Protein AF-A0A951MNW6-F1 (afdb_monomer)

pLDDT: mean 78.2, std 17.96, range [35.59, 98.12]

Structure (mmCIF, N/CA/C/O backbone):
data_AF-A0A951MNW6-F1
#
_entry.id   AF-A0A951MNW6-F1
#
loop_
_atom_site.group_PDB
_atom_site.id
_atom_site.type_symbol
_atom_site.label_atom_id
_atom_site.label_alt_id
_atom_site.label_comp_id
_atom_site.label_asym_id
_atom_site.label_entity_id
_atom_site.label_seq_id
_atom_site.pdbx_PDB_ins_code
_atom_site.Cartn_x
_atom_site.Cartn_y
_atom_site.Cartn_z
_atom_site.occupancy
_atom_site.B_iso_or_equiv
_atom_site.auth_seq_id
_atom_site.auth_comp_id
_atom_site.auth_asym_id
_atom_site.auth_atom_id
_atom_site.pdbx_PDB_model_num
ATOM 1 N N . MET A 1 1 ? 1.569 31.051 -11.879 1.00 44.16 1 MET A N 1
ATOM 2 C CA . MET A 1 1 ? 1.316 29.614 -11.607 1.00 44.16 1 MET A CA 1
ATOM 3 C C . MET A 1 1 ? 1.350 29.298 -10.109 1.00 44.16 1 MET A C 1
ATOM 5 O O . MET A 1 1 ? 0.467 28.600 -9.639 1.00 44.16 1 MET A O 1
ATOM 9 N N . THR A 1 2 ? 2.283 29.870 -9.338 1.00 42.38 2 THR A N 1
ATOM 10 C CA . THR A 1 2 ? 2.335 29.774 -7.862 1.00 42.38 2 THR A CA 1
ATOM 11 C C . THR A 1 2 ? 1.165 30.467 -7.147 1.00 42.38 2 THR A C 1
ATOM 13 O O . THR A 1 2 ? 0.664 29.942 -6.161 1.00 42.38 2 THR A O 1
ATOM 16 N N . THR A 1 3 ? 0.670 31.587 -7.684 1.00 42.00 3 THR A N 1
ATOM 17 C CA . THR A 1 3 ? -0.449 32.373 -7.128 1.00 42.00 3 THR A CA 1
ATOM 18 C C . THR A 1 3 ? -1.809 31.671 -7.213 1.00 42.00 3 THR A C 1
ATOM 20 O O . THR A 1 3 ? -2.512 31.591 -6.211 1.00 42.00 3 THR A O 1
ATOM 23 N N . MET A 1 4 ? -2.154 31.062 -8.356 1.00 38.78 4 MET A N 1
ATOM 24 C CA . MET A 1 4 ? -3.401 30.284 -8.482 1.00 38.78 4 MET A CA 1
ATOM 25 C C . MET A 1 4 ? -3.412 29.039 -7.585 1.00 38.78 4 MET A C 1
ATOM 27 O O . MET A 1 4 ? -4.433 28.720 -6.985 1.00 38.78 4 MET A O 1
ATOM 31 N N . LEU A 1 5 ? -2.272 28.350 -7.448 1.00 42.69 5 LEU A N 1
ATOM 32 C CA . LEU A 1 5 ? -2.152 27.198 -6.550 1.00 42.69 5 LEU A CA 1
ATOM 33 C C . LEU A 1 5 ? -2.276 27.613 -5.079 1.00 42.69 5 LEU A C 1
ATOM 35 O O . LEU A 1 5 ? -2.925 26.904 -4.316 1.00 42.69 5 LEU A O 1
ATOM 39 N N . SER A 1 6 ? -1.731 28.771 -4.684 1.00 53.41 6 SER A N 1
ATOM 40 C CA . SER A 1 6 ? -1.911 29.295 -3.326 1.00 53.41 6 SER A CA 1
ATOM 41 C C . SER A 1 6 ? -3.340 29.761 -3.048 1.00 53.41 6 SER A C 1
ATOM 43 O O . SER A 1 6 ? -3.833 29.537 -1.949 1.00 53.41 6 SER A O 1
ATOM 45 N N . GLU A 1 7 ? -4.036 30.352 -4.021 1.00 42.38 7 GLU A N 1
ATOM 46 C CA . GLU A 1 7 ? -5.430 30.781 -3.848 1.00 42.38 7 GLU A CA 1
ATOM 47 C C . GLU A 1 7 ? -6.382 29.589 -3.744 1.00 42.38 7 GLU A C 1
ATOM 49 O O . GLU A 1 7 ? -7.183 29.525 -2.814 1.00 42.38 7 GLU A O 1
ATOM 54 N N . ILE A 1 8 ? -6.235 28.590 -4.617 1.00 45.97 8 ILE A N 1
ATOM 55 C CA . ILE A 1 8 ? -7.022 27.353 -4.550 1.00 45.97 8 ILE A CA 1
ATOM 56 C C . ILE A 1 8 ? -6.706 26.596 -3.255 1.00 45.97 8 ILE A C 1
ATOM 58 O O . ILE A 1 8 ? -7.624 26.139 -2.576 1.00 45.97 8 ILE A O 1
ATOM 62 N N . TRP A 1 9 ? -5.433 26.514 -2.855 1.00 49.19 9 TRP A N 1
ATOM 63 C CA . TRP A 1 9 ? -5.033 25.902 -1.587 1.00 49.19 9 TRP A CA 1
ATOM 64 C C . TRP A 1 9 ? -5.616 26.636 -0.381 1.00 49.19 9 TRP A C 1
ATOM 66 O O . TRP A 1 9 ? -6.095 25.988 0.543 1.00 49.19 9 TRP A O 1
ATOM 76 N N . ASN A 1 10 ? -5.643 27.969 -0.394 1.00 51.34 10 ASN A N 1
ATOM 77 C CA . ASN A 1 10 ? -6.221 28.766 0.683 1.00 51.34 10 ASN A CA 1
ATOM 78 C C . ASN A 1 10 ? -7.746 28.637 0.734 1.00 51.34 10 ASN A C 1
ATOM 80 O O . ASN A 1 10 ? -8.286 28.485 1.823 1.00 51.34 10 ASN A O 1
ATOM 84 N N . VAL A 1 11 ? -8.441 28.604 -0.407 1.00 46.03 11 VAL A N 1
ATOM 85 C CA . VAL A 1 11 ? -9.898 28.397 -0.470 1.00 46.03 11 VAL A CA 1
ATOM 86 C C . VAL A 1 11 ? -10.275 26.986 -0.018 1.00 46.03 11 VAL A C 1
ATOM 88 O O . VAL A 1 11 ? -11.198 26.824 0.780 1.00 46.03 11 VAL A O 1
ATOM 91 N N . VAL A 1 12 ? -9.543 25.961 -0.465 1.00 48.56 12 VAL A N 1
ATOM 92 C CA . VAL A 1 12 ? -9.747 24.568 -0.039 1.00 48.56 12 VAL A CA 1
ATOM 93 C C . VAL A 1 12 ? -9.407 24.409 1.440 1.00 48.56 12 VAL A C 1
ATOM 95 O O . VAL A 1 12 ? -10.201 23.840 2.177 1.00 48.56 12 VAL A O 1
ATOM 98 N N . ARG A 1 13 ? -8.290 24.964 1.921 1.00 54.38 13 ARG A N 1
ATOM 99 C CA . ARG A 1 13 ? -7.899 24.933 3.338 1.00 54.38 13 ARG A CA 1
ATOM 100 C C . ARG A 1 13 ? -8.885 25.694 4.221 1.00 54.38 13 ARG A C 1
ATOM 102 O O . ARG A 1 13 ? -9.180 25.215 5.307 1.00 54.38 13 ARG A O 1
ATOM 109 N N . TYR A 1 14 ? -9.396 26.839 3.775 1.00 44.66 14 TYR A N 1
ATOM 110 C CA . TYR A 1 14 ? -10.383 27.635 4.504 1.00 44.66 14 TYR A CA 1
ATOM 111 C C . TYR A 1 14 ? -11.727 26.906 4.584 1.00 44.66 14 TYR A C 1
ATOM 113 O O . TYR A 1 14 ? -12.258 26.740 5.676 1.00 44.66 14 TYR A O 1
ATOM 121 N N . ARG A 1 15 ? -12.227 26.359 3.467 1.00 46.44 15 ARG A N 1
ATOM 122 C CA . ARG A 1 15 ? -13.477 25.579 3.442 1.00 46.44 15 ARG A CA 1
ATOM 123 C C . ARG A 1 15 ? -13.357 24.247 4.183 1.00 46.44 15 ARG A C 1
ATOM 125 O O . ARG A 1 15 ? -14.286 23.858 4.874 1.00 46.44 15 ARG A O 1
ATOM 132 N N . MET A 1 16 ? -12.205 23.581 4.108 1.00 46.19 16 MET A N 1
ATOM 133 C CA . MET A 1 16 ? -11.920 22.380 4.898 1.00 46.19 16 MET A CA 1
ATOM 134 C C . MET A 1 16 ? -11.805 22.716 6.385 1.00 46.19 16 MET A C 1
ATOM 136 O O . MET A 1 16 ? -12.369 22.013 7.208 1.00 46.19 16 MET A O 1
ATOM 140 N N . ARG A 1 17 ? -11.137 23.812 6.762 1.00 47.81 17 ARG A N 1
ATOM 141 C CA . ARG A 1 17 ? -11.034 24.227 8.167 1.00 47.81 17 ARG A CA 1
ATOM 142 C C . ARG A 1 17 ? -12.382 24.665 8.739 1.00 47.81 17 ARG A C 1
ATOM 144 O O . ARG A 1 17 ? -12.679 24.292 9.864 1.00 47.81 17 ARG A O 1
ATOM 151 N N . ALA A 1 18 ? -13.222 25.339 7.958 1.00 42.16 18 ALA A N 1
ATOM 152 C CA . ALA A 1 18 ? -14.599 25.661 8.335 1.00 42.16 18 ALA A CA 1
ATOM 153 C C . ALA A 1 18 ? -15.469 24.408 8.566 1.00 42.16 18 ALA A C 1
ATOM 155 O O . ALA A 1 18 ? -16.412 24.450 9.348 1.00 42.16 18 ALA A O 1
ATOM 156 N N . LEU A 1 19 ? -15.127 23.275 7.938 1.00 45.16 19 LEU A N 1
ATOM 157 C CA . LEU A 1 19 ? -15.771 21.981 8.187 1.00 45.16 19 LEU A CA 1
ATOM 158 C C . LEU A 1 19 ? -15.243 21.257 9.444 1.00 45.16 19 LEU A C 1
ATOM 160 O O . LEU A 1 19 ? -15.888 20.313 9.890 1.00 45.16 19 LEU A O 1
ATOM 164 N N . PHE A 1 20 ? -14.106 21.671 10.025 1.00 49.94 20 PHE A N 1
ATOM 165 C CA . PHE A 1 20 ? -13.449 20.970 11.144 1.00 49.94 20 PHE A CA 1
ATOM 166 C C . PHE A 1 20 ? -13.204 21.821 12.407 1.00 49.94 20 PHE A C 1
ATOM 168 O O . PHE A 1 20 ? -12.899 21.254 13.454 1.00 49.94 20 PHE A O 1
ATOM 175 N N . ASP A 1 21 ? -13.334 23.149 12.352 1.00 54.12 21 ASP A N 1
ATOM 176 C CA . ASP A 1 21 ? -13.089 24.061 13.481 1.00 54.12 21 ASP A CA 1
ATOM 177 C C . ASP A 1 21 ? -14.418 24.486 14.132 1.00 54.12 21 ASP A C 1
ATOM 179 O O . ASP A 1 21 ? -14.908 25.606 13.979 1.00 54.12 21 ASP A O 1
ATOM 183 N N . ARG A 1 22 ? -15.031 23.517 14.822 1.00 54.47 22 ARG A N 1
ATOM 184 C CA . ARG A 1 22 ? -16.324 23.634 15.517 1.00 54.47 22 ARG A CA 1
ATOM 185 C C . ARG A 1 22 ? -16.365 24.811 16.497 1.00 54.47 22 ARG A C 1
ATOM 187 O O . ARG A 1 22 ? -17.371 25.511 16.565 1.00 54.47 22 ARG A O 1
ATOM 194 N N . ASP A 1 23 ? -15.264 25.042 17.208 1.00 54.69 23 ASP A N 1
ATOM 195 C CA . ASP A 1 23 ? -15.185 26.044 18.273 1.00 54.69 23 ASP A CA 1
ATOM 196 C C . ASP A 1 23 ? -15.038 27.471 17.724 1.00 54.6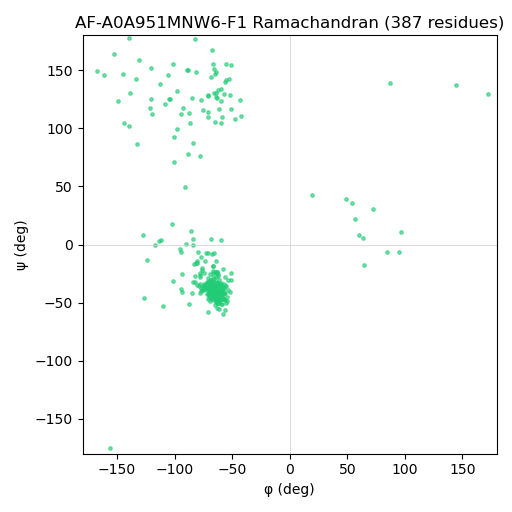9 23 ASP A C 1
ATOM 198 O O . ASP A 1 23 ? -15.461 28.430 18.366 1.00 54.69 23 ASP A O 1
ATOM 202 N N . ALA A 1 24 ? -14.445 27.645 16.538 1.00 60.56 24 ALA A N 1
ATOM 203 C CA . ALA A 1 24 ? -14.343 28.957 15.902 1.00 60.56 24 ALA A CA 1
ATOM 204 C C . ALA A 1 24 ? -15.703 29.459 15.398 1.00 60.56 24 ALA A C 1
ATOM 206 O O . ALA A 1 24 ? -16.047 30.614 15.632 1.00 60.56 24 ALA A O 1
ATOM 207 N N . LEU A 1 25 ? -16.488 28.576 14.781 1.00 50.56 25 LEU A N 1
ATOM 208 C CA . LEU A 1 25 ? -17.795 28.914 14.221 1.00 50.56 25 LEU A CA 1
ATOM 209 C C . LEU A 1 25 ? -18.873 29.099 15.301 1.00 50.56 25 LEU A C 1
ATOM 211 O O . LEU A 1 25 ? -19.752 29.944 15.154 1.00 50.56 25 LEU A O 1
ATOM 215 N N . ASP A 1 26 ? -18.806 28.333 16.397 1.00 55.81 26 ASP A N 1
ATOM 216 C CA . ASP A 1 26 ? -19.710 28.523 17.539 1.00 55.81 26 ASP A CA 1
ATOM 217 C C . ASP A 1 26 ? -19.482 29.892 18.207 1.00 55.81 26 ASP A C 1
ATOM 219 O O . ASP A 1 26 ? -20.449 30.548 18.588 1.00 55.81 26 ASP A O 1
ATOM 223 N N . ARG A 1 27 ? -18.228 30.371 18.269 1.00 67.81 27 ARG A N 1
ATOM 224 C CA . ARG A 1 27 ? -17.916 31.724 18.760 1.00 67.81 27 ARG A CA 1
ATOM 225 C C . ARG A 1 27 ? -18.448 32.822 17.844 1.00 67.81 27 ARG A C 1
ATOM 227 O O . ARG A 1 27 ? -19.056 33.760 18.341 1.00 67.81 27 ARG A O 1
ATOM 234 N N . GLU A 1 28 ? -18.264 32.685 16.533 1.00 62.44 28 GLU A N 1
ATOM 235 C CA . GLU A 1 28 ? -18.746 33.665 15.547 1.00 62.44 28 GLU A CA 1
ATOM 236 C C . GLU A 1 28 ? -20.282 33.775 15.570 1.00 62.44 28 GLU A C 1
ATOM 238 O O . GLU A 1 28 ? -20.838 34.871 15.581 1.00 62.44 28 GLU A O 1
ATOM 243 N N . LEU A 1 29 ? -20.978 32.642 15.710 1.00 56.53 29 LEU A N 1
ATOM 244 C CA . LEU A 1 29 ? -22.433 32.613 15.851 1.00 56.53 29 LEU A CA 1
ATOM 245 C C . LEU A 1 29 ? -22.915 33.223 17.179 1.00 56.53 29 LEU A C 1
ATOM 247 O O . LEU A 1 29 ? -23.948 33.892 17.213 1.00 56.53 29 LEU A O 1
ATOM 251 N N . ASP A 1 30 ? -22.192 32.990 18.278 1.00 64.88 30 ASP A N 1
ATOM 252 C CA . ASP A 1 30 ? -22.492 33.590 19.584 1.00 64.88 30 ASP A CA 1
ATOM 253 C C . ASP A 1 30 ? -22.244 35.106 19.608 1.00 64.88 30 ASP A C 1
ATOM 255 O O . ASP A 1 30 ? -22.926 35.827 20.342 1.00 64.88 30 ASP A O 1
ATOM 259 N N . GLU A 1 31 ? -21.286 35.597 18.822 1.00 73.62 31 GLU A N 1
ATOM 260 C CA . GLU A 1 31 ? -21.034 37.026 18.627 1.00 73.62 31 GLU A CA 1
ATOM 261 C C . GLU A 1 31 ? -22.146 37.678 17.799 1.00 73.62 31 GLU A C 1
ATOM 263 O O . GLU A 1 31 ? -22.706 38.693 18.218 1.00 73.62 31 GLU A O 1
ATOM 268 N N . GLU A 1 32 ? -22.543 37.064 16.683 1.00 67.25 32 GLU A N 1
ATOM 269 C CA . GLU A 1 32 ? -23.598 37.592 15.811 1.00 67.25 32 GLU A CA 1
ATOM 270 C C . GLU A 1 32 ? -24.965 37.635 16.517 1.00 67.25 32 GLU A C 1
ATOM 272 O O . GLU A 1 32 ? -25.695 38.624 16.433 1.00 67.25 32 GLU A O 1
ATOM 277 N N . LEU A 1 33 ? -25.297 36.610 17.307 1.00 64.19 33 LEU A N 1
ATOM 278 C CA . LEU A 1 33 ? -26.535 36.585 18.095 1.00 64.19 33 LEU A CA 1
ATOM 279 C C . LEU A 1 33 ? -26.584 37.662 19.176 1.00 64.19 33 LEU A C 1
ATOM 281 O O . LEU A 1 33 ? -27.640 38.250 19.412 1.00 64.19 33 LEU A O 1
ATOM 285 N N . ARG A 1 34 ? -25.448 37.928 19.824 1.00 74.44 34 ARG A N 1
ATOM 286 C CA . ARG A 1 34 ? -25.338 38.967 20.851 1.00 74.44 34 ARG A CA 1
ATOM 287 C C . ARG A 1 34 ? -25.499 40.353 20.248 1.00 74.44 34 ARG A C 1
ATOM 289 O O . ARG A 1 34 ? -26.255 41.155 20.782 1.00 74.44 34 ARG A O 1
ATOM 296 N N . PHE A 1 35 ? -24.877 40.581 19.094 1.00 73.38 35 PHE A N 1
ATOM 297 C CA . PHE A 1 35 ? -25.024 41.818 18.336 1.00 73.38 35 PHE A CA 1
ATOM 298 C C . PHE A 1 35 ? -26.489 42.104 17.968 1.00 73.38 35 PHE A C 1
ATOM 300 O O . PHE A 1 35 ? -26.960 43.234 18.089 1.00 73.38 35 PHE A O 1
ATOM 307 N N . HIS A 1 36 ? -27.244 41.084 17.554 1.00 68.44 36 HIS A N 1
ATOM 308 C CA . HIS A 1 36 ? -28.660 41.254 17.227 1.00 68.44 36 HIS A CA 1
ATOM 309 C C . HIS A 1 36 ? -29.542 41.533 18.450 1.00 68.44 36 HIS A C 1
ATOM 311 O O . HIS A 1 36 ? -30.426 42.387 18.365 1.00 68.44 36 HIS A O 1
ATOM 317 N N . LEU A 1 37 ? -29.280 40.866 19.576 1.00 75.12 37 LEU A N 1
ATOM 318 C CA . LEU A 1 37 ? -30.018 41.071 20.823 1.00 75.12 37 LEU A CA 1
ATOM 319 C C . LEU A 1 37 ? -29.778 42.472 21.406 1.00 75.12 37 LEU A C 1
ATOM 321 O O . LEU A 1 37 ? -30.721 43.141 21.824 1.00 75.12 37 LEU A O 1
ATOM 325 N N . GLU A 1 38 ? -28.533 42.950 21.366 1.00 78.81 38 GLU A N 1
ATOM 326 C CA . GLU A 1 38 ? -28.179 44.314 21.777 1.00 78.81 38 GLU A CA 1
ATOM 327 C C . GLU A 1 38 ? -28.875 45.360 20.898 1.00 78.81 38 GLU A C 1
ATOM 329 O O . GLU A 1 38 ? -29.467 46.310 21.409 1.00 78.81 38 GLU A O 1
ATOM 334 N N . ARG A 1 39 ? -28.904 45.147 19.579 1.00 75.31 39 ARG A N 1
ATOM 335 C CA . ARG A 1 39 ? -29.559 46.062 18.637 1.00 75.31 39 ARG A CA 1
ATOM 336 C C . ARG A 1 39 ? -31.081 46.126 18.808 1.00 75.31 39 ARG A C 1
ATOM 338 O O . ARG A 1 39 ? -31.680 47.183 18.601 1.00 75.31 39 ARG A O 1
ATOM 345 N N . GLU A 1 40 ? -31.734 45.015 19.144 1.00 69.94 40 GLU A N 1
ATOM 346 C CA . GLU A 1 40 ? -33.167 45.024 19.463 1.00 69.94 40 GLU A CA 1
ATOM 347 C C . GLU A 1 40 ? -33.456 45.693 20.806 1.00 69.94 40 GLU A C 1
ATOM 349 O O . GLU A 1 40 ? -34.402 46.479 20.897 1.00 69.94 40 GLU A O 1
ATOM 354 N N . ALA A 1 41 ? -32.612 45.468 21.815 1.00 79.69 41 ALA A N 1
ATOM 355 C CA . ALA A 1 41 ? -32.716 46.167 23.089 1.00 79.69 41 ALA A CA 1
ATOM 356 C C . ALA A 1 41 ? -32.588 47.690 22.902 1.00 79.69 41 ALA A C 1
ATOM 358 O O . ALA A 1 41 ? -33.460 48.429 23.355 1.00 79.69 41 ALA A O 1
ATOM 359 N N . GLU A 1 42 ? -31.608 48.170 22.130 1.00 80.06 42 GLU A N 1
ATOM 360 C CA . GLU A 1 42 ? -31.465 49.599 21.795 1.00 80.06 42 GLU A CA 1
ATOM 361 C C . GLU A 1 42 ? -32.719 50.176 21.120 1.00 80.06 42 GLU A C 1
ATOM 363 O O . GLU A 1 42 ? -33.137 51.305 21.387 1.00 80.06 42 GLU A O 1
ATOM 368 N N . ARG A 1 43 ? -33.378 49.394 20.259 1.00 76.25 43 ARG A N 1
ATOM 369 C CA . ARG A 1 43 ? -34.616 49.815 19.591 1.00 76.25 43 ARG A CA 1
ATOM 370 C C . ARG A 1 43 ? -35.774 49.984 20.576 1.00 76.25 43 ARG A C 1
ATOM 372 O O . ARG A 1 43 ? -36.587 50.895 20.413 1.00 76.25 43 ARG A O 1
ATOM 379 N N . HIS A 1 44 ? -35.846 49.127 21.589 1.00 75.75 44 HIS A N 1
ATOM 380 C CA . HIS A 1 44 ? -36.829 49.224 22.665 1.00 75.75 44 HIS A CA 1
ATOM 381 C C . HIS A 1 44 ? -36.510 50.352 23.651 1.00 75.75 44 HIS A C 1
ATOM 383 O O . HIS A 1 44 ? -37.433 51.037 24.096 1.00 75.75 44 HIS A O 1
ATOM 389 N N . GLU A 1 45 ? -35.232 50.616 23.922 1.00 83.38 45 GLU A N 1
ATOM 390 C CA . GLU A 1 45 ? -34.796 51.794 24.681 1.00 83.38 45 GLU A CA 1
ATOM 391 C C . GLU A 1 45 ? -35.222 53.090 23.979 1.00 83.38 45 GLU A C 1
ATOM 393 O O . GLU A 1 45 ? -35.827 53.968 24.594 1.00 83.38 45 GLU A O 1
ATOM 398 N N . HIS A 1 46 ? -35.029 53.177 22.657 1.00 80.88 46 HIS A N 1
ATOM 399 C CA . HIS A 1 46 ? -35.511 54.302 21.849 1.00 80.88 46 HIS A CA 1
ATOM 400 C C . HIS A 1 46 ? -37.041 54.446 21.833 1.00 80.88 46 HIS A C 1
ATOM 402 O O . HIS A 1 46 ? -37.549 55.545 21.609 1.00 80.88 46 HIS A O 1
ATOM 408 N N . ALA A 1 47 ? -37.780 53.367 22.097 1.00 76.31 47 ALA A N 1
ATOM 409 C CA . ALA A 1 47 ? -39.233 53.381 22.263 1.00 76.31 47 ALA A CA 1
ATOM 410 C C . ALA A 1 47 ? -39.683 53.754 23.694 1.00 76.31 47 ALA A C 1
ATOM 412 O O . ALA A 1 47 ? -40.881 53.735 23.980 1.00 76.31 47 ALA A O 1
ATOM 413 N N . GLY A 1 48 ? -38.745 54.113 24.581 1.00 78.94 48 GLY A N 1
ATOM 414 C CA . GLY A 1 48 ? -39.010 54.629 25.926 1.00 78.94 48 GLY A CA 1
ATOM 415 C C . GLY A 1 48 ? -38.948 53.593 27.051 1.00 78.94 48 GLY A C 1
ATOM 416 O O . GLY A 1 48 ? -39.369 53.898 28.166 1.00 78.94 48 GLY A O 1
ATOM 417 N N . LEU A 1 49 ? -38.455 52.377 26.787 1.00 84.50 49 LEU A N 1
ATOM 418 C CA . LEU A 1 49 ? -38.224 51.369 27.827 1.00 84.50 49 LEU A CA 1
ATOM 419 C C . LEU A 1 49 ? -36.894 51.621 28.548 1.00 84.50 49 LEU A C 1
ATOM 421 O O . LEU A 1 49 ? -35.930 52.103 27.957 1.00 84.50 49 LEU A O 1
ATOM 425 N N . SER A 1 50 ? -36.827 51.266 29.834 1.00 84.94 50 SER A N 1
ATOM 426 C CA . SER A 1 50 ? -35.546 51.210 30.542 1.00 84.94 50 SER A CA 1
ATOM 427 C C . SER A 1 50 ? -34.675 50.101 29.939 1.00 84.94 50 SER A C 1
ATOM 429 O O . SER A 1 50 ? -35.205 49.102 29.456 1.00 84.94 50 SER A O 1
ATOM 431 N N . ARG A 1 51 ? -33.345 50.235 29.993 1.00 80.50 51 ARG A N 1
ATOM 432 C CA . ARG A 1 51 ? -32.403 49.230 29.462 1.00 80.50 51 ARG A CA 1
ATOM 433 C C . ARG A 1 51 ? -32.662 47.817 29.983 1.00 80.50 51 ARG A C 1
ATOM 435 O O . ARG A 1 51 ? -32.622 46.851 29.227 1.00 80.50 51 ARG A O 1
ATOM 442 N N . GLU A 1 52 ? -32.975 47.689 31.270 1.00 79.31 52 GLU A N 1
ATOM 443 C CA . GLU A 1 52 ? -33.285 46.394 31.880 1.00 79.31 52 GLU A CA 1
ATOM 444 C C . GLU A 1 52 ? -34.614 45.807 31.388 1.00 79.31 52 GLU A C 1
ATOM 446 O O . GLU A 1 52 ? -34.741 44.589 31.274 1.00 79.31 52 GLU A O 1
ATOM 451 N N . ASP A 1 53 ? -35.613 46.644 31.099 1.00 81.12 53 ASP A N 1
ATOM 452 C CA . ASP A 1 53 ? -36.887 46.191 30.532 1.00 81.12 53 ASP A CA 1
ATOM 453 C C . ASP A 1 53 ? -36.767 45.902 29.030 1.00 81.12 53 ASP A C 1
ATOM 455 O O . ASP A 1 53 ? -37.395 44.971 28.533 1.00 81.12 53 ASP A O 1
ATOM 459 N N . ALA A 1 54 ? -35.943 46.666 28.313 1.00 81.75 54 ALA A N 1
ATOM 460 C CA . ALA A 1 54 ? -35.651 46.494 26.896 1.00 81.75 54 ALA A CA 1
ATOM 461 C C . ALA A 1 54 ? -34.895 45.188 26.627 1.00 81.75 54 ALA A C 1
ATOM 463 O O . ALA A 1 54 ? -35.293 44.438 25.740 1.00 81.75 54 ALA A O 1
ATOM 464 N N . LEU A 1 55 ? -33.879 44.871 27.441 1.00 74.94 55 LEU A N 1
ATOM 465 C CA . LEU A 1 55 ? -33.159 43.596 27.377 1.00 74.94 55 LEU A CA 1
ATOM 466 C C . LEU A 1 55 ? -34.070 42.416 27.711 1.00 74.94 55 LEU A C 1
ATOM 468 O O . LEU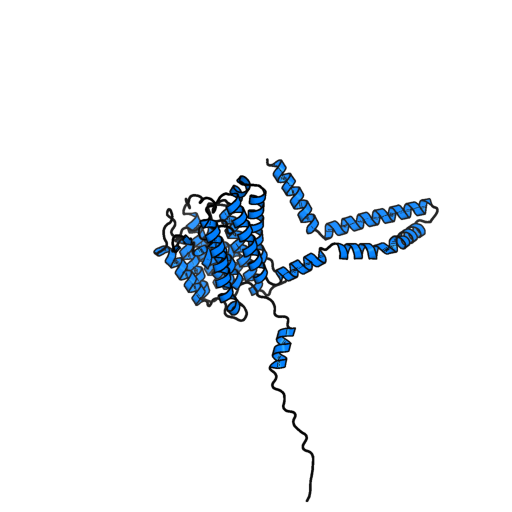 A 1 55 ? -34.127 41.465 26.942 1.00 74.94 55 LEU A O 1
ATOM 472 N N . ARG A 1 56 ? -34.856 42.495 28.795 1.00 77.06 56 ARG A N 1
ATOM 473 C CA . ARG A 1 56 ? -35.802 41.423 29.158 1.00 77.06 56 ARG A CA 1
ATOM 474 C C . ARG A 1 56 ? -36.856 41.179 28.080 1.00 77.06 56 ARG A C 1
ATOM 476 O O . ARG A 1 56 ? -37.296 40.048 27.886 1.00 77.06 56 ARG A O 1
ATOM 483 N N . ARG A 1 57 ? -37.281 42.234 27.384 1.00 76.69 57 ARG A N 1
ATOM 484 C CA . ARG A 1 57 ? -38.269 42.147 26.306 1.00 76.69 57 ARG A CA 1
ATOM 485 C C . ARG A 1 57 ? -37.656 41.619 25.012 1.00 76.69 57 ARG A C 1
ATOM 487 O O . ARG A 1 57 ? -38.261 40.736 24.412 1.00 76.69 57 ARG A O 1
ATOM 494 N N . ALA A 1 58 ? -36.449 42.067 24.664 1.00 73.81 58 ALA A N 1
ATOM 495 C CA . ALA A 1 58 ? -35.662 41.516 23.566 1.00 73.81 58 ALA A CA 1
ATOM 496 C C . ALA A 1 58 ? -35.376 40.024 23.797 1.00 73.81 58 ALA A C 1
ATOM 498 O O . ALA A 1 58 ? -35.629 39.228 22.908 1.00 73.81 58 ALA A O 1
ATOM 499 N N . GLU A 1 59 ? -34.973 39.612 25.005 1.00 72.12 59 GLU A N 1
ATOM 500 C CA . GLU A 1 59 ? -34.768 38.205 25.390 1.00 72.12 59 GLU A CA 1
ATOM 501 C C . GLU A 1 59 ? -36.052 37.365 25.307 1.00 72.12 59 GLU A C 1
ATOM 503 O O . GLU A 1 59 ? -36.018 36.231 24.829 1.00 72.12 59 GLU A O 1
ATOM 508 N N . ALA A 1 60 ? -37.197 37.905 25.741 1.00 72.81 60 ALA A N 1
ATOM 509 C CA . ALA A 1 60 ? -38.484 37.210 25.672 1.00 72.81 60 ALA A CA 1
ATOM 510 C C . ALA A 1 60 ? -38.993 37.048 24.227 1.00 72.81 60 ALA A C 1
ATOM 512 O O . ALA A 1 60 ? -39.546 36.002 23.883 1.00 72.81 60 ALA A O 1
ATOM 513 N N . GLU A 1 61 ? -38.780 38.050 23.370 1.00 66.00 61 GLU A N 1
ATOM 514 C CA . GLU A 1 61 ? -39.105 38.006 21.938 1.00 66.00 61 GLU A CA 1
ATOM 515 C C . GLU A 1 61 ? -38.116 37.101 21.172 1.00 66.00 61 GLU A C 1
ATOM 517 O O . GLU A 1 61 ? -38.518 36.302 20.319 1.00 66.00 61 GLU A O 1
ATOM 522 N N . PHE A 1 62 ? -36.847 37.098 21.600 1.00 61.72 62 PHE A N 1
ATOM 523 C CA . PHE A 1 62 ? -35.800 36.153 21.207 1.00 61.72 62 PHE A CA 1
ATOM 524 C C . PHE A 1 62 ? -36.000 34.740 21.787 1.00 61.72 62 PHE A C 1
ATOM 526 O O . PHE A 1 62 ? -35.304 33.827 21.352 1.00 61.72 62 PHE A O 1
ATOM 533 N N . GLY A 1 63 ? -36.968 34.484 22.681 1.00 55.75 63 GLY A N 1
ATOM 534 C CA . GLY A 1 63 ? -37.223 33.202 23.376 1.00 55.75 63 GLY A CA 1
ATOM 535 C C . GLY A 1 63 ? -37.539 31.979 22.490 1.00 55.75 63 GLY A C 1
ATOM 536 O O . GLY A 1 63 ? -37.796 30.883 22.984 1.00 55.75 63 GLY A O 1
ATOM 537 N N . ARG A 1 64 ? -37.479 32.127 21.163 1.00 55.44 64 ARG A N 1
ATOM 538 C CA . ARG A 1 64 ? -37.436 31.038 20.171 1.00 55.44 64 ARG A CA 1
ATOM 539 C C . ARG A 1 64 ? -36.011 30.669 19.735 1.00 55.44 64 ARG A C 1
ATOM 541 O O . ARG A 1 64 ? -35.855 29.715 18.975 1.00 55.44 64 ARG A O 1
ATOM 548 N N . LEU A 1 65 ? -34.965 31.357 20.183 1.00 52.47 65 LEU A N 1
ATOM 549 C CA . LEU A 1 65 ? -33.604 31.190 19.670 1.00 52.47 65 LEU A CA 1
ATOM 550 C C . LEU A 1 65 ? -32.822 30.035 20.251 1.00 52.47 65 LEU A C 1
ATOM 552 O O . LEU A 1 65 ? -32.030 29.479 19.506 1.00 52.47 65 LEU A O 1
ATOM 556 N N . ASP A 1 66 ? -33.088 29.585 21.474 1.00 54.09 66 ASP A N 1
ATOM 557 C CA . ASP A 1 66 ? -32.558 28.289 21.910 1.00 54.09 66 ASP A CA 1
ATOM 558 C C . ASP A 1 66 ? -33.127 27.171 21.032 1.00 54.09 66 ASP A C 1
ATOM 560 O O . ASP A 1 66 ? -32.390 26.299 20.582 1.00 54.09 66 ASP A O 1
ATOM 564 N N . SER A 1 67 ? -34.403 27.270 20.639 1.00 54.00 67 SER A N 1
ATOM 565 C CA . SER A 1 67 ? -35.017 26.324 19.702 1.00 54.00 67 SER A CA 1
ATOM 566 C C . SER A 1 67 ? -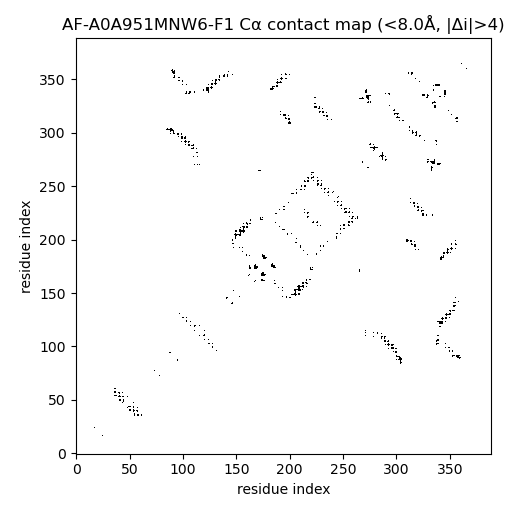34.487 26.458 18.265 1.00 54.00 67 SER A C 1
ATOM 568 O O . SER A 1 67 ? -34.358 25.449 17.579 1.00 54.00 67 SER A O 1
ATOM 570 N N . ILE A 1 68 ? -34.103 27.662 17.812 1.00 52.53 68 ILE A N 1
ATOM 571 C CA . ILE A 1 68 ? -33.487 27.900 16.490 1.00 52.53 68 ILE A CA 1
ATOM 572 C C . ILE A 1 68 ? -31.996 27.524 16.491 1.00 52.53 68 ILE A C 1
ATOM 574 O O . ILE A 1 68 ? -31.524 26.957 15.510 1.00 52.53 68 ILE A O 1
ATOM 578 N N . LYS A 1 69 ? -31.255 27.744 17.585 1.00 53.81 69 LYS A N 1
ATOM 579 C CA . LYS A 1 69 ? -29.896 27.226 17.817 1.00 53.81 69 LYS A CA 1
ATOM 580 C C . LYS A 1 69 ? -29.909 25.710 17.855 1.00 53.81 69 LYS A C 1
ATOM 582 O O . LYS A 1 69 ? -29.070 25.084 17.215 1.00 53.81 69 LYS A O 1
ATOM 587 N N . GLU A 1 70 ? -30.860 25.109 18.564 1.00 55.44 70 GLU A N 1
ATOM 588 C CA . GLU A 1 70 ? -31.037 23.662 18.606 1.00 55.44 70 GLU A CA 1
ATOM 589 C C . GLU A 1 70 ? -31.470 23.099 17.252 1.00 55.44 70 GLU A C 1
ATOM 591 O O . GLU A 1 70 ? -30.933 22.081 16.820 1.00 55.44 70 GLU A O 1
ATOM 596 N N . ALA A 1 71 ? -32.392 23.757 16.547 1.00 55.81 71 ALA A N 1
ATOM 597 C CA . ALA A 1 71 ? -32.799 23.372 15.201 1.00 55.81 71 ALA A CA 1
ATOM 598 C C . ALA A 1 71 ? -31.653 23.551 14.199 1.00 55.81 71 ALA A C 1
ATOM 600 O O . ALA A 1 71 ? -31.471 22.693 13.352 1.00 55.81 71 ALA A O 1
ATOM 601 N N . SER A 1 72 ? -30.821 24.585 14.337 1.00 48.47 72 SER A N 1
ATOM 602 C CA . SER A 1 72 ? -29.609 24.810 13.538 1.00 48.47 72 SER A CA 1
ATOM 603 C C . SER A 1 72 ? -28.492 23.819 13.893 1.00 48.47 72 SER A C 1
ATOM 605 O O . SER A 1 72 ? -27.767 23.382 13.004 1.00 48.47 72 SER A O 1
ATOM 607 N N . ARG A 1 73 ? -28.377 23.384 15.159 1.00 53.62 73 ARG A N 1
ATOM 608 C CA . ARG A 1 73 ? -27.500 22.276 15.590 1.00 53.62 73 ARG A CA 1
ATOM 609 C C . ARG A 1 73 ? -27.965 20.931 15.034 1.00 53.62 73 ARG A C 1
ATOM 611 O O . ARG A 1 73 ? -27.129 20.145 14.602 1.00 53.62 73 ARG A O 1
ATOM 618 N N . ARG A 1 74 ? -29.277 20.666 15.025 1.00 49.97 74 ARG A N 1
ATOM 619 C CA . ARG A 1 74 ? -29.880 19.435 14.481 1.00 49.97 74 ARG A CA 1
ATOM 620 C C . ARG A 1 74 ? -29.898 19.421 12.944 1.00 49.97 74 ARG A C 1
ATOM 622 O O . ARG A 1 74 ? -29.652 18.378 12.352 1.00 49.97 74 ARG A O 1
ATOM 629 N N . ALA A 1 75 ? -30.126 20.565 12.299 1.00 45.19 75 ALA A N 1
ATOM 630 C CA . ALA A 1 75 ? -30.168 20.720 10.842 1.00 45.19 75 ALA A CA 1
ATOM 631 C C . ALA A 1 75 ? -28.777 20.819 10.196 1.00 45.19 75 ALA A C 1
ATOM 633 O O . ALA A 1 75 ? -28.659 20.609 8.992 1.00 45.19 75 ALA A O 1
ATOM 634 N N . ARG A 1 76 ? -27.711 21.085 10.970 1.00 51.69 76 ARG A N 1
ATOM 635 C CA . ARG A 1 76 ? -26.343 21.214 10.440 1.00 51.69 76 ARG A CA 1
ATOM 636 C C . ARG A 1 76 ? -25.754 19.933 9.851 1.00 51.69 76 ARG A C 1
ATOM 638 O O . ARG A 1 76 ? -24.677 20.011 9.276 1.00 51.69 76 ARG A O 1
ATOM 645 N N . GLY A 1 77 ? -26.406 18.771 9.964 1.00 46.97 77 GLY A N 1
ATOM 646 C CA . GLY A 1 77 ? -25.993 17.520 9.306 1.00 46.97 77 GLY A CA 1
ATOM 647 C C . GLY A 1 77 ? -24.647 16.945 9.770 1.00 46.97 77 GLY A C 1
ATOM 648 O O . GLY A 1 77 ? -24.412 15.758 9.601 1.00 46.97 77 GLY A O 1
ATOM 649 N N . THR A 1 78 ? -23.790 17.730 10.423 1.00 48.12 78 THR A N 1
ATOM 650 C CA . THR A 1 78 ? -22.449 17.352 10.869 1.00 48.12 78 THR A CA 1
ATOM 651 C C . THR A 1 78 ? -22.468 16.374 12.027 1.00 48.12 78 THR A C 1
ATOM 653 O O . THR A 1 78 ? -21.579 15.552 12.081 1.00 48.12 78 THR A O 1
ATOM 656 N N . VAL A 1 79 ? -23.483 16.369 12.900 1.00 52.78 79 VAL A N 1
ATOM 657 C CA . VAL A 1 79 ? -23.599 15.351 13.968 1.00 52.78 79 VAL A CA 1
ATOM 658 C C . VAL A 1 79 ? -23.995 13.987 13.398 1.00 52.78 79 VAL A C 1
ATOM 660 O O . VAL A 1 79 ? -23.470 12.971 13.838 1.00 52.78 79 VAL A O 1
ATOM 663 N N . ALA A 1 80 ? -24.881 13.963 12.398 1.00 52.34 80 ALA A N 1
ATOM 664 C CA . ALA A 1 80 ? -25.253 12.739 11.690 1.00 52.34 80 ALA A CA 1
ATOM 665 C C . ALA A 1 80 ? -24.121 12.258 10.767 1.00 52.34 80 ALA A C 1
ATOM 667 O O . ALA A 1 80 ? -23.860 11.064 10.676 1.00 52.34 80 ALA A O 1
ATOM 668 N N . LEU A 1 81 ? -23.407 13.181 10.117 1.00 50.34 81 LEU A N 1
ATOM 669 C CA . LEU A 1 81 ? -22.212 12.860 9.343 1.00 50.34 81 LEU A CA 1
ATOM 670 C C . LEU A 1 81 ? -21.069 12.411 10.255 1.00 50.34 81 LEU A C 1
ATOM 672 O O . LEU A 1 81 ? -20.420 11.433 9.923 1.00 50.34 81 LEU A O 1
ATOM 676 N N . ASP A 1 82 ? -20.843 13.042 11.407 1.00 57.66 82 ASP A N 1
ATOM 677 C CA . ASP A 1 82 ? -19.820 12.642 12.380 1.00 57.66 82 ASP A CA 1
ATOM 678 C C . ASP A 1 82 ? -20.137 11.278 12.979 1.00 57.66 82 ASP A C 1
ATOM 680 O O . ASP A 1 82 ? -19.228 10.461 13.101 1.00 57.66 82 ASP A O 1
ATOM 684 N N . SER A 1 83 ? -21.400 10.994 13.316 1.00 58.41 83 SER A N 1
ATOM 685 C CA . SER A 1 83 ? -21.791 9.663 13.780 1.00 58.41 83 SER A CA 1
ATOM 686 C C . SER A 1 83 ? -21.638 8.627 12.668 1.00 58.41 83 SER A C 1
ATOM 688 O O . SER A 1 83 ? -21.022 7.594 12.903 1.00 58.41 83 SER A O 1
ATOM 690 N N . MET A 1 84 ? -22.049 8.928 11.430 1.00 58.03 84 MET A N 1
ATOM 691 C CA . MET A 1 84 ? -21.797 8.064 10.269 1.00 58.03 84 MET A CA 1
ATOM 692 C C . MET A 1 84 ? -20.297 7.857 10.022 1.00 58.03 84 MET A C 1
ATOM 694 O O . MET A 1 84 ? -19.870 6.739 9.755 1.00 58.03 84 MET A O 1
ATOM 698 N N . PHE A 1 85 ? -19.470 8.897 10.135 1.00 64.81 85 PHE A N 1
ATOM 699 C CA . PHE A 1 85 ? -18.018 8.809 9.979 1.00 64.81 85 PHE A CA 1
ATOM 700 C C . PHE A 1 85 ? -17.370 8.026 11.124 1.00 64.81 85 PHE A C 1
ATOM 702 O O . PHE A 1 85 ? -16.434 7.264 10.875 1.00 64.81 85 PHE A O 1
ATOM 709 N N . GLN A 1 86 ? -17.845 8.176 12.360 1.00 67.12 86 GLN A N 1
ATOM 710 C CA . GLN A 1 86 ? -17.384 7.392 13.507 1.00 67.12 86 GLN A CA 1
ATOM 711 C C . GLN A 1 86 ? -17.790 5.923 13.384 1.00 67.12 86 GLN A C 1
ATOM 713 O O . GLN A 1 86 ? -16.947 5.055 13.614 1.00 67.12 86 GLN A O 1
ATOM 718 N N . ASP A 1 87 ? -19.018 5.644 12.949 1.00 66.44 87 ASP A N 1
ATOM 719 C CA . ASP A 1 87 ? -19.529 4.293 12.715 1.00 66.44 87 ASP A CA 1
ATOM 720 C C . ASP A 1 87 ? -18.785 3.613 11.564 1.00 66.44 87 ASP A C 1
ATOM 722 O O . ASP A 1 87 ? -18.328 2.475 11.709 1.00 66.44 87 ASP A O 1
ATOM 726 N N . LEU A 1 88 ? -18.553 4.337 10.460 1.00 65.62 88 LEU A N 1
ATOM 727 C CA . LEU A 1 88 ? -17.700 3.888 9.360 1.00 65.62 88 LEU A CA 1
ATOM 728 C C . LEU A 1 88 ? -16.302 3.548 9.894 1.00 65.62 88 LEU A C 1
ATOM 730 O O . LEU A 1 88 ? -15.854 2.407 9.784 1.00 65.62 88 LEU A O 1
ATOM 734 N N . ARG A 1 89 ? -15.626 4.486 10.570 1.00 69.94 89 ARG A N 1
ATOM 735 C CA . ARG A 1 89 ? -14.282 4.264 11.141 1.00 69.94 89 ARG A CA 1
ATOM 736 C C . ARG A 1 89 ? -14.260 3.261 12.308 1.00 69.94 89 ARG A C 1
ATOM 738 O O . ARG A 1 89 ? -13.180 2.879 12.768 1.00 69.94 89 ARG A O 1
ATOM 745 N N . GLY A 1 90 ? -15.416 2.816 12.796 1.00 71.50 90 GLY A N 1
ATOM 746 C CA . GLY A 1 90 ? -15.555 1.793 13.831 1.00 71.50 90 GLY A CA 1
ATOM 747 C C . GLY A 1 90 ? -15.094 0.403 13.380 1.00 71.50 90 GLY A C 1
ATOM 748 O O . GLY A 1 90 ? -14.783 -0.440 14.234 1.00 71.50 90 GLY A O 1
ATOM 749 N N . ASN A 1 91 ? -15.002 0.186 12.060 1.00 84.81 91 ASN A N 1
ATOM 750 C CA . ASN A 1 91 ? -14.515 -1.040 11.433 1.00 84.81 91 ASN A CA 1
ATOM 751 C C . ASN A 1 91 ? -13.491 -0.737 10.315 1.00 84.81 91 ASN A C 1
ATOM 753 O O . ASN A 1 91 ? -13.851 -0.661 9.134 1.00 84.81 91 ASN A O 1
ATOM 757 N N . PRO A 1 92 ? -12.196 -0.605 10.660 1.00 88.31 92 PRO A N 1
ATOM 758 C CA . PRO A 1 92 ? -11.162 -0.221 9.702 1.00 88.31 92 PRO A CA 1
ATOM 759 C C . PRO A 1 92 ? -10.972 -1.248 8.575 1.00 88.31 92 PRO A C 1
ATOM 761 O O . PRO A 1 92 ? -10.558 -0.870 7.483 1.00 88.31 92 PRO A O 1
ATOM 764 N N . ARG A 1 93 ? -11.332 -2.527 8.775 1.00 89.19 93 ARG A N 1
ATOM 765 C CA . ARG A 1 93 ? -11.305 -3.537 7.700 1.00 89.19 93 ARG A CA 1
ATOM 766 C C . ARG A 1 93 ? -12.299 -3.215 6.590 1.00 89.19 93 ARG A C 1
ATOM 768 O O . ARG A 1 93 ? -11.923 -3.193 5.423 1.00 89.19 93 ARG A O 1
ATOM 775 N N . THR A 1 94 ? -13.561 -2.981 6.953 1.00 88.88 94 THR A N 1
ATOM 776 C CA . THR A 1 94 ? -14.623 -2.697 5.977 1.00 88.88 94 THR A CA 1
ATOM 777 C C . THR A 1 94 ? -14.361 -1.380 5.260 1.00 88.88 94 THR A C 1
ATOM 779 O O . THR A 1 94 ? -14.462 -1.321 4.036 1.00 88.88 94 THR A O 1
ATOM 782 N N . VAL A 1 95 ? -13.950 -0.352 6.008 1.00 90.38 95 VAL A N 1
ATOM 783 C CA . VAL A 1 95 ? -13.539 0.933 5.428 1.00 90.38 95 VAL A CA 1
ATOM 784 C C . VAL A 1 95 ? -12.377 0.743 4.470 1.00 90.38 95 VAL A C 1
ATOM 786 O O . VAL A 1 95 ? -12.434 1.242 3.356 1.00 90.38 95 VAL A O 1
ATOM 789 N N . GLY A 1 96 ? -11.361 -0.030 4.853 1.00 93.38 96 GLY A N 1
ATOM 790 C CA . GLY A 1 96 ? -10.232 -0.319 3.981 1.00 93.38 96 GLY A CA 1
ATOM 791 C C . GLY A 1 96 ? -10.624 -1.017 2.690 1.00 93.38 96 GLY A C 1
ATOM 792 O O . GLY A 1 96 ? -10.117 -0.649 1.639 1.00 93.38 96 GLY A O 1
ATOM 793 N N . VAL A 1 97 ? -11.562 -1.966 2.721 1.00 94.38 97 VAL A N 1
ATOM 794 C CA . VAL A 1 97 ? -12.051 -2.612 1.493 1.00 94.38 97 VAL A CA 1
ATOM 795 C C . VAL A 1 97 ? -12.740 -1.592 0.583 1.00 94.38 97 VAL A C 1
ATOM 797 O O . VAL A 1 97 ? -12.459 -1.557 -0.614 1.00 94.38 97 VAL A O 1
ATOM 800 N N . ALA A 1 98 ? -13.583 -0.718 1.140 1.00 93.88 98 ALA A N 1
ATOM 801 C CA . ALA A 1 98 ? -14.217 0.354 0.375 1.00 93.88 98 ALA A CA 1
ATOM 802 C C . ALA A 1 98 ? -13.183 1.341 -0.197 1.00 93.88 98 ALA A C 1
ATOM 804 O O . ALA A 1 98 ? -13.253 1.691 -1.374 1.00 93.88 98 ALA A O 1
ATOM 805 N N . CYS A 1 99 ? -12.185 1.730 0.603 1.00 94.94 99 CYS A N 1
ATOM 806 C CA . CYS A 1 99 ? -11.064 2.560 0.171 1.00 94.94 99 CYS A CA 1
ATOM 807 C C . CYS A 1 99 ? -10.270 1.888 -0.951 1.00 94.94 99 CYS A C 1
ATOM 809 O O . CYS A 1 99 ? -9.961 2.561 -1.922 1.00 94.94 99 CYS A O 1
ATOM 811 N N . ALA A 1 100 ? -9.997 0.581 -0.878 1.00 95.62 100 ALA A N 1
ATOM 812 C CA . ALA A 1 100 ? -9.288 -0.156 -1.924 1.00 95.62 100 ALA A CA 1
ATOM 813 C C . ALA A 1 100 ? -10.045 -0.126 -3.258 1.00 95.62 100 ALA A C 1
ATOM 815 O O . ALA A 1 100 ? -9.453 0.159 -4.299 1.00 95.62 100 ALA A O 1
ATOM 816 N N . ILE A 1 101 ? -11.359 -0.379 -3.222 1.00 96.25 101 ILE A N 1
ATOM 817 C CA . ILE A 1 101 ? -12.224 -0.353 -4.408 1.00 96.25 101 ILE A CA 1
ATOM 818 C C . ILE A 1 101 ? -12.262 1.059 -5.002 1.00 96.25 101 ILE A C 1
ATOM 820 O O . ILE A 1 101 ? -12.014 1.227 -6.194 1.00 96.25 101 ILE A O 1
ATOM 824 N N . ALA A 1 102 ? -12.518 2.078 -4.176 1.00 95.19 102 ALA A N 1
ATOM 825 C CA . ALA A 1 102 ? -12.598 3.465 -4.624 1.00 95.19 102 ALA A CA 1
ATOM 826 C C . ALA A 1 102 ? -11.256 3.976 -5.170 1.00 95.19 102 ALA A C 1
ATOM 828 O O . ALA A 1 102 ? -11.205 4.553 -6.252 1.00 95.19 102 ALA A O 1
ATOM 829 N N . ALA A 1 103 ? -10.160 3.718 -4.458 1.00 95.38 103 ALA A N 1
ATOM 830 C CA . ALA A 1 103 ? -8.812 4.122 -4.836 1.00 95.38 103 ALA A CA 1
ATOM 831 C C . ALA A 1 103 ? -8.365 3.462 -6.151 1.00 95.38 103 ALA A C 1
ATOM 833 O O . ALA A 1 103 ? -7.855 4.147 -7.037 1.00 95.38 103 ALA A O 1
ATOM 834 N N . THR A 1 104 ? -8.633 2.161 -6.316 1.00 96.00 104 THR A N 1
ATOM 835 C CA . THR A 1 104 ? -8.365 1.448 -7.576 1.00 96.00 104 THR A CA 1
ATOM 836 C C . THR A 1 104 ? -9.244 1.993 -8.703 1.00 96.00 104 THR A C 1
ATOM 838 O O . THR A 1 104 ? -8.749 2.234 -9.797 1.00 96.00 104 THR A O 1
ATOM 841 N N . GLY A 1 105 ? -10.530 2.258 -8.446 1.00 95.31 105 GLY A N 1
ATOM 842 C CA . GLY A 1 105 ? -11.444 2.855 -9.425 1.00 95.31 105 GLY A CA 1
ATOM 843 C C . GLY A 1 105 ? -10.989 4.234 -9.914 1.00 95.31 105 GLY A C 1
ATOM 844 O O . GLY A 1 105 ? -10.989 4.488 -11.117 1.00 95.31 105 GLY A O 1
ATOM 845 N N . LEU A 1 106 ? -10.527 5.099 -9.007 1.00 93.62 106 LEU A N 1
ATOM 846 C CA . LEU A 1 106 ? -9.940 6.400 -9.353 1.00 93.62 106 LEU A CA 1
ATOM 847 C C . LEU A 1 106 ? -8.641 6.241 -10.157 1.00 93.62 106 LEU A C 1
ATOM 849 O O . LEU A 1 106 ? -8.419 6.970 -11.123 1.00 93.62 106 LEU A O 1
ATOM 853 N N . GLY A 1 107 ? -7.820 5.249 -9.809 1.00 92.94 107 GLY A N 1
ATOM 854 C CA . GLY A 1 107 ? -6.642 4.863 -10.581 1.00 92.94 107 GLY A CA 1
ATOM 855 C C . GLY A 1 107 ? -6.971 4.422 -12.012 1.00 92.94 107 GLY A C 1
ATOM 856 O O . GLY A 1 107 ? -6.351 4.890 -12.966 1.00 92.94 107 GLY A O 1
ATOM 857 N N . LEU A 1 108 ? -7.990 3.576 -12.179 1.00 94.25 108 LEU A N 1
ATOM 858 C CA . LEU A 1 108 ? -8.482 3.121 -13.484 1.00 94.25 108 LEU A CA 1
ATOM 859 C C . LEU A 1 108 ? -9.070 4.271 -14.314 1.00 94.25 108 LEU A C 1
ATOM 861 O O . LEU A 1 108 ? -8.850 4.327 -15.525 1.00 94.25 108 LEU A O 1
ATOM 865 N N . ALA A 1 109 ? -9.777 5.206 -13.675 1.00 90.44 109 ALA A N 1
ATOM 866 C CA . ALA A 1 109 ? -10.287 6.406 -14.334 1.00 90.44 109 ALA A CA 1
ATOM 867 C C . ALA A 1 109 ? -9.140 7.271 -14.878 1.00 90.44 109 ALA A C 1
ATOM 869 O O . ALA A 1 109 ? -9.184 7.684 -16.037 1.00 90.44 109 ALA A O 1
ATOM 870 N N . TYR A 1 110 ? -8.080 7.471 -14.085 1.00 90.12 110 TYR A N 1
ATOM 871 C CA . TYR A 1 110 ? -6.855 8.117 -14.558 1.00 90.12 110 TYR A CA 1
ATOM 872 C C . TYR A 1 110 ? -6.226 7.353 -15.733 1.00 90.12 110 TYR A C 1
ATOM 874 O O . TYR A 1 110 ? -5.967 7.961 -16.767 1.00 90.12 110 TYR A O 1
ATOM 882 N N . MET A 1 111 ? -6.019 6.034 -15.611 1.00 91.69 111 MET A N 1
ATOM 883 C CA . MET A 1 111 ? -5.416 5.218 -16.676 1.00 91.69 111 MET A CA 1
ATOM 884 C C . MET A 1 111 ? -6.191 5.343 -17.990 1.00 91.69 111 MET A C 1
ATOM 886 O O . MET A 1 111 ? -5.593 5.482 -19.053 1.00 91.69 111 MET A O 1
ATOM 890 N N . THR A 1 112 ? -7.521 5.342 -17.908 1.00 92.25 112 THR A N 1
ATOM 891 C CA . THR A 1 112 ? -8.402 5.513 -19.068 1.00 92.25 112 THR A CA 1
ATOM 892 C C . THR A 1 112 ? -8.235 6.901 -19.684 1.00 92.25 112 THR A C 1
ATOM 894 O O . THR A 1 112 ? -8.027 7.013 -20.889 1.00 92.25 112 THR A O 1
ATOM 897 N N . ALA A 1 113 ? -8.263 7.957 -18.864 1.00 86.19 113 ALA A N 1
ATOM 898 C CA . ALA A 1 113 ? -8.092 9.336 -19.323 1.00 86.19 113 ALA A CA 1
ATOM 899 C C . ALA A 1 113 ? -6.705 9.590 -19.941 1.00 86.19 113 ALA A C 1
ATOM 901 O O . ALA A 1 113 ? -6.579 10.369 -20.879 1.00 86.19 113 ALA A O 1
ATOM 902 N N . ALA A 1 114 ? -5.674 8.912 -19.435 1.00 87.62 114 ALA A N 1
ATOM 903 C CA . ALA A 1 114 ? -4.305 9.001 -19.930 1.00 87.62 114 ALA A CA 1
ATOM 904 C C . ALA A 1 114 ? -4.054 8.168 -21.205 1.00 87.62 114 ALA A C 1
ATOM 906 O O . ALA A 1 114 ? -2.963 8.238 -21.769 1.00 87.62 114 ALA A O 1
ATOM 907 N N . GLY A 1 115 ? -5.023 7.358 -21.651 1.00 88.12 115 GLY A N 1
ATOM 908 C CA . GLY A 1 115 ? -4.858 6.465 -22.803 1.00 88.12 115 GLY A CA 1
ATOM 909 C C . GLY A 1 115 ? -3.959 5.256 -22.525 1.00 88.12 115 GLY A C 1
ATOM 910 O O . GLY A 1 115 ? -3.271 4.779 -23.426 1.00 88.12 115 GLY A O 1
ATOM 911 N N . ALA A 1 116 ? -3.929 4.765 -21.282 1.00 90.50 116 ALA A N 1
ATOM 912 C CA . ALA A 1 116 ? -3.130 3.601 -20.915 1.00 90.50 116 ALA A CA 1
ATOM 913 C C . ALA A 1 116 ? -3.614 2.327 -21.644 1.00 90.50 116 ALA A C 1
ATOM 915 O O . ALA A 1 116 ? -4.817 2.162 -21.875 1.00 90.50 116 ALA A O 1
ATOM 916 N N . PRO A 1 117 ? -2.713 1.377 -21.962 1.00 92.00 117 PRO A N 1
ATOM 917 C CA . PRO A 1 117 ? -3.093 0.115 -22.591 1.00 92.00 117 PRO A CA 1
ATOM 918 C C . PRO A 1 117 ? -4.137 -0.661 -21.776 1.00 92.00 117 PRO A C 1
ATOM 920 O O . PRO A 1 117 ? -4.006 -0.792 -20.558 1.00 92.00 117 PRO A O 1
ATOM 923 N N . ALA A 1 118 ? -5.118 -1.273 -22.451 1.00 92.56 118 ALA A N 1
ATOM 924 C CA . ALA A 1 118 ? -6.193 -2.050 -21.814 1.00 92.56 118 ALA A CA 1
ATOM 925 C C . ALA A 1 118 ? -5.679 -3.156 -20.872 1.00 92.56 118 ALA A C 1
ATOM 927 O O . ALA A 1 118 ? -6.310 -3.467 -19.862 1.00 92.56 118 ALA A O 1
ATOM 928 N N . LEU A 1 119 ? -4.499 -3.713 -21.168 1.00 90.81 119 LEU A N 1
ATOM 929 C CA . LEU A 1 119 ? -3.831 -4.693 -20.316 1.00 90.81 119 LEU A CA 1
ATOM 930 C C . LEU A 1 119 ? -3.550 -4.147 -18.904 1.00 90.81 119 LEU A C 1
ATOM 932 O O . LEU A 1 119 ? -3.738 -4.872 -17.932 1.00 90.81 119 LEU A O 1
ATOM 936 N N . TYR A 1 120 ? -3.148 -2.881 -18.761 1.00 91.12 120 TYR A N 1
ATOM 937 C CA . TYR A 1 120 ? -2.866 -2.290 -17.447 1.00 91.12 120 TYR A CA 1
ATOM 938 C C . TYR A 1 120 ? -4.136 -2.143 -16.614 1.00 91.12 120 TYR A C 1
ATOM 940 O O . TYR A 1 120 ? -4.127 -2.433 -15.416 1.00 91.12 120 TYR A O 1
ATOM 948 N N . LEU A 1 121 ? -5.249 -1.773 -17.251 1.00 93.25 121 LEU A N 1
ATOM 949 C CA . LEU A 1 121 ? -6.549 -1.721 -16.591 1.00 93.25 121 LEU A CA 1
ATOM 950 C C . LEU A 1 121 ? -6.955 -3.123 -16.113 1.00 93.25 121 LEU A C 1
ATOM 952 O O . LEU A 1 121 ? -7.299 -3.301 -14.944 1.00 93.25 121 LEU A O 1
ATOM 956 N N . ALA A 1 122 ? -6.836 -4.129 -16.986 1.00 94.25 122 ALA A N 1
ATOM 957 C CA . ALA A 1 122 ? -7.154 -5.518 -16.661 1.00 94.25 122 ALA A CA 1
ATOM 958 C C . ALA A 1 122 ? -6.307 -6.057 -15.496 1.00 94.25 122 ALA A C 1
ATOM 960 O O . ALA A 1 122 ? -6.849 -6.696 -14.595 1.00 94.25 122 ALA A O 1
ATOM 961 N N . ILE A 1 123 ? -5.003 -5.755 -15.467 1.00 93.19 123 ILE A N 1
ATOM 962 C CA . ILE A 1 123 ? -4.105 -6.162 -14.377 1.00 93.19 123 ILE A CA 1
ATOM 963 C C . ILE A 1 123 ? -4.557 -5.571 -13.039 1.00 93.19 123 ILE A C 1
ATOM 965 O O . ILE A 1 123 ? -4.604 -6.295 -12.048 1.00 93.19 123 ILE A O 1
ATOM 969 N N . ASN A 1 124 ? -4.919 -4.287 -12.986 1.00 94.50 124 ASN A N 1
ATOM 970 C CA . ASN A 1 124 ? -5.332 -3.648 -11.731 1.00 94.50 124 ASN A CA 1
ATOM 971 C C . ASN A 1 124 ? -6.707 -4.145 -11.255 1.00 94.50 124 ASN A C 1
ATOM 973 O O . ASN A 1 124 ? -6.889 -4.383 -10.060 1.00 94.50 124 ASN A O 1
ATOM 977 N N . VAL A 1 125 ? -7.646 -4.396 -12.176 1.00 96.06 125 VAL A N 1
ATOM 978 C CA . VAL A 1 125 ? -8.929 -5.046 -11.851 1.00 96.06 125 VAL A CA 1
ATOM 979 C C . VAL A 1 125 ? -8.696 -6.453 -11.300 1.00 96.06 125 VAL A C 1
ATOM 981 O O . VAL A 1 125 ? -9.214 -6.791 -10.237 1.00 96.06 125 VAL A O 1
ATOM 984 N N . LEU A 1 126 ? -7.883 -7.268 -11.977 1.00 95.19 126 LEU A N 1
ATOM 985 C CA . LEU A 1 126 ? -7.586 -8.630 -11.535 1.00 95.19 126 LEU A CA 1
ATOM 986 C C . LEU A 1 126 ? -6.844 -8.643 -10.196 1.00 95.19 126 LEU A C 1
ATOM 988 O O . LEU A 1 126 ? -7.140 -9.474 -9.343 1.00 95.19 126 LEU A O 1
ATOM 992 N N . ALA A 1 127 ? -5.925 -7.704 -9.980 1.00 95.50 127 ALA A N 1
ATOM 993 C CA . ALA A 1 127 ? -5.224 -7.535 -8.715 1.00 95.50 127 ALA A CA 1
ATOM 994 C C . ALA A 1 127 ? -6.182 -7.204 -7.565 1.00 95.50 127 ALA A C 1
ATOM 996 O O . ALA A 1 127 ? -6.059 -7.787 -6.488 1.00 95.50 127 ALA A O 1
ATOM 997 N N . LEU A 1 128 ? -7.170 -6.332 -7.794 1.00 96.62 128 LEU A N 1
ATOM 998 C CA . LEU A 1 128 ? -8.212 -6.044 -6.810 1.00 96.62 128 LEU A CA 1
ATOM 999 C C . LEU A 1 128 ? -9.058 -7.287 -6.517 1.00 96.62 128 LEU A C 1
ATOM 1001 O O . LEU A 1 128 ? -9.243 -7.634 -5.353 1.00 96.62 128 LEU A O 1
ATOM 1005 N N . LEU A 1 129 ? -9.527 -7.992 -7.551 1.00 96.94 129 LEU A N 1
ATOM 1006 C CA . LEU A 1 129 ? -10.325 -9.212 -7.391 1.00 96.94 129 LEU A CA 1
ATOM 1007 C C . LEU A 1 129 ? -9.551 -10.308 -6.649 1.00 96.94 129 LEU A C 1
ATOM 1009 O O . LEU A 1 129 ? -10.075 -10.906 -5.711 1.00 96.94 129 LEU A O 1
ATOM 1013 N N . MET A 1 130 ? -8.290 -10.530 -7.020 1.00 94.75 130 MET A N 1
ATOM 1014 C CA . MET A 1 130 ? -7.401 -11.485 -6.362 1.00 94.75 130 MET A CA 1
ATOM 1015 C C . MET A 1 130 ? -7.137 -11.083 -4.909 1.00 94.75 130 MET A C 1
ATOM 1017 O O . MET A 1 130 ? -7.252 -11.919 -4.015 1.00 94.75 130 MET A O 1
ATOM 1021 N N . GLY A 1 131 ? -6.840 -9.807 -4.652 1.00 94.75 131 GLY A N 1
ATOM 1022 C CA . GLY A 1 131 ? -6.660 -9.280 -3.302 1.00 94.75 131 GLY A CA 1
ATOM 1023 C C . GLY A 1 131 ? -7.899 -9.501 -2.436 1.00 94.75 131 GLY A C 1
ATOM 1024 O O . GLY A 1 131 ? -7.780 -10.005 -1.321 1.00 94.75 131 GLY A O 1
ATOM 1025 N N . LEU A 1 132 ? -9.094 -9.198 -2.956 1.00 95.94 132 LEU A N 1
ATOM 1026 C CA . LEU A 1 132 ? -10.367 -9.388 -2.252 1.00 95.94 132 LEU A CA 1
ATOM 1027 C C . LEU A 1 132 ? -10.683 -10.868 -2.007 1.00 95.94 132 LEU A C 1
ATOM 1029 O O . LEU A 1 132 ? -11.151 -11.213 -0.920 1.00 95.94 132 LEU A O 1
ATOM 1033 N N . ALA A 1 133 ? -10.397 -11.743 -2.973 1.00 95.44 133 ALA A N 1
ATOM 1034 C CA . ALA A 1 133 ? -10.560 -13.185 -2.822 1.00 95.44 133 ALA A CA 1
ATOM 1035 C C . ALA A 1 133 ? -9.644 -13.734 -1.717 1.00 95.44 133 ALA A C 1
ATOM 1037 O O . ALA A 1 133 ? -10.119 -14.385 -0.786 1.00 95.44 133 ALA A O 1
ATOM 1038 N N . LEU A 1 134 ? -8.350 -13.400 -1.759 1.00 92.06 134 LEU A N 1
ATOM 1039 C CA . LEU A 1 134 ? -7.385 -13.802 -0.732 1.00 92.06 134 LEU A CA 1
ATOM 1040 C C . LEU A 1 134 ? -7.736 -13.212 0.642 1.00 92.06 134 LEU A C 1
ATOM 1042 O O . LEU A 1 134 ? -7.681 -13.913 1.651 1.00 92.06 134 LEU A O 1
ATOM 1046 N N . TYR A 1 135 ? -8.171 -11.953 0.696 1.00 91.19 135 TYR A N 1
ATOM 1047 C CA . TYR A 1 135 ? -8.694 -11.342 1.918 1.00 91.19 135 TYR A CA 1
ATOM 1048 C C . TYR A 1 135 ? -9.905 -12.107 2.465 1.00 91.19 135 TYR A C 1
ATOM 1050 O O . TYR A 1 135 ? -9.985 -12.348 3.669 1.00 91.19 135 TYR A O 1
ATOM 1058 N N . GLY A 1 136 ? -10.828 -12.541 1.602 1.00 89.88 136 GLY A N 1
ATOM 1059 C CA . GLY A 1 136 ? -11.978 -13.365 1.975 1.00 89.88 136 GLY A CA 1
ATOM 1060 C C . GLY A 1 136 ? -11.589 -14.704 2.610 1.00 89.88 136 GLY A C 1
ATOM 1061 O O . GLY A 1 136 ? -12.256 -15.138 3.549 1.00 89.88 136 GLY A O 1
ATOM 1062 N N . LEU A 1 137 ? -10.487 -15.309 2.154 1.00 87.25 137 LEU A N 1
ATOM 1063 C CA . LEU A 1 137 ? -9.928 -16.548 2.709 1.00 87.25 137 LEU A CA 1
ATOM 1064 C C . LEU A 1 137 ? -9.212 -16.323 4.053 1.00 87.25 137 LEU A C 1
ATOM 1066 O O . LEU A 1 137 ? -9.308 -17.147 4.963 1.00 87.25 137 LEU A O 1
ATOM 1070 N N . LEU A 1 138 ? -8.517 -15.192 4.206 1.00 80.94 138 LEU A N 1
ATOM 1071 C CA . LEU A 1 138 ? -7.731 -14.879 5.406 1.00 80.94 138 LEU A CA 1
ATOM 1072 C C . LEU A 1 138 ? -8.565 -14.262 6.540 1.00 80.94 138 LEU A C 1
ATOM 1074 O O . LEU A 1 138 ? -8.285 -14.505 7.715 1.00 80.94 138 LEU A O 1
ATOM 1078 N N . ARG A 1 139 ? -9.610 -13.481 6.224 1.00 78.50 139 ARG A N 1
ATOM 1079 C CA . ARG A 1 139 ? -10.404 -12.735 7.221 1.00 78.50 139 ARG A CA 1
ATOM 1080 C C . ARG A 1 139 ? -11.027 -13.580 8.347 1.00 78.50 139 ARG A C 1
ATOM 1082 O O . ARG A 1 139 ? -11.077 -13.041 9.456 1.00 78.50 139 ARG A O 1
ATOM 1089 N N . PRO A 1 140 ? -11.503 -14.834 8.143 1.00 70.25 140 PRO A N 1
ATOM 1090 C CA . PRO A 1 140 ? -12.144 -15.606 9.212 1.00 70.25 140 PRO A CA 1
ATOM 1091 C C . PRO A 1 140 ? -11.153 -15.957 10.327 1.00 70.25 140 PRO A C 1
ATOM 1093 O O . PRO A 1 140 ? -11.487 -15.881 11.504 1.00 70.25 140 PRO A O 1
ATOM 1096 N N . HIS A 1 141 ? -9.904 -16.231 9.954 1.00 62.97 141 HIS A N 1
ATOM 1097 C CA . HIS A 1 141 ? -8.825 -16.610 10.865 1.00 62.97 141 HIS A CA 1
ATOM 1098 C C . HIS A 1 141 ? -8.265 -15.410 11.649 1.00 62.97 141 HIS A C 1
ATOM 1100 O O . HIS A 1 141 ? -7.730 -15.555 12.742 1.00 62.97 141 HIS A O 1
ATOM 1106 N N . ALA A 1 142 ? -8.450 -14.191 11.138 1.00 59.50 142 ALA A N 1
ATOM 1107 C CA . ALA A 1 142 ? -7.900 -12.981 11.742 1.00 59.50 142 ALA A CA 1
ATOM 1108 C C . ALA A 1 142 ? -8.761 -12.373 12.876 1.00 59.50 142 ALA A C 1
ATOM 1110 O O . ALA A 1 142 ? -8.429 -11.295 13.382 1.00 59.50 142 ALA A O 1
ATOM 1111 N N . GLY A 1 143 ? -9.911 -12.972 13.217 1.00 50.53 143 GLY A N 1
ATOM 1112 C CA . GLY A 1 143 ? -10.904 -12.419 14.155 1.00 50.53 143 GLY A CA 1
ATOM 1113 C C . GLY A 1 143 ? -10.891 -13.004 15.572 1.00 50.53 143 GLY A C 1
ATOM 1114 O O . GLY A 1 143 ? -11.178 -12.268 16.511 1.00 50.53 143 GLY A O 1
ATOM 1115 N N . GLU A 1 144 ? -10.527 -14.278 15.735 1.00 51.50 144 GLU A N 1
ATOM 1116 C CA . GLU A 1 144 ? -10.629 -15.003 17.021 1.00 51.50 144 GLU A CA 1
ATOM 1117 C C . GLU A 1 144 ? -9.294 -15.670 17.447 1.00 51.50 144 GLU A C 1
ATOM 1119 O O . GLU A 1 144 ? -9.239 -16.307 18.491 1.00 51.50 144 GLU A O 1
ATOM 1124 N N . ALA A 1 145 ? -8.202 -15.380 16.710 1.00 49.06 145 ALA A N 1
ATOM 1125 C CA . ALA A 1 145 ? -6.896 -16.070 16.616 1.00 49.06 145 ALA A CA 1
ATOM 1126 C C . ALA A 1 145 ? -6.905 -17.210 15.566 1.00 49.06 145 ALA A C 1
ATOM 1128 O O . ALA A 1 145 ? -7.897 -17.927 15.471 1.00 49.06 145 ALA A O 1
ATOM 1129 N N . PRO A 1 146 ? -5.839 -17.382 14.753 1.00 49.31 146 PRO A N 1
ATOM 1130 C CA . PRO A 1 146 ? -4.477 -16.923 14.975 1.00 49.31 146 PRO A CA 1
ATOM 1131 C C . PRO A 1 146 ? -4.088 -15.719 14.106 1.00 49.31 146 PRO A C 1
ATOM 1133 O O . PRO A 1 146 ? -4.466 -15.567 12.944 1.00 49.31 146 PRO A O 1
ATOM 1136 N N . LEU A 1 147 ? -3.255 -14.864 14.693 1.00 60.34 147 LEU A N 1
ATOM 1137 C CA . LEU A 1 147 ? -2.360 -13.985 13.949 1.00 60.34 147 LEU A CA 1
ATOM 1138 C C . LEU A 1 147 ? -1.573 -14.830 12.947 1.00 60.34 147 LEU A C 1
ATOM 1140 O O . LEU A 1 147 ? -1.418 -16.023 13.195 1.00 60.34 147 LEU A O 1
ATOM 1144 N N . LEU A 1 148 ? -1.101 -14.255 11.833 1.00 64.19 148 LEU A N 1
A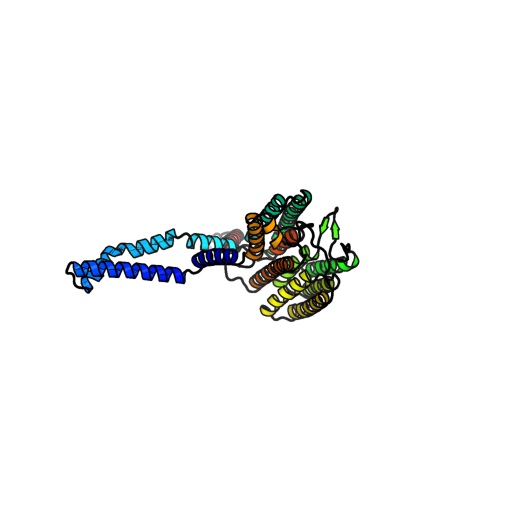TOM 1145 C CA . LEU A 1 148 ? -0.177 -14.966 10.937 1.00 64.19 148 LEU A CA 1
ATOM 1146 C C . LEU A 1 148 ? 0.851 -15.686 11.817 1.00 64.19 148 LEU A C 1
ATOM 1148 O O . LEU A 1 148 ? 1.606 -14.982 12.497 1.00 64.19 148 LEU A O 1
ATOM 1152 N N . PRO A 1 149 ? 0.831 -17.036 11.891 1.00 72.75 149 PRO A N 1
ATOM 1153 C CA . PRO A 1 149 ? 1.716 -17.746 12.796 1.00 72.75 149 PRO A CA 1
ATOM 1154 C C . PRO A 1 149 ? 3.131 -17.261 12.528 1.00 72.75 149 PRO A C 1
ATOM 1156 O O . PRO A 1 149 ? 3.461 -17.005 11.367 1.00 72.75 149 PRO A O 1
ATOM 1159 N N . GLY A 1 150 ? 3.972 -17.114 13.552 1.00 82.62 150 GLY A N 1
ATOM 1160 C CA . GLY A 1 150 ? 5.319 -16.590 13.338 1.00 82.62 150 GLY A CA 1
ATOM 1161 C C . GLY A 1 150 ? 6.073 -17.332 12.225 1.00 82.62 150 GLY A C 1
ATOM 1162 O O . GLY A 1 150 ? 6.806 -16.710 11.461 1.00 82.62 150 GLY A O 1
ATOM 1163 N N . GLY A 1 151 ? 5.786 -18.628 12.035 1.00 85.44 151 GLY A N 1
ATOM 1164 C CA . GLY A 1 151 ? 6.264 -19.428 10.905 1.00 85.44 151 GLY A CA 1
ATOM 1165 C C . GLY A 1 151 ? 5.824 -18.944 9.512 1.00 85.44 151 GLY A C 1
ATOM 1166 O O . GLY A 1 151 ? 6.612 -19.027 8.579 1.00 85.44 151 GLY A O 1
ATOM 1167 N N . VAL A 1 152 ? 4.621 -18.388 9.342 1.00 87.06 152 VAL A N 1
ATOM 1168 C CA . VAL A 1 152 ? 4.183 -17.805 8.059 1.00 87.06 152 VAL A CA 1
ATOM 1169 C C . VAL A 1 152 ? 4.864 -16.463 7.802 1.00 87.06 152 VAL A C 1
ATOM 1171 O O . VAL A 1 152 ? 5.300 -16.207 6.684 1.00 87.06 152 VAL A O 1
ATOM 1174 N N . THR A 1 153 ? 5.037 -15.626 8.829 1.00 91.81 153 THR A N 1
ATOM 1175 C CA . THR A 1 153 ? 5.837 -14.395 8.700 1.00 91.81 153 THR A CA 1
ATOM 1176 C C . THR A 1 153 ? 7.295 -14.727 8.361 1.00 91.81 153 THR A C 1
ATOM 1178 O O . THR A 1 153 ? 7.889 -14.083 7.497 1.00 91.81 153 THR A O 1
ATOM 1181 N N . LEU A 1 154 ? 7.855 -15.780 8.967 1.00 94.50 154 LEU A N 1
ATOM 1182 C CA . LEU A 1 154 ? 9.165 -16.320 8.606 1.00 94.50 154 LEU A CA 1
ATOM 1183 C C . LEU A 1 154 ? 9.204 -16.798 7.151 1.00 94.50 154 LEU A C 1
ATOM 1185 O O . LEU A 1 154 ? 10.127 -16.439 6.424 1.00 94.50 154 LEU A O 1
ATOM 1189 N N . ALA A 1 155 ? 8.190 -17.546 6.708 1.00 93.75 155 ALA A N 1
ATOM 1190 C CA . ALA A 1 155 ? 8.078 -18.009 5.329 1.00 93.75 155 ALA A CA 1
ATOM 1191 C C . ALA A 1 155 ? 8.000 -16.839 4.337 1.00 93.75 155 ALA A C 1
ATOM 1193 O O . ALA A 1 155 ? 8.679 -16.869 3.316 1.00 93.75 155 ALA A O 1
ATOM 1194 N N . PHE A 1 156 ? 7.249 -15.776 4.640 1.00 94.62 156 PHE A N 1
ATOM 1195 C CA . PHE A 1 156 ? 7.228 -14.567 3.812 1.00 94.62 156 PHE A CA 1
ATOM 1196 C C . PHE A 1 156 ? 8.601 -13.886 3.753 1.00 94.62 156 PHE A C 1
ATOM 1198 O O . PHE A 1 156 ? 9.045 -13.523 2.665 1.00 94.62 156 PHE A O 1
ATOM 1205 N N . GLY A 1 157 ? 9.313 -13.784 4.879 1.00 95.25 157 GLY A N 1
ATOM 1206 C CA . GLY A 1 157 ? 10.699 -13.304 4.904 1.00 95.25 157 GLY A CA 1
ATOM 1207 C C . GLY A 1 157 ? 11.640 -14.165 4.054 1.00 95.25 157 GLY A C 1
ATOM 1208 O O . GLY A 1 157 ? 12.444 -13.635 3.291 1.00 95.25 157 GLY A O 1
ATOM 1209 N N . ALA A 1 158 ? 11.497 -15.491 4.117 1.00 95.19 158 ALA A N 1
ATOM 1210 C CA . ALA A 1 158 ? 12.261 -16.427 3.297 1.00 95.19 158 ALA A CA 1
ATOM 1211 C C . ALA A 1 158 ? 11.927 -16.301 1.802 1.00 95.19 158 ALA A C 1
ATOM 1213 O O . ALA A 1 158 ? 12.835 -16.353 0.978 1.00 95.19 158 ALA A O 1
ATOM 1214 N N . VAL A 1 159 ? 10.660 -16.075 1.439 1.00 94.19 159 VAL A N 1
ATOM 1215 C CA . VAL A 1 159 ? 10.249 -15.803 0.052 1.00 94.19 159 VAL A CA 1
ATOM 1216 C C . VAL A 1 159 ? 10.871 -14.500 -0.451 1.00 94.19 159 VAL A C 1
ATOM 1218 O O . VAL A 1 159 ? 11.412 -14.484 -1.552 1.00 94.19 159 VAL A O 1
ATOM 1221 N N . LEU A 1 160 ? 10.865 -13.430 0.353 1.00 93.75 160 LEU A N 1
ATOM 1222 C CA . LEU A 1 160 ? 11.545 -12.176 0.002 1.00 93.75 160 LEU A CA 1
ATOM 1223 C C . LEU A 1 160 ? 13.054 -12.378 -0.174 1.00 93.75 160 LEU A C 1
ATOM 1225 O O . LEU A 1 160 ? 13.653 -11.827 -1.094 1.00 93.75 160 LEU A O 1
ATOM 1229 N N . LEU A 1 161 ? 13.683 -13.191 0.674 1.00 93.06 161 LEU A N 1
ATOM 1230 C CA . LEU A 1 161 ? 15.090 -13.529 0.494 1.00 93.06 161 LEU A CA 1
ATOM 1231 C C . LEU A 1 161 ? 15.307 -14.373 -0.771 1.00 93.06 161 LEU A C 1
ATOM 1233 O O . LEU A 1 161 ? 16.248 -14.122 -1.518 1.00 93.06 161 LEU A O 1
ATOM 1237 N N . ALA A 1 162 ? 14.419 -15.318 -1.074 1.00 90.88 162 ALA A N 1
ATOM 1238 C CA . ALA A 1 162 ? 14.493 -16.130 -2.284 1.00 90.88 162 ALA A CA 1
ATOM 1239 C C . ALA A 1 162 ? 14.376 -15.277 -3.555 1.00 90.88 162 ALA A C 1
ATOM 1241 O O . ALA A 1 162 ? 15.059 -15.564 -4.537 1.00 90.88 162 ALA A O 1
ATOM 1242 N N . THR A 1 163 ? 13.608 -14.181 -3.544 1.00 88.06 163 THR A N 1
ATOM 1243 C CA . THR A 1 163 ? 13.575 -13.265 -4.695 1.00 88.06 163 THR A CA 1
ATOM 1244 C C . THR A 1 163 ? 14.894 -12.537 -4.929 1.00 88.06 163 THR A C 1
ATOM 1246 O O . THR A 1 163 ? 15.125 -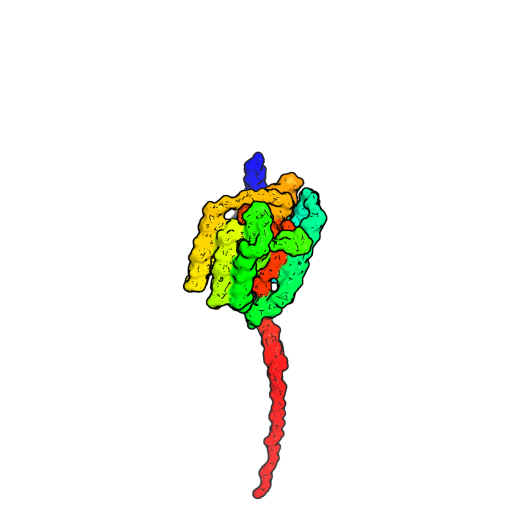12.090 -6.043 1.00 88.06 163 THR A O 1
ATOM 1249 N N . THR A 1 164 ? 15.802 -12.471 -3.949 1.00 84.81 164 THR A N 1
ATOM 1250 C CA . THR A 1 164 ? 17.166 -11.959 -4.193 1.00 84.81 164 THR A CA 1
ATOM 1251 C C . THR A 1 164 ? 17.992 -12.897 -5.073 1.00 84.81 164 THR A C 1
ATOM 1253 O O . THR A 1 164 ? 18.829 -12.431 -5.840 1.00 84.81 164 THR A O 1
ATOM 1256 N N . LEU A 1 165 ? 17.743 -14.208 -4.970 1.00 80.81 165 LEU A N 1
ATOM 1257 C CA . LEU A 1 165 ? 18.510 -15.256 -5.645 1.00 80.81 165 LEU A CA 1
ATOM 1258 C C . LEU A 1 165 ? 17.878 -15.660 -6.980 1.00 80.81 165 LEU A C 1
ATOM 1260 O O . LEU A 1 165 ? 18.582 -15.932 -7.946 1.00 80.81 165 LEU A O 1
ATOM 1264 N N . PHE A 1 166 ? 16.546 -15.702 -7.019 1.00 80.00 166 PHE A N 1
ATOM 1265 C CA . PHE A 1 166 ? 15.762 -16.229 -8.140 1.00 80.00 166 PHE A CA 1
ATOM 1266 C C . PHE A 1 166 ? 14.868 -15.175 -8.804 1.00 80.00 166 PHE A C 1
ATOM 1268 O O . PHE A 1 166 ? 14.124 -15.491 -9.732 1.00 80.00 166 PHE A O 1
ATOM 1275 N N . GLY A 1 167 ? 14.888 -13.933 -8.313 1.00 70.94 167 GLY A N 1
ATOM 1276 C CA . GLY A 1 167 ? 14.132 -12.835 -8.902 1.00 70.94 167 GLY A CA 1
ATOM 1277 C C . GLY A 1 167 ? 14.634 -12.500 -10.301 1.00 70.94 167 GLY A C 1
ATOM 1278 O O . GLY A 1 167 ? 15.822 -12.599 -10.604 1.00 70.94 167 GLY A O 1
ATOM 1279 N N . VAL A 1 168 ? 13.714 -12.073 -11.159 1.00 67.88 168 VAL A N 1
ATOM 1280 C CA . VAL A 1 168 ? 14.065 -11.583 -12.490 1.00 67.88 168 VAL A CA 1
ATOM 1281 C C . VAL A 1 168 ? 14.607 -10.168 -12.328 1.00 67.88 168 VAL A C 1
ATOM 1283 O O . VAL A 1 168 ? 13.925 -9.302 -11.773 1.00 67.88 168 VAL A O 1
ATOM 1286 N N . SER A 1 169 ? 15.819 -9.918 -12.825 1.00 62.97 169 SER A N 1
ATOM 1287 C CA . SER A 1 169 ? 16.324 -8.556 -12.955 1.00 62.97 169 SER A CA 1
ATOM 1288 C C . SER A 1 169 ? 15.560 -7.855 -14.078 1.00 62.97 169 SER A C 1
ATOM 1290 O O . SER A 1 169 ? 15.691 -8.181 -15.257 1.00 62.97 169 SER A O 1
ATOM 1292 N N . VAL A 1 170 ? 14.719 -6.891 -13.713 1.00 59.62 170 VAL A N 1
ATOM 1293 C CA . VAL A 1 170 ? 14.188 -5.922 -14.676 1.00 59.62 170 VAL A CA 1
ATOM 1294 C C . VAL A 1 170 ? 15.113 -4.719 -14.585 1.00 59.62 170 VAL A C 1
ATOM 1296 O O . VAL A 1 170 ? 15.206 -4.100 -13.528 1.00 59.62 170 VAL A O 1
ATOM 1299 N N . GLU A 1 171 ? 15.875 -4.470 -15.652 1.00 56.06 171 GLU A N 1
ATOM 1300 C CA . GLU A 1 171 ? 16.769 -3.304 -15.770 1.00 56.06 171 GLU A CA 1
ATOM 1301 C C . GLU A 1 171 ? 17.770 -3.150 -14.603 1.00 56.06 171 GLU A C 1
ATOM 1303 O O . GLU A 1 171 ? 18.108 -2.050 -14.182 1.00 56.06 171 GLU A O 1
ATOM 1308 N N . GLY A 1 172 ? 18.268 -4.276 -14.078 1.00 53.28 172 GLY A N 1
ATOM 1309 C CA . GLY A 1 172 ? 19.337 -4.305 -13.070 1.00 53.28 172 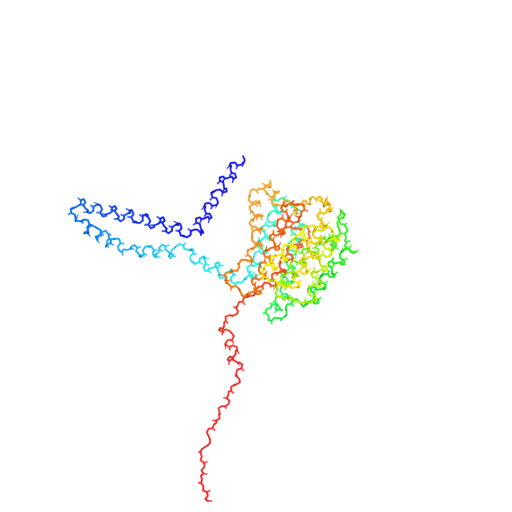GLY A CA 1
ATOM 1310 C C . GLY A 1 172 ? 18.885 -4.385 -11.607 1.00 53.28 172 GLY A C 1
ATOM 1311 O O . GLY A 1 172 ? 19.732 -4.614 -10.747 1.00 53.28 172 GLY A O 1
ATOM 1312 N N . ALA A 1 173 ? 17.583 -4.297 -11.304 1.00 58.34 173 ALA A N 1
ATOM 1313 C CA . ALA A 1 173 ? 17.064 -4.522 -9.949 1.00 58.34 173 ALA A CA 1
ATOM 1314 C C . ALA A 1 173 ? 16.362 -5.892 -9.824 1.00 58.34 173 ALA A C 1
ATOM 1316 O O . ALA A 1 173 ? 15.441 -6.218 -10.572 1.00 58.34 173 ALA A O 1
ATOM 1317 N N . SER A 1 174 ? 16.790 -6.719 -8.866 1.00 63.50 174 SER A N 1
ATOM 1318 C CA . SER A 1 174 ? 16.296 -8.088 -8.626 1.00 63.50 174 SER A CA 1
ATOM 1319 C C . SER A 1 174 ? 15.130 -8.132 -7.626 1.00 63.50 174 SER A C 1
ATOM 1321 O O . SER A 1 174 ? 15.142 -8.891 -6.659 1.00 63.50 174 SER A O 1
ATOM 1323 N N . ARG A 1 175 ? 14.106 -7.293 -7.832 1.00 76.31 175 ARG A N 1
ATOM 1324 C CA . ARG A 1 175 ? 12.960 -7.162 -6.903 1.00 76.31 175 ARG A CA 1
ATOM 1325 C C . ARG A 1 175 ? 11.615 -7.674 -7.441 1.00 76.31 175 ARG A C 1
ATOM 1327 O O . ARG A 1 175 ? 10.600 -7.557 -6.753 1.00 76.31 175 ARG A O 1
ATOM 1334 N N . TRP A 1 176 ? 11.587 -8.267 -8.640 1.00 81.88 176 TRP A N 1
ATOM 1335 C CA . TRP A 1 176 ? 10.358 -8.766 -9.276 1.00 81.88 176 TRP A CA 1
ATOM 1336 C C . TRP A 1 176 ? 10.393 -10.264 -9.575 1.00 81.88 176 TRP A C 1
ATOM 1338 O O . TRP A 1 176 ? 11.436 -10.844 -9.868 1.00 81.88 176 TRP A O 1
ATOM 1348 N N . ILE A 1 177 ? 9.209 -10.875 -9.580 1.00 84.94 177 ILE A N 1
ATOM 1349 C CA . ILE A 1 177 ? 8.960 -12.193 -10.173 1.00 84.94 177 ILE A CA 1
ATOM 1350 C C . ILE A 1 177 ? 8.052 -12.004 -11.388 1.00 84.94 177 ILE A C 1
ATOM 1352 O O . ILE A 1 177 ? 7.083 -11.249 -11.326 1.00 84.94 177 ILE A O 1
ATOM 1356 N N . ARG A 1 178 ? 8.337 -12.704 -12.491 1.00 83.50 178 ARG A N 1
ATOM 1357 C CA . ARG A 1 178 ? 7.465 -12.716 -13.671 1.00 83.50 178 ARG A CA 1
ATOM 1358 C C . ARG A 1 178 ? 6.488 -13.889 -13.592 1.00 83.50 178 ARG A C 1
ATOM 1360 O O . ARG A 1 178 ? 6.912 -15.039 -13.612 1.00 83.50 178 ARG A O 1
ATOM 1367 N N . ILE A 1 179 ? 5.191 -13.597 -13.541 1.00 82.31 179 ILE A N 1
ATOM 1368 C CA . ILE A 1 179 ? 4.110 -14.591 -13.520 1.00 82.31 179 ILE A CA 1
ATOM 1369 C C . ILE A 1 179 ? 3.219 -14.330 -14.732 1.00 82.31 179 ILE A C 1
ATOM 1371 O O . ILE A 1 179 ? 2.653 -13.248 -14.853 1.00 82.31 179 ILE A O 1
ATOM 1375 N N . ALA A 1 180 ? 3.127 -15.297 -15.652 1.00 80.56 180 ALA A N 1
ATOM 1376 C CA . ALA A 1 180 ? 2.316 -15.190 -16.874 1.00 80.56 180 ALA A CA 1
ATOM 1377 C C . ALA A 1 180 ? 2.538 -13.878 -17.669 1.00 80.56 180 ALA A C 1
ATOM 1379 O O . ALA A 1 180 ? 1.600 -13.271 -18.174 1.00 80.56 180 ALA A O 1
ATOM 1380 N N . GLY A 1 181 ? 3.791 -13.412 -17.753 1.00 79.19 181 GLY A N 1
ATOM 1381 C CA . GLY A 1 181 ? 4.156 -12.174 -18.458 1.00 79.19 181 GLY A CA 1
ATOM 1382 C C . GLY A 1 181 ? 4.002 -10.880 -17.647 1.00 79.19 181 GLY A C 1
ATOM 1383 O O . GLY A 1 181 ? 4.469 -9.836 -18.096 1.00 79.19 181 GLY A O 1
ATOM 1384 N N . VAL A 1 182 ? 3.440 -10.939 -16.437 1.00 82.62 182 VAL A N 1
ATOM 1385 C CA . VAL A 1 182 ? 3.274 -9.791 -15.536 1.00 82.62 182 VAL A CA 1
ATOM 1386 C C . VAL A 1 182 ? 4.393 -9.770 -14.495 1.00 82.62 182 VAL A C 1
ATOM 1388 O O . VAL A 1 182 ? 4.693 -10.790 -13.873 1.00 82.62 182 VAL A O 1
ATOM 1391 N N . SER A 1 183 ? 5.020 -8.610 -14.291 1.00 84.69 183 SER A N 1
ATOM 1392 C CA . SER A 1 183 ? 6.062 -8.428 -13.271 1.00 84.69 183 SER A CA 1
ATOM 1393 C C . SER A 1 183 ? 5.431 -8.050 -11.934 1.00 84.69 183 SER A C 1
ATOM 1395 O O . SER A 1 183 ? 4.883 -6.960 -11.796 1.00 84.69 183 SER A O 1
ATOM 1397 N N . VAL A 1 184 ? 5.532 -8.928 -10.938 1.00 88.56 184 VAL A N 1
ATOM 1398 C CA . VAL A 1 184 ? 4.989 -8.729 -9.589 1.00 88.56 184 VAL A CA 1
ATOM 1399 C C . VAL A 1 184 ? 6.125 -8.392 -8.628 1.00 88.56 184 VAL A C 1
ATOM 1401 O O . VAL A 1 184 ? 7.092 -9.146 -8.511 1.00 88.56 184 VAL A O 1
ATOM 1404 N N . GLN A 1 185 ? 6.006 -7.270 -7.919 1.00 91.19 185 GLN A N 1
ATOM 1405 C CA . GLN A 1 185 ? 6.940 -6.888 -6.861 1.00 91.19 185 GLN A CA 1
ATOM 1406 C C . GLN A 1 185 ? 6.501 -7.523 -5.542 1.00 91.19 185 GLN A C 1
ATOM 1408 O O . GLN A 1 185 ? 5.531 -7.098 -4.914 1.00 91.19 185 GLN A O 1
ATOM 1413 N N . ILE A 1 186 ? 7.215 -8.566 -5.123 1.00 92.31 186 ILE A N 1
ATOM 1414 C CA . ILE A 1 186 ? 6.813 -9.405 -3.987 1.00 92.31 186 ILE A CA 1
ATOM 1415 C C . ILE A 1 186 ? 6.885 -8.644 -2.658 1.00 92.31 186 ILE A C 1
ATOM 1417 O O . ILE A 1 186 ? 6.031 -8.847 -1.793 1.00 92.31 186 ILE A O 1
ATOM 1421 N N . SER A 1 187 ? 7.827 -7.705 -2.515 1.00 93.75 187 SER A N 1
ATOM 1422 C CA . SER A 1 187 ? 7.924 -6.835 -1.337 1.00 93.75 187 SER A CA 1
ATOM 1423 C C . SER A 1 187 ? 6.660 -5.996 -1.126 1.00 93.75 187 SER A C 1
ATOM 1425 O O . SER A 1 187 ? 6.176 -5.927 0.001 1.00 93.75 187 SER A O 1
ATOM 1427 N N . LEU A 1 188 ? 6.058 -5.443 -2.186 1.00 93.44 188 LEU A N 1
ATOM 1428 C CA . LEU A 1 188 ? 4.807 -4.671 -2.101 1.00 93.44 188 LEU A CA 1
ATOM 1429 C C . LEU A 1 188 ? 3.589 -5.510 -1.703 1.00 93.44 188 LEU A C 1
ATOM 1431 O O . LEU A 1 188 ? 2.629 -4.959 -1.171 1.00 93.44 188 LEU A O 1
ATOM 1435 N N . VAL A 1 189 ? 3.626 -6.825 -1.927 1.00 94.19 189 VAL A N 1
ATOM 1436 C CA . VAL A 1 189 ? 2.540 -7.738 -1.544 1.00 94.19 189 VAL A CA 1
ATOM 1437 C C . VAL A 1 189 ? 2.717 -8.230 -0.105 1.00 94.19 189 VAL A C 1
ATOM 1439 O O . VAL A 1 189 ? 1.791 -8.160 0.708 1.00 94.19 189 VAL A O 1
ATOM 1442 N N . LEU A 1 190 ? 3.906 -8.744 0.221 1.00 94.88 190 LEU A N 1
ATOM 1443 C CA . LEU A 1 190 ? 4.142 -9.455 1.477 1.00 94.88 190 LEU A CA 1
ATOM 1444 C C . LEU A 1 190 ? 4.471 -8.515 2.637 1.00 94.88 190 LEU A C 1
ATOM 1446 O O . LEU A 1 190 ? 3.946 -8.707 3.733 1.00 94.88 190 LEU A O 1
ATOM 1450 N N . LEU A 1 191 ? 5.293 -7.485 2.413 1.00 95.69 191 LEU A N 1
ATOM 1451 C CA . LEU A 1 191 ? 5.820 -6.650 3.495 1.00 95.69 191 LEU A CA 1
ATOM 1452 C C . LEU A 1 191 ? 4.721 -5.918 4.288 1.00 95.69 191 LEU A C 1
ATOM 1454 O O . LEU A 1 191 ? 4.768 -5.980 5.521 1.00 95.69 191 LEU A O 1
ATOM 1458 N N . PRO A 1 192 ? 3.704 -5.287 3.655 1.00 95.75 192 PRO A N 1
ATOM 1459 C CA . PRO A 1 192 ? 2.641 -4.637 4.418 1.00 95.75 192 PRO A CA 1
ATOM 1460 C C . PRO A 1 192 ? 1.875 -5.632 5.296 1.00 95.75 192 PRO A C 1
ATOM 1462 O O . PRO A 1 192 ? 1.591 -5.365 6.462 1.00 95.75 192 PRO A O 1
ATOM 1465 N N . THR A 1 193 ? 1.604 -6.818 4.753 1.00 92.56 193 THR A N 1
ATOM 1466 C CA . THR A 1 193 ? 0.902 -7.901 5.448 1.00 92.56 193 THR A CA 1
ATOM 1467 C C . THR A 1 193 ? 1.702 -8.410 6.651 1.00 92.56 193 THR A C 1
ATOM 1469 O O . THR A 1 193 ? 1.161 -8.510 7.753 1.00 92.56 193 THR A O 1
ATOM 1472 N N . MET A 1 194 ? 3.004 -8.662 6.466 1.00 93.88 194 MET A N 1
ATOM 1473 C CA . MET A 1 194 ? 3.922 -9.095 7.527 1.00 93.88 194 MET A CA 1
ATOM 1474 C C . MET A 1 194 ? 3.959 -8.104 8.690 1.00 93.88 194 MET A C 1
ATOM 1476 O O . MET A 1 194 ? 3.874 -8.504 9.848 1.00 93.88 194 MET A O 1
ATOM 1480 N N . LEU A 1 195 ? 4.078 -6.808 8.396 1.00 95.56 195 LEU A N 1
ATOM 1481 C CA . LEU A 1 195 ? 4.299 -5.790 9.421 1.00 95.56 195 LEU A CA 1
ATOM 1482 C C . LEU A 1 195 ? 3.034 -5.446 10.205 1.00 95.56 195 LEU A C 1
ATOM 1484 O O . LEU A 1 195 ? 3.106 -5.274 11.422 1.00 95.56 195 LEU A O 1
ATOM 1488 N N . VAL A 1 196 ? 1.866 -5.411 9.555 1.00 93.81 196 VAL A N 1
ATOM 1489 C CA . VAL A 1 196 ? 0.593 -5.227 10.274 1.00 93.81 196 VAL A CA 1
ATOM 1490 C C . VAL A 1 196 ? 0.302 -6.437 11.170 1.00 93.81 196 VAL A C 1
ATOM 1492 O O . VAL A 1 196 ? -0.193 -6.267 12.286 1.00 93.81 196 VAL A O 1
ATOM 1495 N N . ALA A 1 197 ? 0.663 -7.651 10.742 1.00 90.06 197 ALA A N 1
ATOM 1496 C CA . ALA A 1 197 ? 0.570 -8.837 11.589 1.00 90.06 197 ALA A CA 1
ATOM 1497 C C . ALA A 1 197 ? 1.556 -8.798 12.771 1.00 90.06 197 ALA A C 1
ATOM 1499 O O . ALA A 1 197 ? 1.143 -8.999 13.916 1.00 90.06 197 ALA A O 1
ATOM 1500 N N . PHE A 1 198 ? 2.822 -8.449 12.518 1.00 92.38 198 PHE A N 1
ATOM 1501 C CA . PHE A 1 198 ? 3.861 -8.287 13.542 1.00 92.38 198 PHE A CA 1
ATOM 1502 C C . PHE A 1 198 ? 3.505 -7.210 14.582 1.00 92.38 198 PHE A C 1
ATOM 1504 O O . PHE A 1 198 ? 3.802 -7.339 15.768 1.00 92.38 198 PHE A O 1
ATOM 1511 N N . ALA A 1 199 ? 2.796 -6.150 14.184 1.00 91.88 199 ALA A N 1
ATOM 1512 C CA . ALA A 1 199 ? 2.313 -5.131 15.116 1.00 91.88 199 ALA A CA 1
ATOM 1513 C C . ALA A 1 199 ? 1.331 -5.690 16.165 1.00 91.88 199 ALA A C 1
ATOM 1515 O O . ALA A 1 199 ? 1.245 -5.156 17.275 1.00 91.88 199 ALA A O 1
ATOM 1516 N N . ARG A 1 200 ? 0.616 -6.776 15.842 1.00 85.88 200 ARG A N 1
ATOM 1517 C CA . ARG A 1 200 ? -0.388 -7.387 16.722 1.00 85.88 200 ARG A CA 1
ATOM 1518 C C . ARG A 1 200 ? 0.153 -8.519 17.582 1.00 85.88 200 ARG A C 1
ATOM 1520 O O . ARG A 1 200 ? -0.216 -8.593 18.750 1.00 85.88 200 ARG A O 1
ATOM 1527 N N . GLN A 1 201 ? 1.001 -9.381 17.026 1.00 81.50 201 GLN A N 1
ATOM 1528 C CA . GLN A 1 201 ? 1.677 -10.443 17.770 1.00 81.50 201 GLN A CA 1
ATOM 1529 C C . GLN A 1 201 ? 3.114 -10.556 17.310 1.00 81.50 201 GLN A C 1
ATOM 1531 O O . GLN A 1 201 ? 3.405 -10.621 16.119 1.00 81.50 201 GLN A O 1
ATOM 1536 N N . ARG A 1 202 ? 3.991 -10.575 18.307 1.00 85.75 202 ARG A N 1
ATOM 1537 C CA . ARG A 1 202 ? 5.433 -10.647 18.156 1.00 85.75 202 ARG A CA 1
ATOM 1538 C C . ARG A 1 202 ? 5.891 -11.903 18.866 1.00 85.75 202 ARG A C 1
ATOM 1540 O O . ARG A 1 202 ? 5.583 -12.106 20.038 1.00 85.75 202 ARG A O 1
ATOM 1547 N N . ASP A 1 203 ? 6.598 -12.733 18.132 1.00 88.62 203 ASP A N 1
ATOM 1548 C CA . ASP A 1 203 ? 7.292 -13.911 18.621 1.00 88.62 203 ASP A CA 1
ATOM 1549 C C . ASP A 1 203 ? 8.651 -13.998 17.915 1.00 88.62 203 ASP A C 1
ATOM 1551 O O . ASP A 1 203 ? 8.994 -13.173 17.058 1.00 88.62 203 ASP A O 1
ATOM 1555 N N . ILE A 1 204 ? 9.449 -14.996 18.278 1.00 92.12 204 ILE A N 1
ATOM 1556 C CA . ILE A 1 204 ? 10.783 -15.158 17.705 1.00 92.12 204 ILE A CA 1
ATOM 1557 C C . ILE A 1 204 ? 10.739 -15.402 16.190 1.00 92.12 204 ILE A C 1
ATOM 1559 O O . ILE A 1 204 ? 11.538 -14.827 15.457 1.00 92.12 204 ILE A O 1
ATOM 1563 N N . LEU A 1 205 ? 9.783 -16.195 15.697 1.00 93.69 205 LEU A N 1
ATOM 1564 C CA . LEU A 1 205 ? 9.714 -16.581 14.285 1.00 93.69 205 LEU A CA 1
ATOM 1565 C C . LEU A 1 205 ? 9.283 -15.404 13.401 1.00 93.69 205 LEU A C 1
ATOM 1567 O O . LEU A 1 205 ? 9.876 -15.162 12.354 1.00 93.69 205 LEU A O 1
ATOM 1571 N N . SER A 1 206 ? 8.294 -14.631 13.844 1.00 92.81 206 SER A N 1
ATOM 1572 C CA . SER A 1 206 ? 7.846 -13.406 13.180 1.00 92.81 206 SER A CA 1
ATOM 1573 C C . SER A 1 206 ? 8.928 -12.329 13.181 1.00 92.81 206 SER A C 1
ATOM 1575 O O . SER A 1 206 ? 9.140 -11.696 12.148 1.00 92.81 206 SER A O 1
ATOM 1577 N N . THR A 1 207 ? 9.675 -12.182 14.280 1.00 94.88 207 THR A N 1
ATOM 1578 C CA . THR A 1 207 ? 10.841 -11.285 14.336 1.00 94.88 207 THR A CA 1
ATOM 1579 C C . THR A 1 207 ? 11.908 -11.711 13.329 1.00 94.88 207 THR A C 1
ATOM 1581 O O . THR A 1 207 ? 12.365 -10.886 12.539 1.00 94.88 207 THR A O 1
ATOM 1584 N N . LEU A 1 208 ? 12.259 -13.002 13.291 1.00 95.94 208 LEU A N 1
ATOM 1585 C CA . LEU A 1 208 ? 13.197 -13.541 12.303 1.00 95.94 208 LEU A CA 1
ATOM 1586 C C . LEU A 1 208 ? 12.697 -13.318 10.870 1.00 95.94 208 LEU A C 1
ATOM 1588 O O . LEU A 1 208 ? 13.477 -12.918 10.014 1.00 95.94 208 LEU A O 1
ATOM 1592 N N . GLY A 1 209 ? 11.400 -13.492 10.608 1.00 96.38 209 GLY A N 1
ATOM 1593 C CA . GLY A 1 209 ? 10.797 -13.206 9.306 1.00 96.38 209 GLY A CA 1
ATOM 1594 C C . GLY A 1 209 ? 10.930 -11.748 8.874 1.00 96.38 209 GLY A C 1
ATOM 1595 O O . GLY A 1 209 ? 11.308 -11.475 7.735 1.00 96.38 209 GLY A O 1
ATOM 1596 N N . VAL A 1 210 ? 10.682 -10.801 9.782 1.00 97.00 210 VAL A N 1
ATOM 1597 C CA . VAL A 1 210 ? 10.880 -9.364 9.524 1.00 97.00 210 VAL A CA 1
ATOM 1598 C C . VAL A 1 210 ? 12.358 -9.046 9.279 1.00 97.00 210 VAL A C 1
ATOM 1600 O O . VAL A 1 210 ? 12.673 -8.301 8.352 1.00 97.00 210 VAL A O 1
ATOM 1603 N N . ILE A 1 211 ? 13.269 -9.647 10.050 1.00 97.25 211 ILE A N 1
ATOM 1604 C CA . ILE A 1 211 ? 14.721 -9.509 9.867 1.00 97.25 211 ILE A CA 1
ATOM 1605 C C . ILE A 1 211 ? 15.158 -10.045 8.498 1.00 97.25 211 ILE A C 1
ATOM 1607 O O . ILE A 1 211 ? 15.893 -9.363 7.786 1.00 97.25 211 ILE A O 1
ATOM 1611 N N . LEU A 1 212 ? 14.678 -11.222 8.087 1.00 96.81 212 LEU A N 1
ATOM 1612 C CA . LEU A 1 212 ? 14.946 -11.761 6.750 1.00 96.81 212 LEU A CA 1
ATOM 1613 C C . LEU A 1 212 ? 14.418 -10.829 5.657 1.00 96.81 212 LEU A C 1
ATOM 1615 O O . LEU A 1 212 ? 15.115 -10.600 4.672 1.00 96.81 212 LEU A O 1
ATOM 1619 N N . GLY A 1 213 ? 13.237 -10.238 5.853 1.00 96.31 213 GLY A N 1
ATOM 1620 C CA . GLY A 1 213 ? 12.706 -9.201 4.969 1.00 96.31 213 GLY A CA 1
ATOM 1621 C C . GLY A 1 213 ? 13.628 -7.980 4.868 1.00 96.31 213 GLY A C 1
ATOM 1622 O O . GLY A 1 213 ? 13.911 -7.523 3.764 1.00 96.31 213 GLY A O 1
ATOM 1623 N N . ALA A 1 214 ? 14.159 -7.484 5.990 1.00 96.94 214 ALA A N 1
ATOM 1624 C CA . ALA A 1 214 ? 15.118 -6.375 6.008 1.00 96.94 214 ALA A CA 1
ATOM 1625 C C . ALA A 1 214 ? 16.402 -6.697 5.229 1.00 96.94 214 ALA A C 1
ATOM 1627 O O . ALA A 1 214 ? 16.849 -5.895 4.407 1.00 96.94 214 ALA A O 1
ATOM 1628 N N . VAL A 1 215 ? 16.971 -7.885 5.460 1.00 95.69 215 VAL A N 1
ATOM 1629 C CA . VAL A 1 215 ? 18.166 -8.363 4.751 1.00 95.69 215 VAL A CA 1
ATOM 1630 C C . VAL A 1 215 ? 17.880 -8.502 3.257 1.00 95.69 215 VAL A C 1
ATOM 1632 O O . VAL A 1 215 ? 18.663 -8.026 2.438 1.00 95.69 215 VAL A O 1
ATOM 1635 N N . ALA A 1 216 ? 16.736 -9.082 2.890 1.00 94.31 216 ALA A N 1
ATOM 1636 C CA . ALA A 1 216 ? 16.322 -9.217 1.502 1.00 94.31 216 ALA A CA 1
ATOM 1637 C C . ALA A 1 216 ? 16.238 -7.858 0.793 1.00 94.31 216 ALA A C 1
ATOM 1639 O O . ALA A 1 216 ? 16.799 -7.702 -0.287 1.00 94.31 216 ALA A O 1
ATOM 1640 N N . LEU A 1 217 ? 15.609 -6.850 1.406 1.00 93.56 217 LEU A N 1
ATOM 1641 C CA . LEU A 1 217 ? 15.485 -5.512 0.815 1.00 93.56 217 LEU A CA 1
ATOM 1642 C C . LEU A 1 217 ? 16.840 -4.806 0.648 1.00 93.56 217 LEU A C 1
ATOM 1644 O O . LEU A 1 217 ? 17.049 -4.123 -0.356 1.00 93.56 217 LEU A O 1
ATOM 1648 N N . ALA A 1 218 ? 17.773 -5.013 1.583 1.00 92.94 218 ALA A N 1
ATOM 1649 C CA . ALA A 1 218 ? 19.144 -4.511 1.470 1.00 92.94 218 ALA A CA 1
ATOM 1650 C C . ALA A 1 218 ? 19.914 -5.164 0.307 1.00 92.94 218 ALA A C 1
ATOM 1652 O O . ALA A 1 218 ? 20.726 -4.511 -0.354 1.00 92.94 218 ALA A O 1
ATOM 1653 N N . LEU A 1 219 ? 19.645 -6.447 0.042 1.00 91.00 219 LEU A N 1
ATOM 1654 C CA . LEU A 1 219 ? 20.220 -7.193 -1.077 1.00 91.00 219 LEU A CA 1
ATOM 1655 C C . LEU A 1 219 ? 19.550 -6.879 -2.429 1.00 91.00 219 LEU A C 1
ATOM 1657 O O . LEU A 1 219 ? 20.226 -7.017 -3.445 1.00 91.00 219 LEU A O 1
ATOM 1661 N N . GLN A 1 220 ? 18.280 -6.443 -2.451 1.00 88.25 220 GLN A N 1
ATOM 1662 C CA . GLN A 1 220 ? 17.490 -6.064 -3.650 1.00 88.25 220 GLN A CA 1
ATOM 1663 C C . GLN A 1 220 ? 17.669 -4.609 -4.122 1.00 88.25 220 GLN A C 1
ATOM 1665 O O . GLN A 1 220 ? 16.976 -4.166 -5.037 1.00 88.25 220 GLN A O 1
ATOM 1670 N N . PRO A 1 221 ? 18.666 -3.893 -3.596 1.00 84.75 221 PRO A N 1
ATOM 1671 C CA . PRO A 1 221 ? 18.673 -2.426 -3.430 1.00 84.75 221 PRO A CA 1
ATOM 1672 C C . PRO A 1 221 ? 17.317 -1.677 -3.456 1.00 84.75 221 PRO A C 1
ATOM 1674 O O . PRO A 1 221 ? 17.216 -0.603 -4.043 1.00 84.75 221 PRO A O 1
ATOM 1677 N N . ASP A 1 222 ? 16.263 -2.179 -2.800 1.00 88.50 222 ASP A N 1
ATOM 1678 C CA . ASP A 1 222 ? 14.938 -1.532 -2.840 1.00 88.50 222 ASP A CA 1
ATOM 1679 C C . ASP A 1 222 ? 14.794 -0.471 -1.734 1.00 88.50 222 ASP A C 1
ATOM 1681 O O . ASP A 1 222 ? 14.175 -0.704 -0.691 1.00 88.50 222 ASP A O 1
ATOM 1685 N N . ARG A 1 223 ? 15.386 0.711 -1.956 1.00 91.44 223 ARG A N 1
ATOM 1686 C CA . ARG A 1 223 ? 15.415 1.809 -0.967 1.00 91.44 223 ARG A CA 1
ATOM 1687 C C . ARG A 1 223 ? 14.032 2.268 -0.506 1.00 91.44 223 ARG A C 1
ATOM 1689 O O . ARG A 1 223 ? 13.868 2.626 0.658 1.00 91.44 223 ARG A O 1
ATOM 1696 N N . ALA A 1 224 ? 13.038 2.235 -1.394 1.00 92.31 224 ALA A N 1
ATOM 1697 C CA . ALA A 1 224 ? 11.671 2.630 -1.076 1.00 92.31 224 ALA A CA 1
ATOM 1698 C C . ALA A 1 224 ? 11.085 1.703 -0.006 1.00 92.31 224 ALA A C 1
ATOM 1700 O O . ALA A 1 224 ? 10.689 2.154 1.068 1.00 92.31 224 ALA A O 1
ATOM 1701 N N . MET A 1 225 ? 11.110 0.393 -0.258 1.00 94.81 225 MET A N 1
ATOM 1702 C CA . MET A 1 225 ? 10.550 -0.585 0.674 1.00 94.81 225 MET A CA 1
ATOM 1703 C C . MET A 1 225 ? 11.396 -0.756 1.933 1.00 94.81 225 MET A C 1
ATOM 1705 O O . MET A 1 225 ? 10.836 -0.966 3.009 1.00 94.81 225 MET A O 1
ATOM 1709 N N . ALA A 1 226 ? 12.721 -0.615 1.841 1.00 96.00 226 ALA A N 1
ATOM 1710 C CA . ALA A 1 226 ? 13.593 -0.616 3.014 1.00 96.00 226 ALA A CA 1
ATOM 1711 C C . ALA A 1 226 ? 13.292 0.574 3.947 1.00 96.00 226 ALA A C 1
ATOM 1713 O O . ALA A 1 226 ? 13.194 0.396 5.162 1.00 96.00 226 ALA A O 1
ATOM 1714 N N . GLY A 1 227 ? 13.059 1.769 3.391 1.00 96.62 227 GLY A N 1
ATOM 1715 C CA . GLY A 1 227 ? 12.652 2.947 4.163 1.00 96.62 227 GLY A CA 1
ATOM 1716 C C . GLY A 1 227 ? 11.253 2.803 4.772 1.00 96.62 227 GLY A C 1
ATOM 1717 O O . GLY A 1 227 ? 11.030 3.163 5.931 1.00 96.62 227 GLY A O 1
ATOM 1718 N N . VAL A 1 228 ? 10.315 2.209 4.031 1.00 97.31 228 VAL A N 1
ATOM 1719 C CA . VAL A 1 228 ? 8.966 1.875 4.521 1.00 97.31 228 VAL A CA 1
ATOM 1720 C C . VAL A 1 228 ? 9.027 0.883 5.691 1.00 97.31 228 VAL A C 1
ATOM 1722 O O . VAL A 1 228 ? 8.383 1.104 6.716 1.00 97.31 228 VAL A O 1
ATOM 1725 N N . LEU A 1 229 ? 9.848 -0.168 5.594 1.00 98.12 229 LEU A N 1
ATOM 1726 C CA . LEU A 1 229 ? 10.082 -1.118 6.685 1.00 98.12 229 LEU A CA 1
ATOM 1727 C C . LEU A 1 229 ? 10.653 -0.424 7.930 1.00 98.12 229 LEU A C 1
ATOM 1729 O O . LEU A 1 229 ? 10.120 -0.583 9.030 1.00 98.12 229 LEU A O 1
ATOM 1733 N N . ALA A 1 230 ? 11.727 0.353 7.759 1.00 98.12 230 ALA A N 1
ATOM 1734 C CA . ALA A 1 230 ? 12.403 1.030 8.861 1.00 98.12 230 ALA A CA 1
ATOM 1735 C C . ALA A 1 230 ? 11.482 2.041 9.563 1.00 98.12 230 ALA A C 1
ATOM 1737 O O . ALA A 1 230 ? 11.426 2.075 10.791 1.00 98.12 230 ALA A O 1
ATOM 1738 N N . SER A 1 231 ? 10.707 2.824 8.806 1.00 97.81 231 SER A N 1
ATOM 1739 C CA . SER A 1 231 ? 9.758 3.797 9.366 1.00 97.81 231 SER A CA 1
ATOM 1740 C C . SER A 1 231 ? 8.600 3.132 10.117 1.00 97.81 231 SER A C 1
ATOM 1742 O O . SER A 1 231 ? 8.254 3.571 11.216 1.00 97.81 231 SER A O 1
ATOM 1744 N N . ALA A 1 232 ? 8.043 2.038 9.589 1.00 97.12 232 ALA A N 1
ATOM 1745 C CA . ALA A 1 232 ? 7.006 1.266 10.270 1.00 97.12 232 ALA A CA 1
ATOM 1746 C C . ALA A 1 232 ? 7.502 0.684 11.605 1.00 97.12 232 ALA A C 1
ATOM 1748 O O . ALA A 1 232 ? 6.817 0.790 12.626 1.00 97.12 232 ALA A O 1
ATOM 1749 N N . LEU A 1 233 ? 8.716 0.124 11.623 1.00 97.50 233 LEU A N 1
ATOM 1750 C CA . LEU A 1 233 ? 9.339 -0.379 12.848 1.00 97.50 233 LEU A CA 1
ATOM 1751 C C . LEU A 1 233 ? 9.698 0.750 13.823 1.00 97.50 233 LEU A C 1
ATOM 1753 O O . LEU A 1 233 ? 9.521 0.576 15.026 1.00 97.50 233 LEU A O 1
ATOM 1757 N N . ALA A 1 234 ? 10.124 1.919 13.339 1.00 97.12 234 ALA A N 1
ATOM 1758 C CA . ALA A 1 234 ? 10.408 3.080 14.183 1.00 97.12 234 ALA A CA 1
ATOM 1759 C C . ALA A 1 234 ? 9.153 3.564 14.924 1.00 97.12 234 ALA A C 1
ATOM 1761 O O . ALA A 1 234 ? 9.192 3.779 16.137 1.00 97.12 234 ALA A O 1
ATOM 1762 N N . VAL A 1 235 ? 8.016 3.658 14.225 1.00 95.94 235 VAL A N 1
ATOM 1763 C CA . VAL A 1 235 ? 6.721 3.968 14.852 1.00 95.94 235 VAL A CA 1
ATOM 1764 C C . VAL A 1 235 ? 6.344 2.899 15.875 1.00 95.94 235 VAL A C 1
ATOM 1766 O O . VAL A 1 235 ? 5.882 3.233 16.968 1.00 95.94 235 VAL A O 1
ATOM 1769 N N . LEU A 1 236 ? 6.576 1.621 15.566 1.00 93.81 236 LEU A N 1
ATOM 1770 C CA . LEU A 1 236 ? 6.261 0.530 16.482 1.00 93.81 236 LEU A CA 1
ATOM 1771 C C . LEU A 1 236 ? 7.134 0.556 17.750 1.00 93.81 236 LEU A C 1
ATOM 1773 O O . LEU A 1 236 ? 6.584 0.403 18.838 1.00 93.81 236 LEU A O 1
ATOM 1777 N N . VAL A 1 237 ? 8.442 0.838 17.651 1.00 94.94 237 VAL A N 1
ATOM 1778 C CA . VAL A 1 237 ? 9.352 0.965 18.814 1.00 94.94 237 VAL A CA 1
ATOM 1779 C C . VAL A 1 237 ? 8.925 2.095 19.750 1.00 94.94 237 VAL A C 1
ATOM 1781 O O . VAL A 1 237 ? 8.975 1.944 20.972 1.00 94.94 237 VAL A O 1
ATOM 1784 N N . VAL A 1 238 ? 8.480 3.234 19.205 1.00 93.75 238 VAL A N 1
ATOM 1785 C CA . VAL A 1 238 ? 8.010 4.369 20.022 1.00 93.75 238 VAL A CA 1
ATOM 1786 C C . VAL A 1 238 ? 6.777 3.986 20.842 1.00 93.75 238 VAL A C 1
ATOM 1788 O O . VAL A 1 238 ? 6.640 4.417 21.987 1.00 93.75 238 VAL A O 1
ATOM 1791 N N . ARG A 1 239 ? 5.894 3.153 20.282 1.00 91.50 239 ARG A N 1
ATOM 1792 C CA . ARG A 1 239 ? 4.673 2.688 20.955 1.00 91.50 239 ARG A CA 1
ATOM 1793 C C . ARG A 1 239 ? 4.925 1.508 21.891 1.00 91.50 239 ARG A C 1
ATOM 1795 O O . ARG A 1 239 ? 4.236 1.369 22.900 1.00 91.50 239 ARG A O 1
ATOM 1802 N N . ARG A 1 240 ? 5.895 0.657 21.553 1.00 86.69 240 ARG A N 1
ATOM 1803 C CA . ARG A 1 240 ? 6.242 -0.585 22.249 1.00 86.69 240 ARG A CA 1
ATOM 1804 C C . ARG A 1 240 ? 7.752 -0.737 22.315 1.00 86.69 240 ARG A C 1
ATOM 1806 O O . ARG A 1 240 ? 8.397 -1.161 21.362 1.00 86.69 240 ARG A O 1
ATOM 1813 N N . ARG A 1 241 ? 8.308 -0.428 23.481 1.00 87.25 241 ARG A N 1
ATOM 1814 C CA . ARG A 1 241 ? 9.733 -0.614 23.750 1.00 87.25 241 ARG A CA 1
ATOM 1815 C C . ARG A 1 241 ? 9.985 -2.052 24.186 1.00 87.25 241 ARG A C 1
ATOM 1817 O O . ARG A 1 241 ? 9.944 -2.350 25.375 1.00 87.25 241 ARG A O 1
ATOM 1824 N N . ASP A 1 242 ? 10.210 -2.933 23.218 1.00 88.81 242 ASP A N 1
ATOM 1825 C CA . ASP A 1 242 ? 10.658 -4.304 23.458 1.00 88.81 242 ASP A CA 1
ATOM 1826 C C . ASP A 1 242 ? 11.865 -4.671 22.571 1.00 88.81 242 ASP A C 1
ATOM 1828 O O . ASP A 1 242 ? 12.147 -4.023 21.558 1.00 88.81 242 ASP A O 1
ATOM 1832 N N . LEU A 1 243 ? 12.621 -5.690 22.997 1.00 90.19 243 LEU A N 1
ATOM 1833 C CA . LEU A 1 243 ? 13.862 -6.114 22.337 1.00 90.19 243 LEU A CA 1
ATOM 1834 C C . LEU A 1 243 ? 13.624 -6.696 20.936 1.00 90.19 243 LEU A C 1
ATOM 1836 O O . LEU A 1 243 ? 14.497 -6.593 20.071 1.00 90.19 243 LEU A O 1
ATOM 1840 N N . TRP A 1 244 ? 12.452 -7.279 20.686 1.00 91.62 244 TRP A N 1
ATOM 1841 C CA . TRP A 1 244 ? 12.102 -7.868 19.394 1.00 91.62 244 TRP A CA 1
ATOM 1842 C C . TRP A 1 244 ? 11.938 -6.782 18.333 1.00 91.62 244 TRP A C 1
ATOM 1844 O O . TRP A 1 244 ? 12.553 -6.852 17.270 1.00 91.62 244 TRP A O 1
ATOM 1854 N N . VAL A 1 245 ? 11.177 -5.727 18.638 1.00 93.12 245 VAL A N 1
ATOM 1855 C CA . VAL A 1 245 ? 11.012 -4.600 17.711 1.00 93.12 245 VAL A CA 1
ATOM 1856 C C . VAL A 1 245 ? 12.317 -3.807 17.594 1.00 93.12 245 VAL A C 1
ATOM 1858 O O . VAL A 1 245 ? 12.688 -3.409 16.493 1.00 93.12 245 VAL A O 1
ATOM 1861 N N . GLY A 1 246 ? 13.048 -3.618 18.699 1.00 94.75 246 GLY A N 1
ATOM 1862 C CA . GLY A 1 246 ? 14.336 -2.918 18.690 1.00 94.75 246 GLY A CA 1
ATOM 1863 C C . GLY A 1 246 ? 15.394 -3.601 17.815 1.00 94.75 246 GLY A C 1
ATOM 1864 O O . GLY A 1 246 ? 16.048 -2.934 17.015 1.00 94.75 246 GLY A O 1
ATOM 1865 N N . SER A 1 247 ? 15.530 -4.927 17.912 1.00 93.69 247 SER A N 1
ATO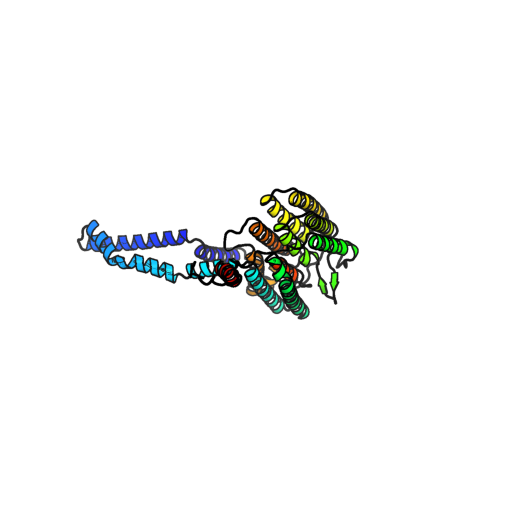M 1866 C CA . SER A 1 247 ? 16.469 -5.693 17.076 1.00 93.69 247 SER A CA 1
ATOM 1867 C C . SER A 1 247 ? 16.076 -5.677 15.596 1.00 93.69 247 SER A C 1
ATOM 1869 O O . SER A 1 247 ? 16.922 -5.398 14.744 1.00 93.69 247 SER A O 1
ATOM 1871 N N . ALA A 1 248 ? 14.791 -5.881 15.285 1.00 95.81 248 ALA A N 1
ATOM 1872 C CA . ALA A 1 248 ? 14.281 -5.772 13.920 1.00 95.81 248 ALA A CA 1
ATOM 1873 C C . ALA A 1 248 ? 14.508 -4.369 13.330 1.00 95.81 248 ALA A C 1
ATOM 1875 O O . ALA A 1 248 ? 14.941 -4.252 12.184 1.00 95.81 248 ALA A O 1
ATOM 1876 N N . LEU A 1 249 ? 14.273 -3.305 14.112 1.00 97.62 249 LEU A N 1
ATOM 1877 C CA . LEU A 1 249 ? 14.524 -1.925 13.695 1.00 97.62 249 LEU A CA 1
ATOM 1878 C C . LEU A 1 249 ? 16.009 -1.676 13.431 1.00 97.62 249 LEU A C 1
ATOM 1880 O O . LEU A 1 249 ? 16.331 -1.056 12.425 1.00 97.62 249 LEU A O 1
ATOM 1884 N N . GLY A 1 250 ? 16.904 -2.157 14.299 1.00 97.50 250 GLY A N 1
ATOM 1885 C CA . GLY A 1 250 ? 18.347 -2.010 14.106 1.00 97.50 250 GLY A CA 1
ATOM 1886 C C . GLY A 1 250 ? 18.792 -2.573 12.755 1.00 97.50 250 GLY A C 1
ATOM 1887 O O . GLY A 1 250 ? 19.406 -1.864 11.962 1.00 97.50 250 GLY A O 1
ATOM 1888 N N . ILE A 1 251 ? 18.385 -3.808 12.446 1.00 97.62 251 ILE A N 1
ATOM 1889 C CA . ILE A 1 251 ? 18.723 -4.459 11.172 1.00 97.62 251 ILE A CA 1
ATOM 1890 C C . ILE A 1 251 ? 18.047 -3.757 9.987 1.00 97.62 251 ILE A C 1
ATOM 1892 O O . ILE A 1 251 ? 18.694 -3.530 8.966 1.00 97.62 251 ILE A O 1
ATOM 1896 N N . ALA A 1 252 ? 16.775 -3.366 10.110 1.00 97.81 252 ALA A N 1
ATOM 1897 C CA . ALA A 1 252 ? 16.065 -2.630 9.064 1.00 97.81 252 ALA A CA 1
ATOM 1898 C C . ALA A 1 252 ? 16.686 -1.257 8.773 1.00 97.81 252 ALA A C 1
ATOM 1900 O O . ALA A 1 252 ? 16.812 -0.882 7.610 1.00 97.81 252 ALA A O 1
ATOM 1901 N N . ALA A 1 253 ? 17.112 -0.525 9.803 1.00 98.06 253 ALA A N 1
ATOM 1902 C CA . ALA A 1 253 ? 17.777 0.765 9.664 1.00 98.06 253 ALA A CA 1
ATOM 1903 C C . ALA A 1 253 ? 19.146 0.615 8.987 1.00 98.06 253 ALA A C 1
ATOM 1905 O O . ALA A 1 253 ? 19.459 1.377 8.073 1.00 98.06 253 ALA A O 1
ATOM 1906 N N . THR A 1 254 ? 19.932 -0.399 9.369 1.00 97.19 254 THR A N 1
ATOM 1907 C CA . THR A 1 254 ? 21.188 -0.728 8.680 1.00 97.19 254 THR A CA 1
ATOM 1908 C C . THR A 1 254 ? 20.938 -1.119 7.225 1.00 97.19 254 THR A C 1
ATOM 1910 O O . THR A 1 254 ? 21.608 -0.605 6.333 1.00 97.19 254 THR A O 1
ATOM 1913 N N . GLY A 1 255 ? 19.947 -1.974 6.961 1.00 95.81 255 GLY A N 1
ATOM 1914 C CA . GLY A 1 255 ? 19.569 -2.372 5.606 1.00 95.81 255 GLY A CA 1
ATOM 1915 C C . GLY A 1 255 ? 19.152 -1.178 4.747 1.00 95.81 255 GLY A C 1
ATOM 1916 O O . GLY A 1 255 ? 19.643 -1.020 3.632 1.00 95.81 255 GLY A O 1
ATOM 1917 N N . PHE A 1 256 ? 18.328 -0.279 5.288 1.00 96.44 256 PHE A N 1
ATOM 1918 C CA . PHE A 1 256 ? 17.952 0.962 4.617 1.00 96.44 256 PHE A CA 1
ATOM 1919 C C . PHE A 1 256 ? 19.168 1.855 4.336 1.00 96.44 256 PHE A C 1
ATOM 1921 O O . PHE A 1 256 ? 19.334 2.305 3.203 1.00 96.44 256 PHE A O 1
ATOM 1928 N N . ALA A 1 257 ? 20.074 2.038 5.300 1.00 96.44 257 ALA A N 1
ATOM 1929 C CA . ALA A 1 257 ? 21.313 2.783 5.079 1.00 96.44 257 ALA A CA 1
ATOM 1930 C C . ALA A 1 257 ? 22.153 2.183 3.937 1.00 96.44 257 ALA A C 1
ATOM 1932 O O . ALA A 1 257 ? 22.623 2.921 3.075 1.00 96.44 257 ALA A O 1
ATOM 1933 N N . VAL A 1 258 ? 22.267 0.850 3.859 1.00 94.62 258 VAL A N 1
ATOM 1934 C CA . VAL A 1 258 ? 22.939 0.160 2.743 1.00 94.62 258 VAL A CA 1
ATOM 1935 C C . VAL A 1 258 ? 22.262 0.461 1.404 1.00 94.62 258 VAL A C 1
ATOM 1937 O O . VAL A 1 258 ? 22.958 0.707 0.419 1.00 94.62 258 VAL A O 1
ATOM 1940 N N . THR A 1 259 ? 20.926 0.491 1.348 1.00 92.06 259 THR A N 1
ATOM 1941 C CA . THR A 1 259 ? 20.216 0.846 0.105 1.00 92.06 259 THR A CA 1
ATOM 1942 C C . THR A 1 259 ? 20.436 2.298 -0.319 1.00 92.06 259 THR A C 1
ATOM 1944 O O . THR A 1 259 ? 20.482 2.564 -1.513 1.00 92.06 259 THR A O 1
ATOM 1947 N N . LEU A 1 260 ? 20.632 3.234 0.618 1.00 92.00 260 LEU A N 1
ATOM 1948 C CA . LEU A 1 260 ? 20.920 4.640 0.298 1.00 92.00 260 LEU A CA 1
ATOM 1949 C C . LEU A 1 260 ? 22.309 4.838 -0.324 1.00 92.00 260 LEU A C 1
ATOM 1951 O O . LEU A 1 260 ? 22.510 5.791 -1.073 1.00 92.00 260 LEU A O 1
ATOM 1955 N N . LEU A 1 261 ? 23.254 3.936 -0.043 1.00 90.94 261 LEU A N 1
ATOM 1956 C CA . LEU A 1 261 ? 24.595 3.952 -0.636 1.00 90.94 261 LEU A CA 1
ATOM 1957 C C . LEU A 1 261 ? 24.620 3.418 -2.076 1.00 90.94 261 LEU A C 1
ATOM 1959 O O . LEU A 1 261 ? 25.642 3.531 -2.751 1.00 90.94 261 LEU A O 1
ATOM 1963 N N . ARG A 1 262 ? 23.523 2.816 -2.550 1.00 85.31 262 ARG A N 1
ATOM 1964 C CA . ARG A 1 262 ? 23.418 2.248 -3.895 1.00 85.31 262 ARG A CA 1
ATOM 1965 C C . ARG A 1 262 ? 22.494 3.124 -4.745 1.00 85.31 262 ARG A C 1
ATOM 1967 O O . ARG A 1 262 ? 21.334 3.303 -4.376 1.00 85.31 262 ARG A O 1
ATOM 1974 N N . PRO A 1 263 ? 22.965 3.682 -5.871 1.00 74.06 263 PRO A N 1
ATOM 1975 C CA . PRO A 1 263 ? 22.106 4.469 -6.741 1.00 74.06 263 PRO A CA 1
ATOM 1976 C C . PRO A 1 263 ? 21.019 3.582 -7.360 1.00 74.06 263 PRO A C 1
ATOM 1978 O O . PRO A 1 263 ? 21.298 2.522 -7.914 1.00 74.06 263 PRO A O 1
ATOM 1981 N N . ASP A 1 264 ? 19.777 4.040 -7.258 1.00 73.06 264 ASP A N 1
ATOM 1982 C CA . ASP A 1 264 ? 18.603 3.428 -7.876 1.00 73.06 264 ASP A CA 1
ATOM 1983 C C . ASP A 1 264 ? 18.313 4.180 -9.181 1.00 73.06 264 ASP A C 1
ATOM 1985 O O . ASP A 1 264 ? 17.795 5.300 -9.160 1.00 73.06 264 ASP A O 1
ATOM 1989 N N . THR A 1 265 ? 18.750 3.607 -10.304 1.00 71.06 265 THR A N 1
ATOM 1990 C CA . THR A 1 265 ? 18.738 4.251 -11.630 1.00 71.06 265 THR A CA 1
ATOM 1991 C C . THR A 1 265 ? 17.607 3.763 -12.526 1.00 71.06 265 THR A C 1
ATOM 1993 O O . THR A 1 265 ? 17.678 3.932 -13.743 1.00 71.06 265 THR A O 1
ATOM 1996 N N . LEU A 1 266 ? 16.577 3.135 -11.957 1.00 77.19 266 LEU A N 1
ATOM 1997 C CA . LEU A 1 266 ? 15.470 2.619 -12.751 1.00 77.19 266 LEU A CA 1
ATOM 1998 C C . LEU A 1 266 ? 14.718 3.765 -13.446 1.00 77.19 266 LEU A C 1
ATOM 2000 O O . LEU A 1 266 ? 14.370 4.758 -12.792 1.00 77.19 266 LEU A O 1
ATOM 2004 N N . PRO A 1 267 ? 14.469 3.663 -14.762 1.00 80.94 267 PRO A N 1
ATOM 2005 C CA . PRO A 1 267 ? 13.679 4.643 -15.485 1.00 80.94 267 PRO A CA 1
ATOM 2006 C C . PRO A 1 267 ? 12.223 4.614 -15.014 1.00 80.94 267 PRO A C 1
ATOM 2008 O O . PRO A 1 267 ? 11.723 3.614 -14.505 1.00 80.94 267 PRO A O 1
ATOM 2011 N N . ALA A 1 268 ? 11.538 5.742 -15.190 1.00 83.81 268 ALA A N 1
ATOM 2012 C CA . ALA A 1 268 ? 10.116 5.823 -14.899 1.00 83.81 268 ALA A CA 1
ATOM 2013 C C . ALA A 1 268 ? 9.318 5.035 -15.944 1.00 83.81 268 ALA A C 1
ATOM 2015 O O . ALA A 1 268 ? 9.458 5.272 -17.146 1.00 83.81 268 ALA A O 1
ATOM 2016 N N . VAL A 1 269 ? 8.442 4.149 -15.482 1.00 83.94 269 VAL A N 1
ATOM 2017 C CA . VAL A 1 269 ? 7.521 3.390 -16.323 1.00 83.94 269 VAL A CA 1
ATOM 2018 C C . VAL A 1 269 ? 6.257 4.222 -16.591 1.00 83.94 269 VAL A C 1
ATOM 2020 O O . VAL A 1 269 ? 5.593 4.660 -15.640 1.00 83.94 269 VAL A O 1
ATOM 2023 N N . PRO A 1 270 ? 5.871 4.430 -17.866 1.00 83.00 270 PRO A N 1
ATOM 2024 C CA . PRO A 1 270 ? 4.655 5.158 -18.218 1.00 83.00 270 PRO A CA 1
ATOM 2025 C C . PRO A 1 270 ? 3.405 4.565 -17.565 1.00 83.00 270 PRO A C 1
ATOM 2027 O O . PRO A 1 270 ? 3.256 3.344 -17.487 1.00 83.00 270 PRO A O 1
ATOM 2030 N N . TYR A 1 271 ? 2.487 5.436 -17.138 1.00 84.62 271 TYR A N 1
ATOM 2031 C CA . TYR A 1 271 ? 1.209 5.081 -16.497 1.00 84.62 271 TYR A CA 1
ATOM 2032 C C . TYR A 1 271 ? 1.319 4.361 -15.139 1.00 84.62 271 TYR A C 1
ATOM 2034 O O . TYR A 1 271 ? 0.301 3.954 -14.580 1.00 84.62 271 TYR A O 1
ATOM 2042 N N . VAL A 1 272 ? 2.532 4.221 -14.595 1.00 82.25 272 VAL A N 1
ATOM 2043 C CA . VAL A 1 272 ? 2.813 3.500 -13.342 1.00 82.25 272 VAL A CA 1
ATOM 2044 C C . VAL A 1 272 ? 3.583 4.375 -12.354 1.00 82.25 272 VAL A C 1
ATOM 2046 O O . VAL A 1 272 ? 3.207 4.469 -11.181 1.00 82.25 272 VAL A O 1
ATOM 2049 N N . ASP A 1 273 ? 4.617 5.061 -12.839 1.00 87.81 273 ASP A N 1
ATOM 2050 C CA . ASP A 1 273 ? 5.466 5.934 -12.033 1.00 87.81 273 ASP A CA 1
ATOM 2051 C C . ASP A 1 273 ? 5.102 7.407 -12.230 1.00 87.81 273 ASP A C 1
ATOM 2053 O O . ASP A 1 273 ? 4.567 7.812 -13.265 1.00 87.81 273 ASP A O 1
ATOM 2057 N N . LYS A 1 274 ? 5.413 8.235 -11.223 1.00 87.12 274 LYS A N 1
ATOM 2058 C CA . LYS A 1 274 ? 5.175 9.692 -11.232 1.00 87.12 274 LYS A CA 1
ATOM 2059 C C . LYS A 1 274 ? 3.718 10.104 -11.477 1.00 87.12 274 LYS A C 1
ATOM 2061 O O . LYS A 1 274 ? 3.456 11.244 -11.856 1.00 87.12 274 LYS A O 1
ATOM 2066 N N . ILE A 1 275 ? 2.763 9.215 -11.211 1.00 87.81 275 ILE A N 1
ATOM 2067 C CA . ILE A 1 275 ? 1.335 9.436 -11.488 1.00 87.81 275 ILE A CA 1
ATOM 2068 C C . ILE A 1 275 ? 0.755 10.590 -10.678 1.00 87.81 275 ILE A C 1
ATOM 2070 O O . ILE A 1 275 ? -0.128 11.296 -11.153 1.00 87.81 275 ILE A O 1
ATOM 2074 N N . LEU A 1 276 ? 1.319 10.859 -9.501 1.00 82.94 276 LEU A N 1
ATOM 2075 C CA . LEU A 1 276 ? 1.001 12.045 -8.703 1.00 82.94 276 LEU A CA 1
ATOM 2076 C C . LEU A 1 276 ? 1.251 13.372 -9.442 1.00 82.94 276 LEU A C 1
ATOM 2078 O O . LEU A 1 276 ? 0.665 14.385 -9.069 1.00 82.94 276 LEU A O 1
ATOM 2082 N N . TYR A 1 277 ? 2.090 13.365 -10.480 1.00 85.00 277 TYR A N 1
ATOM 2083 C CA . TYR A 1 277 ? 2.443 14.534 -11.283 1.00 85.00 277 TYR A CA 1
ATOM 2084 C C . TYR A 1 277 ? 1.841 14.449 -12.687 1.00 85.00 277 TYR A C 1
ATOM 2086 O O . TYR A 1 277 ? 1.101 15.343 -13.092 1.00 85.00 277 TYR A O 1
ATOM 2094 N N . THR A 1 278 ? 2.078 13.343 -13.400 1.00 83.50 278 THR A N 1
ATOM 2095 C CA . THR A 1 278 ? 1.646 13.174 -14.799 1.00 83.50 278 THR A CA 1
ATOM 2096 C C . THR A 1 278 ? 0.124 13.162 -14.950 1.00 83.50 278 THR A C 1
ATOM 2098 O O . THR A 1 278 ? -0.399 13.537 -15.995 1.00 83.50 278 THR A O 1
ATOM 2101 N N . ALA A 1 279 ? -0.633 12.816 -13.903 1.00 83.69 279 ALA A N 1
ATOM 2102 C CA . ALA A 1 279 ? -2.090 12.908 -13.938 1.00 83.69 279 ALA A CA 1
ATOM 2103 C C . ALA A 1 279 ? -2.609 14.345 -14.104 1.00 83.69 279 ALA A C 1
ATOM 2105 O O . ALA A 1 279 ? -3.635 14.540 -14.754 1.00 83.69 279 ALA A O 1
ATOM 2106 N N . PHE A 1 280 ? -1.903 15.351 -13.579 1.00 81.12 280 PHE A N 1
ATOM 2107 C CA . PHE A 1 280 ? -2.274 16.757 -13.773 1.00 81.12 280 PHE A CA 1
ATOM 2108 C C . PHE A 1 280 ? -1.958 17.263 -15.182 1.00 81.12 280 PHE A C 1
ATOM 2110 O O . PHE A 1 280 ? -2.619 18.189 -15.645 1.00 81.12 280 PHE A O 1
ATOM 2117 N N . GLU A 1 281 ? -0.995 16.641 -15.866 1.00 83.62 281 GLU A N 1
ATOM 2118 C CA . GLU A 1 281 ? -0.684 16.928 -17.271 1.00 83.62 281 GLU A CA 1
ATOM 2119 C C . GLU A 1 281 ? -1.787 16.411 -18.202 1.00 83.62 281 GLU A C 1
ATOM 2121 O O . GLU A 1 281 ? -2.073 17.036 -19.219 1.00 83.62 281 GLU A O 1
ATOM 2126 N N . VAL A 1 282 ? -2.447 15.307 -17.828 1.00 81.25 282 VAL A N 1
ATOM 2127 C CA . VAL A 1 282 ? -3.621 14.786 -18.544 1.00 81.25 282 VAL A CA 1
ATOM 2128 C C . VAL A 1 282 ? -4.825 15.702 -18.330 1.00 81.25 282 VAL A C 1
ATOM 2130 O O . VAL A 1 282 ? -5.424 16.183 -19.289 1.00 81.25 282 VAL A O 1
ATOM 2133 N N . HIS A 1 283 ? -5.214 15.922 -17.070 1.00 81.50 283 HIS A N 1
ATOM 2134 C CA . HIS A 1 283 ? -6.323 16.805 -16.712 1.00 81.50 283 HIS A CA 1
ATOM 2135 C C . HIS A 1 283 ? -6.328 17.101 -15.206 1.00 81.50 283 HIS A C 1
ATOM 2137 O O . HIS A 1 283 ? -6.033 16.224 -14.393 1.00 81.50 283 HIS A O 1
ATOM 2143 N N . VAL A 1 284 ? -6.794 18.285 -14.790 1.00 81.94 284 VAL A N 1
ATOM 2144 C CA . VAL A 1 284 ? -6.887 18.644 -13.357 1.00 81.94 284 VAL A CA 1
ATOM 2145 C C . VAL A 1 284 ? -7.734 17.638 -12.573 1.00 81.94 284 VAL A C 1
ATOM 2147 O O . VAL A 1 284 ? -7.343 17.216 -11.489 1.00 81.94 284 VAL A O 1
ATOM 2150 N N . MET A 1 285 ? -8.869 17.198 -13.128 1.00 82.38 285 MET A N 1
ATOM 2151 C CA . MET A 1 285 ? -9.721 16.190 -12.473 1.00 82.38 285 MET A CA 1
ATOM 2152 C C . MET A 1 285 ? -9.041 14.822 -12.354 1.00 82.38 285 MET A C 1
ATOM 2154 O O . MET A 1 285 ? -9.288 14.117 -11.382 1.00 82.38 285 MET A O 1
ATOM 2158 N N . ALA A 1 286 ? -8.176 14.452 -13.303 1.00 80.06 286 ALA A N 1
ATOM 2159 C CA . ALA A 1 286 ? -7.417 13.207 -13.221 1.00 80.06 286 ALA A CA 1
ATOM 2160 C C . ALA A 1 286 ? -6.358 13.297 -12.112 1.00 80.06 286 ALA A C 1
ATOM 2162 O O . ALA A 1 286 ? -6.247 12.389 -11.291 1.00 80.06 286 ALA A O 1
ATOM 2163 N N . GLY A 1 287 ? -5.658 14.432 -12.014 1.00 78.12 287 GLY A N 1
ATOM 2164 C CA . GLY A 1 287 ? -4.765 14.723 -10.892 1.00 78.12 287 GLY A CA 1
ATOM 2165 C C . GLY A 1 287 ? -5.477 14.684 -9.535 1.00 78.12 287 GLY A C 1
ATOM 2166 O O . GLY A 1 287 ? -5.017 14.012 -8.612 1.00 78.12 287 GLY A O 1
ATOM 2167 N N . LEU A 1 288 ? -6.646 15.324 -9.421 1.00 83.75 288 LEU A N 1
ATOM 2168 C CA . LEU A 1 288 ? -7.462 15.267 -8.204 1.00 83.75 288 LEU A CA 1
ATOM 2169 C C . LEU A 1 288 ? -7.931 13.844 -7.883 1.00 83.75 288 LEU A C 1
ATOM 2171 O O . LEU A 1 288 ? -7.872 13.451 -6.723 1.00 83.75 288 LEU A O 1
ATOM 2175 N N . ALA A 1 289 ? -8.340 13.053 -8.877 1.00 84.00 289 ALA A N 1
ATOM 2176 C CA . ALA A 1 289 ? -8.731 11.659 -8.678 1.00 84.00 289 ALA A CA 1
ATOM 2177 C C . ALA A 1 289 ? -7.584 10.824 -8.085 1.00 84.00 289 ALA A C 1
ATOM 2179 O O . ALA A 1 289 ? -7.796 10.078 -7.129 1.00 84.00 289 ALA A O 1
ATOM 2180 N N . VAL A 1 290 ? -6.359 10.995 -8.592 1.00 86.44 290 VAL A N 1
ATOM 2181 C CA . VAL A 1 290 ? -5.165 10.320 -8.063 1.00 86.44 290 VAL A CA 1
ATOM 2182 C C . VAL A 1 290 ? -4.868 10.775 -6.631 1.00 86.44 290 VAL A C 1
ATOM 2184 O O . VAL A 1 290 ? -4.647 9.937 -5.760 1.00 86.44 290 VAL A O 1
ATOM 2187 N N . VAL A 1 291 ? -4.916 12.077 -6.337 1.00 87.81 291 VAL A N 1
ATOM 2188 C CA . VAL A 1 291 ? -4.697 12.584 -4.968 1.00 87.81 291 VAL A CA 1
ATOM 2189 C C . VAL A 1 291 ? -5.776 12.082 -4.002 1.00 87.81 291 VAL A C 1
ATOM 2191 O O . VAL A 1 291 ? -5.465 11.625 -2.904 1.00 87.81 291 VAL A O 1
ATOM 2194 N N . CYS A 1 292 ? -7.047 12.102 -4.402 1.00 88.25 292 CYS A N 1
ATOM 2195 C CA . CYS A 1 292 ? -8.136 11.547 -3.601 1.00 88.25 292 CYS A CA 1
ATOM 2196 C C . CYS A 1 292 ? -7.926 10.051 -3.347 1.00 88.25 292 CYS A C 1
ATOM 2198 O O . CYS A 1 292 ? -8.057 9.600 -2.210 1.00 88.25 292 CYS A O 1
ATOM 2200 N N . GLY A 1 293 ? -7.542 9.292 -4.375 1.00 89.69 293 GLY A N 1
ATOM 2201 C CA . GLY A 1 293 ? -7.217 7.877 -4.252 1.00 89.69 293 GLY A CA 1
ATOM 2202 C C . GLY A 1 293 ? -6.114 7.621 -3.226 1.00 89.69 293 GLY A C 1
ATOM 2203 O O . GLY A 1 293 ? -6.280 6.765 -2.359 1.00 89.69 293 GLY A O 1
ATOM 2204 N N . THR A 1 294 ? -5.006 8.369 -3.268 1.00 89.69 294 THR A N 1
ATOM 2205 C CA . THR A 1 294 ? -3.881 8.144 -2.343 1.00 89.69 294 THR A CA 1
ATOM 2206 C C . THR A 1 294 ? -4.243 8.492 -0.906 1.00 89.69 294 THR A C 1
ATOM 2208 O O . THR A 1 294 ? -3.871 7.758 0.010 1.00 89.69 294 THR A O 1
ATOM 2211 N N . VAL A 1 295 ? -5.029 9.551 -0.697 1.00 88.81 295 VAL A N 1
ATOM 2212 C CA . VAL A 1 295 ? -5.550 9.913 0.629 1.00 88.81 295 VAL A CA 1
ATOM 2213 C C . VAL A 1 295 ? -6.473 8.820 1.177 1.00 88.81 295 VAL A C 1
ATOM 2215 O O . VAL A 1 295 ? -6.374 8.474 2.358 1.00 88.81 295 VAL A O 1
ATOM 2218 N N . LEU A 1 296 ? -7.326 8.224 0.334 1.00 92.00 296 LEU A N 1
ATOM 2219 C CA . LEU A 1 296 ? -8.209 7.127 0.742 1.00 92.00 296 LEU A CA 1
ATOM 2220 C C . LEU A 1 296 ? -7.428 5.918 1.268 1.00 92.00 296 LEU A C 1
ATOM 2222 O O . LEU A 1 296 ? -7.879 5.286 2.221 1.00 92.00 296 LEU A O 1
ATOM 2226 N N . LEU A 1 297 ? -6.247 5.616 0.715 1.00 91.88 297 LEU A N 1
ATOM 2227 C CA . LEU A 1 297 ? -5.443 4.476 1.168 1.00 91.88 297 LEU A CA 1
ATOM 2228 C C . LEU A 1 297 ? -5.017 4.599 2.641 1.00 91.88 297 LEU A C 1
ATOM 2230 O O . LEU A 1 297 ? -4.977 3.594 3.350 1.00 91.88 297 LEU A O 1
ATOM 2234 N N . ALA A 1 298 ? -4.760 5.812 3.135 1.00 89.75 298 ALA A N 1
ATOM 2235 C CA . ALA A 1 298 ? -4.371 6.039 4.528 1.00 89.75 298 ALA A CA 1
ATOM 2236 C C . ALA A 1 298 ? -5.566 6.065 5.502 1.00 89.75 298 ALA A C 1
ATOM 2238 O O . ALA A 1 298 ? -5.384 5.931 6.712 1.00 89.75 298 ALA A O 1
ATOM 2239 N N . PHE A 1 299 ? -6.793 6.216 4.999 1.00 89.06 299 PHE A N 1
ATOM 2240 C CA . PHE A 1 299 ? -7.983 6.445 5.820 1.00 89.06 299 PHE A CA 1
ATOM 2241 C C . PHE A 1 299 ? -8.277 5.346 6.868 1.00 89.06 299 PHE A C 1
ATOM 2243 O O . PHE A 1 299 ? -8.616 5.697 8.002 1.00 89.06 299 PHE A O 1
ATOM 2250 N N . PRO A 1 300 ? -8.071 4.038 6.597 1.00 90.06 300 PRO A N 1
ATOM 2251 C CA . PRO A 1 300 ? -8.277 2.978 7.596 1.00 90.06 300 PRO A CA 1
ATOM 2252 C C . PRO A 1 300 ? -7.336 3.036 8.806 1.00 90.06 300 PRO A C 1
ATOM 2254 O O . PRO A 1 300 ? -7.583 2.363 9.809 1.00 90.06 300 PRO A O 1
ATOM 2257 N N . ALA A 1 301 ? -6.257 3.822 8.733 1.00 89.25 301 ALA A N 1
ATOM 2258 C CA . ALA A 1 301 ? -5.334 4.025 9.846 1.00 89.25 301 ALA A CA 1
ATOM 2259 C C . ALA A 1 301 ? -5.908 4.924 10.953 1.00 89.25 301 ALA A C 1
ATOM 2261 O O . ALA A 1 301 ? -5.342 4.967 12.045 1.00 89.25 301 ALA A O 1
ATOM 2262 N N . ILE A 1 302 ? -7.010 5.638 10.688 1.00 86.25 302 ILE A N 1
ATOM 2263 C CA . ILE A 1 302 ? -7.654 6.573 11.616 1.00 86.25 302 ILE A CA 1
ATOM 2264 C C . ILE A 1 302 ? -8.864 5.872 12.255 1.00 86.25 302 ILE A C 1
ATOM 2266 O O . ILE A 1 302 ? -9.961 5.897 11.689 1.00 86.25 302 ILE A O 1
ATOM 2270 N N . PRO A 1 303 ? -8.706 5.218 13.421 1.00 74.88 303 PRO A N 1
ATOM 2271 C CA . PRO A 1 303 ? -9.814 4.514 14.048 1.00 74.88 303 PRO A CA 1
ATOM 2272 C C . PRO A 1 303 ? -10.875 5.494 14.559 1.00 74.88 303 PRO A C 1
ATOM 2274 O O . PRO A 1 303 ? -10.559 6.558 15.087 1.00 74.88 303 PRO A O 1
ATOM 2277 N N . GLY A 1 304 ? -12.147 5.104 14.461 1.00 66.19 304 GLY A N 1
ATOM 2278 C CA . GLY A 1 304 ? -13.287 5.922 14.907 1.00 66.19 304 GLY A CA 1
ATOM 2279 C C . GLY A 1 304 ? -13.438 6.004 16.426 1.00 66.19 304 GLY A C 1
ATOM 2280 O O . GLY A 1 304 ? -14.273 6.742 16.931 1.00 66.19 304 GLY A O 1
ATOM 2281 N N . ARG A 1 305 ? -12.637 5.233 17.166 1.00 72.69 305 ARG A N 1
ATOM 2282 C CA . ARG A 1 305 ? -12.674 5.115 18.627 1.00 72.69 305 ARG A CA 1
ATOM 2283 C C . ARG A 1 305 ? -11.303 4.745 19.176 1.00 72.69 305 ARG A C 1
ATOM 2285 O O . ARG A 1 305 ? -10.452 4.233 18.446 1.00 72.69 305 ARG A O 1
ATOM 2292 N N . LYS A 1 306 ? -11.110 4.919 20.488 1.00 73.81 306 LYS A N 1
ATOM 2293 C CA . LYS A 1 306 ? -9.919 4.408 21.179 1.00 73.81 306 LYS A CA 1
ATOM 2294 C C . LYS A 1 306 ? -9.870 2.884 21.057 1.00 73.81 306 LYS A C 1
ATOM 2296 O O . LYS A 1 306 ? -10.752 2.177 21.538 1.00 73.81 306 LYS A O 1
ATOM 2301 N N . LEU A 1 307 ? -8.832 2.391 20.392 1.00 76.44 307 LEU A N 1
ATOM 2302 C CA . LEU A 1 307 ? -8.544 0.969 20.276 1.00 76.44 307 LEU A CA 1
ATOM 2303 C C . LEU A 1 307 ? -7.672 0.510 21.448 1.00 76.44 307 LEU A C 1
ATOM 2305 O O . LEU A 1 307 ? -6.841 1.267 21.949 1.00 76.44 307 LEU A O 1
ATOM 2309 N N . GLY A 1 308 ? -7.826 -0.756 21.844 1.00 72.38 308 GLY A N 1
ATOM 2310 C CA . GLY A 1 308 ? -6.868 -1.416 22.730 1.00 72.38 308 GLY A CA 1
ATOM 2311 C C . GLY A 1 308 ? -5.451 -1.362 22.149 1.00 72.38 308 GLY A C 1
ATOM 2312 O O . GLY A 1 308 ? -5.267 -1.253 20.935 1.00 72.38 308 GLY A O 1
ATOM 2313 N N . SER A 1 309 ? -4.448 -1.448 23.018 1.00 72.25 309 SER A N 1
ATOM 2314 C CA . SER A 1 309 ? -3.062 -1.113 22.683 1.00 72.25 309 SER A CA 1
ATOM 2315 C C . SER A 1 309 ? -2.520 -1.865 21.448 1.00 72.25 309 SER A C 1
ATOM 2317 O O . SER A 1 309 ? -2.000 -1.221 20.547 1.00 72.25 309 SER A O 1
ATOM 2319 N N . GLY A 1 310 ? -2.743 -3.181 21.315 1.00 77.75 310 GLY A N 1
ATOM 2320 C CA . GLY A 1 310 ? -2.313 -3.950 20.127 1.00 77.75 310 GLY A CA 1
ATOM 2321 C C . GLY A 1 310 ? -3.081 -3.635 18.830 1.00 77.75 310 GLY A C 1
ATOM 2322 O O . GLY A 1 310 ? -2.516 -3.675 17.742 1.00 77.75 310 GLY A O 1
ATOM 2323 N N . ASN A 1 311 ? -4.358 -3.261 18.931 1.00 84.50 311 ASN A N 1
ATOM 2324 C CA . ASN A 1 311 ? -5.165 -2.853 17.775 1.00 84.50 311 ASN A CA 1
ATOM 2325 C C . ASN A 1 311 ? -4.761 -1.456 17.274 1.00 84.50 311 ASN A C 1
ATOM 2327 O O . ASN A 1 311 ? -4.738 -1.218 16.069 1.00 84.50 311 ASN A O 1
ATOM 2331 N N . GLY A 1 312 ? -4.413 -0.548 18.192 1.00 88.19 312 GLY A N 1
ATOM 2332 C CA . GLY A 1 312 ? -3.876 0.769 17.848 1.00 88.19 312 GLY A CA 1
ATOM 2333 C C . GLY A 1 312 ? -2.502 0.691 17.177 1.00 88.19 312 GLY A C 1
ATOM 2334 O O . GLY A 1 312 ? -2.243 1.446 16.244 1.00 88.19 312 GLY A O 1
ATOM 2335 N N . ASP A 1 313 ? -1.653 -0.249 17.603 1.00 90.94 313 ASP A N 1
ATOM 2336 C CA . ASP A 1 313 ? -0.337 -0.485 16.994 1.00 90.94 313 ASP A CA 1
ATOM 2337 C C . ASP A 1 313 ? -0.471 -0.944 15.530 1.00 90.94 313 ASP A C 1
ATOM 2339 O O . ASP A 1 313 ? 0.226 -0.428 14.657 1.00 90.94 313 ASP A O 1
ATOM 2343 N N . ALA A 1 314 ? -1.424 -1.836 15.235 1.00 91.69 314 ALA A N 1
ATOM 2344 C CA . ALA A 1 314 ? -1.705 -2.302 13.874 1.00 91.69 314 ALA A CA 1
ATOM 2345 C C . ALA A 1 314 ? -2.167 -1.177 12.935 1.00 91.69 314 ALA A C 1
ATOM 2347 O O . ALA A 1 314 ? -1.675 -1.075 11.813 1.00 91.69 314 ALA A O 1
ATOM 2348 N N . CYS A 1 315 ? -3.083 -0.316 13.392 1.00 92.62 315 CYS A N 1
ATOM 2349 C CA . CYS A 1 315 ? -3.537 0.844 12.619 1.00 92.62 315 CYS A CA 1
ATOM 2350 C C . CYS A 1 315 ? -2.402 1.849 12.373 1.00 92.62 315 CYS A C 1
ATOM 2352 O O . CYS A 1 315 ? -2.281 2.361 11.262 1.00 92.62 315 CYS A O 1
ATOM 2354 N N . ALA A 1 316 ? -1.554 2.100 13.378 1.00 93.75 316 ALA A N 1
ATOM 2355 C CA . ALA A 1 316 ? -0.405 2.992 13.238 1.00 93.75 316 ALA A CA 1
ATOM 2356 C C . ALA A 1 316 ? 0.592 2.459 12.200 1.00 93.75 316 ALA A C 1
ATOM 2358 O O . ALA A 1 316 ? 0.952 3.185 11.278 1.00 93.75 316 ALA A O 1
ATOM 2359 N N . VAL A 1 317 ? 0.969 1.179 12.299 1.00 95.50 317 VAL A N 1
ATOM 2360 C CA . VAL A 1 317 ? 1.861 0.529 11.329 1.00 95.50 317 VAL A CA 1
ATOM 2361 C C . VAL A 1 317 ? 1.250 0.539 9.930 1.00 95.50 317 VAL A C 1
ATOM 2363 O O . VAL A 1 317 ? 1.917 0.961 8.993 1.00 95.50 317 VAL A O 1
ATOM 2366 N N . PHE A 1 318 ? -0.025 0.168 9.776 1.00 96.31 318 PHE A N 1
ATOM 2367 C CA . PHE A 1 318 ? -0.726 0.233 8.490 1.00 96.31 318 PHE A CA 1
ATOM 2368 C C . PHE A 1 318 ? -0.670 1.639 7.871 1.00 96.31 318 PHE A C 1
ATOM 2370 O O . PHE A 1 318 ? -0.310 1.784 6.704 1.00 96.31 318 PHE A O 1
ATOM 2377 N N . GLY A 1 319 ? -0.976 2.677 8.654 1.00 95.12 319 GLY A N 1
ATOM 2378 C CA . GLY A 1 319 ? -0.921 4.064 8.191 1.00 95.12 319 GLY A CA 1
ATOM 2379 C C . GLY A 1 319 ? 0.480 4.487 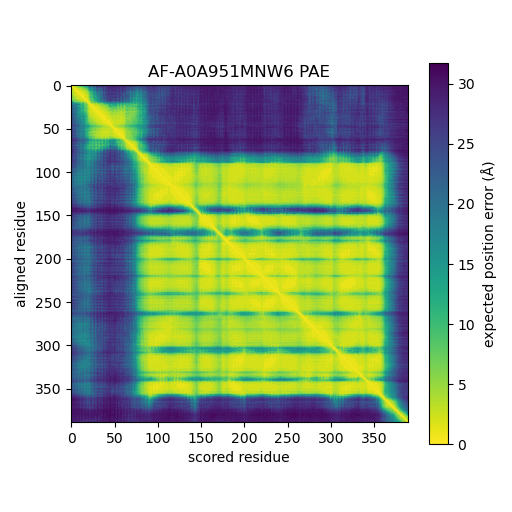7.762 1.00 95.12 319 GLY A C 1
ATOM 2380 O O . GLY A 1 319 ? 0.640 5.062 6.688 1.00 95.12 319 GLY A O 1
ATOM 2381 N N . THR A 1 320 ? 1.499 4.160 8.560 1.00 96.38 320 THR A N 1
ATOM 2382 C CA . THR A 1 320 ? 2.901 4.456 8.235 1.00 96.38 320 THR A CA 1
ATOM 2383 C C . THR A 1 320 ? 3.350 3.757 6.958 1.00 96.38 320 THR A C 1
ATOM 2385 O O . THR A 1 320 ? 4.022 4.380 6.141 1.00 96.38 320 THR A O 1
ATOM 2388 N N . LEU A 1 321 ? 2.948 2.501 6.747 1.00 96.62 321 LEU A N 1
ATOM 2389 C CA . LEU A 1 321 ? 3.299 1.743 5.548 1.00 96.62 321 LEU A CA 1
ATOM 2390 C C . LEU A 1 321 ? 2.753 2.398 4.285 1.00 96.62 321 LEU A C 1
ATOM 2392 O O . LEU A 1 321 ? 3.510 2.706 3.369 1.00 96.62 321 LEU A O 1
ATOM 2396 N N . TRP A 1 322 ? 1.444 2.638 4.244 1.00 96.12 322 TRP A N 1
ATOM 2397 C CA . TRP A 1 322 ? 0.795 3.160 3.044 1.00 96.12 322 TRP A CA 1
ATOM 2398 C C . TRP A 1 322 ? 1.147 4.618 2.780 1.00 96.12 322 TRP A C 1
ATOM 2400 O O . TRP A 1 322 ? 1.363 4.983 1.626 1.00 96.12 322 TRP A O 1
ATOM 2410 N N . LEU A 1 323 ? 1.322 5.428 3.828 1.00 95.12 323 LEU A N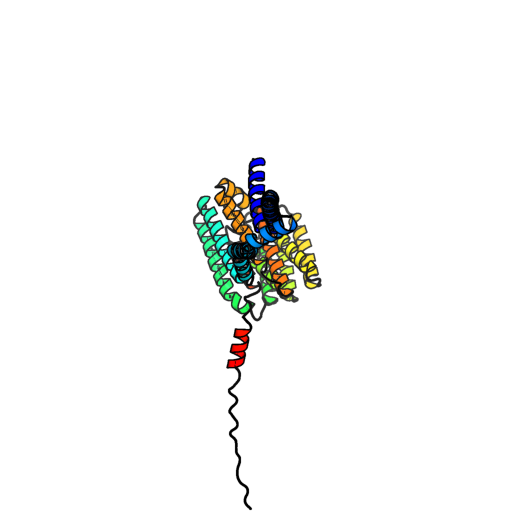 1
ATOM 2411 C CA . LEU A 1 323 ? 1.872 6.772 3.677 1.00 95.12 323 LEU A CA 1
ATOM 2412 C C . LEU A 1 323 ? 3.315 6.729 3.160 1.00 95.12 323 LEU A C 1
ATOM 2414 O O . LEU A 1 323 ? 3.652 7.472 2.244 1.00 95.12 323 LEU A O 1
ATOM 2418 N N . GLY A 1 324 ? 4.155 5.844 3.700 1.00 94.31 324 GLY A N 1
ATOM 2419 C CA . GLY A 1 324 ? 5.540 5.677 3.265 1.00 94.31 324 GLY A CA 1
ATOM 2420 C C . GLY A 1 324 ? 5.652 5.248 1.800 1.00 94.31 324 GLY A C 1
ATOM 2421 O O . GLY A 1 324 ? 6.473 5.796 1.071 1.00 94.31 324 GLY A O 1
ATOM 2422 N N . ILE A 1 325 ? 4.790 4.334 1.340 1.00 95.00 325 ILE A N 1
ATOM 2423 C CA . ILE A 1 325 ? 4.730 3.911 -0.069 1.00 95.00 325 ILE A CA 1
ATOM 2424 C C . ILE A 1 325 ? 4.296 5.077 -0.971 1.00 95.00 325 ILE A C 1
ATOM 2426 O O . ILE A 1 325 ? 4.891 5.288 -2.025 1.00 95.00 325 ILE A O 1
ATOM 2430 N N . VAL A 1 326 ? 3.306 5.878 -0.554 1.00 93.38 326 VAL A N 1
ATOM 2431 C CA . VAL A 1 326 ? 2.898 7.090 -1.291 1.00 93.38 326 VAL A CA 1
ATOM 2432 C C . VAL A 1 326 ? 4.043 8.106 -1.360 1.00 93.38 326 VAL A C 1
ATOM 2434 O O . VAL A 1 326 ? 4.305 8.657 -2.426 1.00 93.38 326 VAL A O 1
ATOM 2437 N N . VAL A 1 327 ? 4.760 8.329 -0.254 1.00 91.81 327 VAL A N 1
ATOM 2438 C CA . VAL A 1 327 ? 5.927 9.225 -0.215 1.00 91.81 327 VAL A CA 1
ATOM 2439 C C . VAL A 1 327 ? 7.044 8.713 -1.125 1.00 91.81 327 VAL A C 1
ATOM 2441 O O . VAL A 1 327 ? 7.637 9.504 -1.853 1.00 91.81 327 VAL A O 1
ATOM 2444 N N . ALA A 1 328 ? 7.301 7.404 -1.148 1.00 91.19 328 ALA A N 1
ATOM 2445 C CA . ALA A 1 328 ? 8.281 6.808 -2.051 1.00 91.19 328 ALA A CA 1
ATOM 2446 C C . ALA A 1 328 ? 7.904 7.005 -3.531 1.00 91.19 328 ALA A C 1
ATOM 2448 O O . ALA A 1 328 ? 8.763 7.375 -4.330 1.00 91.19 328 ALA A O 1
ATOM 2449 N N . ALA A 1 329 ? 6.624 6.835 -3.880 1.00 90.56 329 ALA A N 1
ATOM 2450 C CA . ALA A 1 329 ? 6.102 7.097 -5.224 1.00 90.56 329 ALA A CA 1
ATOM 2451 C C . ALA A 1 329 ? 6.154 8.583 -5.624 1.00 90.56 329 ALA A C 1
ATOM 2453 O O . ALA A 1 329 ? 6.297 8.901 -6.802 1.00 90.56 329 ALA A O 1
ATOM 2454 N N . ALA A 1 330 ? 6.058 9.502 -4.659 1.00 87.56 330 ALA A N 1
ATOM 2455 C CA . ALA A 1 330 ? 6.233 10.933 -4.901 1.00 87.56 330 ALA A CA 1
ATOM 2456 C C . ALA A 1 330 ? 7.714 11.316 -5.083 1.00 87.56 330 ALA A C 1
ATOM 2458 O O . ALA A 1 330 ? 8.048 12.152 -5.916 1.00 87.56 330 ALA A O 1
ATOM 2459 N N . ALA A 1 331 ? 8.611 10.705 -4.307 1.00 86.00 331 ALA A N 1
ATOM 2460 C CA . ALA A 1 331 ? 10.024 11.073 -4.263 1.00 86.00 331 ALA A CA 1
ATOM 2461 C C . ALA A 1 331 ? 10.879 10.446 -5.380 1.00 86.00 331 ALA A C 1
ATOM 2463 O O . ALA A 1 331 ? 12.004 10.897 -5.607 1.00 86.00 331 ALA A O 1
ATOM 2464 N N . GLY A 1 332 ? 10.396 9.405 -6.063 1.00 83.50 332 GLY A N 1
ATOM 2465 C CA . GLY A 1 332 ? 11.183 8.685 -7.062 1.00 83.50 332 GLY A CA 1
ATOM 2466 C C . GLY A 1 332 ? 10.358 7.944 -8.110 1.00 83.50 332 GLY A C 1
ATOM 2467 O O . GLY A 1 332 ? 9.134 8.030 -8.156 1.00 83.50 332 GLY A O 1
ATOM 2468 N N . ASN A 1 333 ? 11.061 7.201 -8.966 1.00 86.81 333 ASN A N 1
ATOM 2469 C CA . ASN A 1 333 ? 10.460 6.323 -9.973 1.00 86.81 333 ASN A CA 1
ATOM 2470 C C . ASN A 1 333 ? 9.992 5.038 -9.285 1.00 86.81 333 ASN A C 1
ATOM 2472 O O . ASN A 1 333 ? 10.679 4.015 -9.293 1.00 86.81 333 ASN A O 1
ATOM 2476 N N . TYR A 1 334 ? 8.873 5.147 -8.575 1.00 86.25 334 TYR A N 1
ATOM 2477 C CA . TYR A 1 334 ? 8.294 4.044 -7.831 1.00 86.25 334 TYR A CA 1
ATOM 2478 C C . TYR A 1 334 ? 6.782 3.957 -8.090 1.00 86.25 334 TYR A C 1
ATOM 2480 O O . TYR A 1 334 ? 6.128 5.008 -8.161 1.00 86.25 334 TYR A O 1
ATOM 2488 N N . PRO A 1 335 ? 6.211 2.738 -8.186 1.00 87.25 335 PRO A N 1
ATOM 2489 C CA . PRO A 1 335 ? 4.807 2.569 -8.530 1.00 87.25 335 PRO A CA 1
ATOM 2490 C C . PRO A 1 335 ? 3.874 3.299 -7.568 1.00 87.25 335 PRO A C 1
ATOM 2492 O O . PRO A 1 335 ? 3.940 3.123 -6.348 1.00 87.25 335 PRO A O 1
ATOM 2495 N N . THR A 1 336 ? 2.955 4.091 -8.119 1.00 88.19 336 THR A N 1
ATOM 2496 C CA . THR A 1 336 ? 1.927 4.758 -7.313 1.00 88.19 336 THR A CA 1
ATOM 2497 C C . THR A 1 336 ? 0.928 3.710 -6.806 1.00 88.19 336 THR A C 1
ATOM 2499 O O . THR A 1 336 ? 0.369 2.976 -7.611 1.00 88.19 336 THR A O 1
ATOM 2502 N N . PRO A 1 337 ? 0.615 3.621 -5.501 1.00 85.94 337 PRO A N 1
ATOM 2503 C CA . PRO A 1 337 ? -0.109 2.472 -4.935 1.00 85.94 337 PRO A CA 1
ATOM 2504 C C . PRO A 1 337 ? -1.587 2.324 -5.356 1.00 85.94 337 PRO A C 1
ATOM 2506 O O . PRO A 1 337 ? -2.276 1.431 -4.873 1.00 85.94 337 PRO A O 1
ATOM 2509 N N . LEU A 1 338 ? -2.070 3.180 -6.259 1.00 82.38 338 LEU A N 1
ATOM 2510 C CA . LEU A 1 338 ? -3.399 3.133 -6.879 1.00 82.38 338 LEU A CA 1
ATOM 2511 C C . LEU A 1 338 ? -3.415 2.382 -8.211 1.00 82.38 338 LEU A C 1
ATOM 2513 O O . LEU A 1 338 ? -4.468 1.930 -8.652 1.00 82.38 338 LEU A O 1
ATOM 2517 N N . VAL A 1 339 ? -2.260 2.337 -8.877 1.00 75.88 339 VAL A N 1
ATOM 2518 C CA . VAL A 1 339 ? -2.095 1.925 -10.267 1.00 75.88 339 VAL A CA 1
ATOM 2519 C C . VAL A 1 339 ? -0.721 1.296 -10.441 1.00 75.88 339 VAL A C 1
ATOM 2521 O O . VAL A 1 339 ? 0.298 1.903 -10.137 1.00 75.88 339 VAL A O 1
ATOM 2524 N N . GLY A 1 340 ? -0.661 0.060 -10.926 1.00 75.56 340 GLY A N 1
ATOM 2525 C CA . GLY A 1 340 ? 0.620 -0.630 -11.056 1.00 75.56 340 GLY A CA 1
ATOM 2526 C C . GLY A 1 340 ? 0.706 -1.527 -12.273 1.00 75.56 340 GLY A C 1
ATOM 2527 O O . GLY A 1 340 ? -0.271 -2.182 -12.630 1.00 75.56 340 GLY A O 1
ATOM 2528 N N . TYR A 1 341 ? 1.912 -1.627 -12.839 1.00 71.75 341 TYR A N 1
ATOM 2529 C CA . TYR A 1 341 ? 2.240 -2.581 -13.904 1.00 71.75 341 TYR A CA 1
ATOM 2530 C C . TYR A 1 341 ? 1.929 -4.032 -13.507 1.00 71.75 341 TYR A C 1
ATOM 2532 O O . TYR A 1 341 ? 1.514 -4.829 -14.336 1.00 71.75 341 TYR A O 1
ATOM 2540 N N . GLY A 1 342 ? 2.126 -4.375 -12.228 1.00 77.50 342 GLY A N 1
ATOM 2541 C CA . GLY A 1 342 ? 1.899 -5.719 -11.686 1.00 77.50 342 GLY A CA 1
ATOM 2542 C C . GLY A 1 342 ? 0.759 -5.838 -10.680 1.00 77.50 342 GLY A C 1
ATOM 2543 O O . GLY A 1 342 ? 0.611 -6.891 -10.067 1.00 77.50 342 GLY A O 1
ATOM 2544 N N . GLY A 1 343 ? 0.023 -4.752 -10.412 1.00 88.06 343 GLY A N 1
ATOM 2545 C CA . GLY A 1 343 ? -1.039 -4.720 -9.396 1.00 88.06 343 GLY A CA 1
ATOM 2546 C C . GLY A 1 343 ? -0.595 -5.031 -7.953 1.00 88.06 343 GLY A C 1
ATOM 2547 O O . GLY A 1 343 ? -1.433 -5.167 -7.065 1.00 88.06 343 GLY A O 1
ATOM 2548 N N . SER A 1 344 ? 0.713 -5.138 -7.686 1.00 93.12 344 SER A N 1
ATOM 2549 C CA . SER A 1 344 ? 1.266 -5.613 -6.409 1.00 93.12 344 SER A CA 1
ATOM 2550 C C . SER A 1 344 ? 0.837 -4.769 -5.209 1.00 93.12 344 SER A C 1
ATOM 2552 O O . SER A 1 344 ? 0.493 -5.324 -4.169 1.00 93.12 344 SER A O 1
ATOM 2554 N N . ALA A 1 345 ? 0.797 -3.442 -5.365 1.00 94.31 345 ALA A N 1
ATOM 2555 C CA . ALA A 1 345 ? 0.345 -2.535 -4.313 1.00 94.31 345 ALA A CA 1
ATOM 2556 C C . ALA A 1 345 ? -1.139 -2.746 -3.965 1.00 94.31 345 ALA A C 1
ATOM 2558 O O . ALA A 1 345 ? -1.483 -2.778 -2.789 1.00 94.31 345 ALA A O 1
ATOM 2559 N N . VAL A 1 346 ? -2.003 -2.975 -4.962 1.00 95.69 346 VAL A N 1
ATOM 2560 C CA . VAL A 1 346 ? -3.437 -3.238 -4.745 1.00 95.69 346 VAL A CA 1
ATOM 2561 C C . VAL A 1 346 ? -3.626 -4.530 -3.947 1.00 95.69 346 VAL A C 1
ATOM 2563 O O . VAL A 1 346 ? -4.344 -4.546 -2.947 1.00 95.69 346 VAL A O 1
ATOM 2566 N N . VAL A 1 347 ? -2.928 -5.603 -4.333 1.00 95.50 347 VAL A N 1
ATOM 2567 C CA . VAL A 1 347 ? -2.980 -6.885 -3.612 1.00 95.50 347 VAL A CA 1
ATOM 2568 C C . VAL A 1 347 ? -2.458 -6.720 -2.184 1.00 95.50 347 VAL A C 1
ATOM 2570 O O . VAL A 1 347 ? -3.140 -7.106 -1.237 1.00 95.50 347 VAL A O 1
ATOM 2573 N N . GLY A 1 348 ? -1.278 -6.116 -2.011 1.00 95.38 348 GLY A N 1
ATOM 2574 C CA . GLY A 1 348 ? -0.673 -5.892 -0.696 1.00 95.38 348 GLY A CA 1
ATOM 2575 C C . GLY A 1 348 ? -1.539 -5.034 0.225 1.00 95.38 348 GLY A C 1
ATOM 2576 O O . GLY A 1 348 ? -1.650 -5.329 1.418 1.00 95.38 348 GLY A O 1
ATOM 2577 N N . TYR A 1 349 ? -2.217 -4.025 -0.330 1.00 96.69 349 TYR A N 1
ATOM 2578 C CA . TYR A 1 349 ? -3.180 -3.195 0.392 1.00 96.69 349 TYR A CA 1
ATOM 2579 C C . TYR A 1 349 ? -4.282 -4.050 0.975 1.00 96.69 349 TYR A C 1
ATOM 2581 O O . TYR A 1 349 ? -4.421 -4.127 2.197 1.00 96.69 349 TYR A O 1
ATOM 2589 N N . VAL A 1 350 ? -5.000 -4.763 0.111 1.00 96.12 350 VAL A N 1
ATOM 2590 C CA . VAL A 1 350 ? -6.163 -5.551 0.507 1.00 96.12 350 VAL A CA 1
ATOM 2591 C C . VAL A 1 350 ? -5.782 -6.686 1.465 1.00 96.12 350 VAL A C 1
ATOM 2593 O O . VAL A 1 350 ? -6.487 -6.915 2.447 1.00 96.12 350 VAL A O 1
ATOM 2596 N N . LEU A 1 351 ? -4.642 -7.351 1.255 1.00 94.06 351 LEU A N 1
ATOM 2597 C CA . LEU A 1 351 ? -4.151 -8.395 2.161 1.00 94.06 351 LEU A CA 1
ATOM 2598 C C . LEU A 1 351 ? -3.827 -7.856 3.557 1.00 94.06 351 LEU A C 1
ATOM 2600 O O . LEU A 1 351 ? -4.224 -8.456 4.559 1.00 94.06 351 LEU A O 1
ATOM 2604 N N . SER A 1 352 ? -3.158 -6.703 3.644 1.00 93.94 352 SER A N 1
ATOM 2605 C CA . SER A 1 352 ? -2.790 -6.110 4.933 1.00 93.94 352 SER A CA 1
ATOM 2606 C C . SER A 1 352 ? -4.010 -5.707 5.778 1.00 93.94 352 SER A C 1
ATOM 2608 O O . SER A 1 352 ? -3.944 -5.745 7.011 1.00 93.94 352 SER A O 1
ATOM 2610 N N . LEU A 1 353 ? -5.166 -5.441 5.147 1.00 93.56 353 LEU A N 1
ATOM 2611 C CA . LEU A 1 353 ? -6.430 -5.182 5.847 1.00 93.56 353 LEU A CA 1
ATOM 2612 C C . LEU A 1 353 ? -6.899 -6.365 6.691 1.00 93.56 353 LEU A C 1
ATOM 2614 O O . LEU A 1 353 ? -7.539 -6.146 7.719 1.00 93.56 353 LEU A O 1
ATOM 2618 N N . ALA A 1 354 ? -6.596 -7.612 6.307 1.00 89.44 354 ALA A N 1
ATOM 2619 C CA . ALA A 1 354 ? -7.018 -8.789 7.072 1.00 89.44 354 ALA A CA 1
ATOM 2620 C C . ALA A 1 354 ? -6.535 -8.720 8.531 1.00 89.44 354 ALA A C 1
ATOM 2622 O O . ALA A 1 354 ? -7.218 -9.192 9.438 1.00 89.44 354 ALA A O 1
ATOM 2623 N N . PHE A 1 355 ? -5.415 -8.038 8.773 1.00 87.62 355 PHE A N 1
ATOM 2624 C CA . PHE A 1 355 ? -4.782 -7.928 10.081 1.00 87.62 355 PHE A CA 1
ATOM 2625 C C . PHE A 1 355 ? -5.199 -6.679 10.863 1.00 87.62 355 PHE A C 1
ATOM 2627 O O . PHE A 1 355 ? -4.914 -6.601 12.055 1.00 87.62 355 PHE A O 1
ATOM 2634 N N . LEU A 1 356 ? -5.967 -5.751 10.283 1.00 89.00 356 LEU A N 1
ATOM 2635 C CA . LEU A 1 356 ? -6.552 -4.630 11.032 1.00 89.00 356 LEU A CA 1
ATOM 2636 C C . LEU A 1 356 ? -7.619 -5.103 12.042 1.00 89.00 356 LEU A C 1
ATOM 2638 O O . LEU A 1 356 ? -8.030 -6.263 12.001 1.00 89.00 356 LEU A O 1
ATOM 2642 N N . PRO A 1 357 ? -8.073 -4.264 12.987 1.00 82.81 357 PRO A N 1
ATOM 2643 C CA . PRO A 1 357 ? -9.151 -4.616 13.918 1.00 82.81 357 PRO A CA 1
ATOM 2644 C C . PRO A 1 357 ? -10.483 -4.909 13.202 1.00 82.81 357 PRO A C 1
ATOM 2646 O O . PRO A 1 357 ? -10.895 -4.151 12.328 1.00 82.81 357 PRO A O 1
ATOM 2649 N N . GLY A 1 358 ? -11.155 -6.007 13.564 1.00 75.00 358 GLY A N 1
ATOM 2650 C CA . GLY A 1 358 ? -12.460 -6.384 13.002 1.00 75.00 358 GLY A CA 1
ATOM 2651 C C . GLY A 1 358 ? -13.653 -5.666 13.655 1.00 75.00 358 GLY A C 1
ATOM 2652 O O . GLY A 1 358 ? -13.469 -4.923 14.624 1.00 75.00 358 GLY A O 1
ATOM 2653 N N . PRO A 1 359 ? -14.886 -5.898 13.159 1.00 68.75 359 PRO A N 1
ATOM 2654 C CA . PRO A 1 359 ? -16.095 -5.383 13.794 1.00 68.75 359 PRO A CA 1
ATOM 2655 C C . PRO A 1 359 ? -16.210 -5.911 15.225 1.00 68.75 359 PRO A C 1
ATOM 2657 O O . PRO A 1 359 ? -16.053 -7.107 15.473 1.00 68.75 359 PRO A O 1
ATOM 2660 N N . VAL A 1 360 ? -16.521 -5.022 16.168 1.00 59.97 360 VAL A N 1
ATOM 2661 C CA . VAL A 1 360 ? -16.888 -5.444 17.524 1.00 59.97 360 VAL A CA 1
ATOM 2662 C C . VAL A 1 360 ? -18.263 -6.084 17.427 1.00 59.97 360 VAL A C 1
ATOM 2664 O O . VAL A 1 360 ? -19.232 -5.407 17.087 1.00 59.97 360 VAL A O 1
ATOM 2667 N N . ARG A 1 361 ? -18.346 -7.394 17.684 1.00 54.06 361 ARG A N 1
ATOM 2668 C CA . ARG A 1 361 ? -19.641 -8.057 17.855 1.00 54.06 361 ARG A CA 1
ATOM 2669 C C . ARG A 1 361 ? -20.341 -7.376 19.028 1.00 54.06 361 ARG A C 1
ATOM 2671 O O . ARG A 1 361 ? -19.765 -7.291 20.111 1.00 54.06 361 ARG A O 1
ATOM 2678 N N . SER A 1 362 ? -21.546 -6.855 18.796 1.00 43.84 362 SER A N 1
ATOM 2679 C CA . SER A 1 362 ? -22.385 -6.318 19.868 1.00 43.84 362 SER A CA 1
ATOM 2680 C C . SER A 1 362 ? -22.507 -7.381 20.959 1.00 43.84 362 SER A C 1
ATOM 2682 O O . SER A 1 362 ? -22.827 -8.536 20.671 1.00 43.84 362 SER A O 1
ATOM 2684 N N . THR A 1 363 ? -22.230 -6.998 22.201 1.00 43.47 363 THR A N 1
ATOM 2685 C CA . THR A 1 363 ? -22.328 -7.843 23.398 1.00 43.47 363 THR A CA 1
ATOM 2686 C C . THR A 1 363 ? -23.687 -8.544 23.516 1.00 43.47 363 THR A C 1
ATOM 2688 O O . THR A 1 363 ? -23.749 -9.644 24.060 1.00 43.47 363 THR A O 1
ATOM 2691 N N . ALA A 1 364 ? -24.744 -7.992 22.910 1.00 44.09 364 ALA A N 1
ATOM 2692 C CA . ALA A 1 364 ? -26.064 -8.617 22.819 1.00 44.09 364 ALA A CA 1
ATOM 2693 C C . ALA A 1 364 ? -26.067 -9.958 22.051 1.00 44.09 364 ALA A C 1
ATOM 2695 O O . ALA A 1 364 ? -26.753 -10.890 22.458 1.00 44.09 364 ALA A O 1
ATOM 2696 N N . ALA A 1 365 ? -25.267 -10.095 20.987 1.00 43.38 365 ALA A N 1
ATOM 2697 C CA . ALA A 1 365 ? -25.181 -11.330 20.196 1.00 43.38 365 ALA A CA 1
ATOM 2698 C C . ALA A 1 365 ? -24.327 -12.416 20.876 1.00 43.38 365 ALA A C 1
ATOM 2700 O O . ALA A 1 365 ? -24.493 -13.604 20.615 1.00 43.38 365 ALA A O 1
ATOM 2701 N N . VAL A 1 366 ? -23.404 -12.014 21.756 1.00 47.97 366 VAL A N 1
ATOM 2702 C CA . VAL A 1 366 ? -22.619 -12.946 22.583 1.00 47.97 366 VAL A CA 1
ATOM 2703 C C . VAL A 1 366 ? -23.472 -13.460 23.746 1.00 47.97 366 VAL A C 1
ATOM 2705 O O . VAL A 1 366 ? -23.448 -14.650 24.039 1.00 47.97 366 VAL A O 1
ATOM 2708 N N . GLN A 1 367 ? -24.286 -12.590 24.356 1.00 46.41 367 GLN A N 1
ATOM 2709 C CA . GLN A 1 367 ? -25.221 -12.976 25.415 1.00 46.41 367 GLN A CA 1
ATOM 2710 C C . GLN A 1 367 ? -26.383 -13.840 24.909 1.00 46.41 367 GLN A C 1
ATOM 2712 O O . GLN A 1 367 ? -26.790 -14.750 25.623 1.00 46.41 367 GLN A O 1
ATOM 2717 N N . SER A 1 368 ? -26.896 -13.620 23.690 1.00 47.19 368 SER A N 1
ATOM 2718 C CA . SER A 1 368 ? -27.941 -14.489 23.126 1.00 47.19 368 SER A CA 1
ATOM 2719 C C . SER A 1 368 ? -27.420 -15.902 22.854 1.00 47.19 368 SER A C 1
ATOM 2721 O O . SER A 1 368 ? -28.089 -16.873 23.183 1.00 47.19 368 SER A O 1
ATOM 2723 N N . ARG A 1 369 ? -26.189 -16.025 22.340 1.00 45.66 369 ARG A N 1
ATOM 2724 C CA . ARG A 1 369 ? -25.560 -17.325 22.067 1.00 45.66 369 ARG A CA 1
ATOM 2725 C C . ARG A 1 369 ? -25.207 -18.082 23.349 1.00 45.66 369 ARG A C 1
ATOM 2727 O O . ARG A 1 369 ? -25.433 -19.279 23.427 1.00 45.66 369 ARG A O 1
ATOM 2734 N N . ALA A 1 370 ? -24.745 -17.369 24.379 1.00 51.88 370 ALA A N 1
ATOM 2735 C CA . ALA A 1 370 ? -24.517 -17.945 25.705 1.00 51.88 370 ALA A CA 1
ATOM 2736 C C . ALA A 1 370 ? -25.819 -18.374 26.412 1.00 51.88 370 ALA A C 1
ATOM 2738 O O . ALA A 1 370 ? -25.785 -19.247 27.274 1.00 51.88 370 ALA A O 1
ATOM 2739 N N . ARG A 1 371 ? -26.963 -17.770 26.058 1.00 49.59 371 ARG A N 1
ATOM 2740 C CA . ARG A 1 371 ? -28.286 -18.138 26.581 1.00 49.59 371 ARG A CA 1
ATOM 2741 C C . ARG A 1 371 ? -28.876 -19.363 25.876 1.00 49.59 371 ARG A C 1
ATOM 2743 O O . ARG A 1 371 ? -29.519 -20.164 26.540 1.00 49.59 371 ARG A O 1
ATOM 2750 N N . ASP A 1 372 ? -28.618 -19.530 24.579 1.00 54.72 372 ASP A N 1
ATOM 2751 C CA . ASP A 1 372 ? -29.036 -20.713 23.806 1.00 54.72 372 ASP A CA 1
ATOM 2752 C C . ASP A 1 372 ? -28.167 -21.957 24.078 1.00 54.72 372 ASP A C 1
ATOM 2754 O O . ASP A 1 372 ? -28.603 -23.081 23.841 1.00 54.72 372 ASP A O 1
ATOM 2758 N N . GLU A 1 373 ? -26.947 -21.780 24.599 1.00 52.56 373 GLU A N 1
ATOM 2759 C CA . GLU A 1 373 ? -26.040 -22.876 24.979 1.00 52.56 373 GLU A CA 1
ATOM 2760 C C . GLU A 1 373 ? -26.205 -23.344 26.440 1.00 52.56 373 GLU A C 1
ATOM 2762 O O . GLU A 1 373 ? -25.528 -24.284 26.860 1.00 52.56 373 GLU A O 1
ATOM 2767 N N . GLN A 1 374 ? -27.118 -22.751 27.223 1.00 43.72 374 GLN A N 1
ATOM 2768 C CA . GLN A 1 374 ? -27.499 -23.314 28.522 1.00 43.72 374 GLN A CA 1
ATOM 2769 C C . GLN A 1 374 ? -28.409 -24.535 28.301 1.00 43.72 374 GLN A C 1
ATOM 2771 O O . GLN A 1 374 ? -29.517 -24.379 27.781 1.00 43.72 374 GLN A O 1
ATOM 2776 N N . PRO A 1 375 ? -27.992 -25.757 28.688 1.00 44.88 375 PRO A N 1
ATOM 2777 C CA . PRO A 1 375 ? -28.861 -26.917 28.585 1.00 44.88 375 PRO A CA 1
ATOM 2778 C C . PRO A 1 375 ? -30.058 -26.695 29.507 1.00 44.88 375 PRO A C 1
ATOM 2780 O O . PRO A 1 375 ? -29.878 -26.396 30.686 1.00 44.88 375 PRO A O 1
ATOM 2783 N N . ALA A 1 376 ? -31.267 -26.819 28.950 1.00 51.44 376 ALA A N 1
ATOM 2784 C CA . ALA A 1 376 ? -32.521 -26.702 29.681 1.00 51.44 376 ALA A CA 1
ATOM 2785 C C . ALA A 1 376 ? -32.452 -27.546 30.959 1.00 51.44 376 ALA A C 1
ATOM 2787 O O . ALA A 1 376 ? -32.436 -28.779 30.908 1.00 51.44 376 ALA A O 1
ATOM 2788 N N . GLU A 1 377 ? -32.359 -26.860 32.096 1.00 45.53 377 GLU A N 1
ATOM 2789 C CA . GLU A 1 377 ? -32.366 -27.454 33.421 1.00 45.53 377 GLU A CA 1
ATOM 2790 C C . GLU A 1 377 ? -33.696 -28.205 33.552 1.00 45.53 377 GLU A C 1
ATOM 2792 O O . GLU A 1 377 ? -34.774 -27.609 33.616 1.00 45.53 377 GLU A O 1
ATOM 2797 N N . LYS A 1 378 ? -33.639 -29.539 33.449 1.00 43.66 378 LYS A N 1
ATOM 2798 C CA . LYS A 1 378 ? -34.804 -30.403 33.633 1.00 43.66 378 LYS A CA 1
ATOM 2799 C C . LYS A 1 378 ? -35.328 -30.141 35.037 1.00 43.66 378 LYS A C 1
ATOM 2801 O O . LYS A 1 378 ? -34.679 -30.512 36.009 1.00 43.66 378 LYS A O 1
ATOM 2806 N N . GLY A 1 379 ? -36.491 -29.497 35.109 1.00 40.16 379 GLY A N 1
ATOM 2807 C CA . GLY A 1 379 ? -37.185 -29.209 36.353 1.00 40.16 379 GLY A CA 1
ATOM 2808 C C . GLY A 1 379 ? -37.321 -30.471 37.195 1.00 40.16 379 GLY A C 1
ATOM 2809 O O . GLY A 1 379 ? -37.962 -31.441 36.788 1.00 40.16 379 GLY A O 1
ATOM 2810 N N . THR A 1 380 ? -36.693 -30.449 38.365 1.00 38.91 380 THR A N 1
ATOM 2811 C CA . THR A 1 380 ? -36.864 -31.459 39.399 1.00 38.91 380 THR A CA 1
ATOM 2812 C C . THR A 1 380 ? -38.307 -31.374 39.882 1.00 38.91 380 THR A C 1
ATOM 2814 O O . THR A 1 380 ? -38.708 -30.422 40.552 1.00 38.91 380 THR A O 1
ATOM 2817 N N . VAL A 1 381 ? -39.109 -32.347 39.460 1.00 39.75 381 VAL A N 1
ATOM 2818 C CA . VAL A 1 381 ? -40.481 -32.539 39.918 1.00 39.75 381 VAL A CA 1
ATOM 2819 C C . VAL A 1 381 ? -40.442 -32.865 41.409 1.00 39.75 381 VAL A C 1
ATOM 2821 O O . VAL A 1 381 ? -39.717 -33.757 41.843 1.00 39.75 381 VAL A O 1
ATOM 2824 N N . PHE A 1 382 ? -41.213 -32.089 42.170 1.00 43.66 382 PHE A N 1
ATOM 2825 C CA . PHE A 1 382 ? -41.612 -32.351 43.547 1.00 43.66 382 PHE A CA 1
ATOM 2826 C C . PHE A 1 382 ? -42.011 -33.819 43.729 1.00 43.66 382 PHE A C 1
ATOM 2828 O O . PHE A 1 382 ? -42.957 -34.266 43.083 1.00 43.66 382 PHE A O 1
ATOM 2835 N N . ASP A 1 383 ? -41.373 -34.520 44.666 1.00 35.59 383 ASP A N 1
ATOM 2836 C CA . ASP A 1 383 ? -41.943 -35.735 45.239 1.00 35.59 383 ASP A CA 1
ATOM 2837 C C . ASP A 1 383 ? -42.121 -35.532 46.745 1.00 35.59 383 ASP A C 1
ATOM 2839 O O . ASP A 1 383 ? -41.173 -35.308 47.500 1.00 35.59 383 ASP A O 1
ATOM 2843 N N . LEU A 1 384 ? -43.384 -35.484 47.153 1.00 40.31 384 LEU A N 1
ATOM 2844 C CA . LEU A 1 384 ? -43.835 -35.189 48.503 1.00 40.31 384 LEU A CA 1
ATOM 2845 C C . LEU A 1 384 ? -45.052 -36.069 48.745 1.00 40.31 384 LEU A C 1
ATOM 2847 O O . LEU A 1 384 ? -46.108 -35.740 48.205 1.00 40.31 384 LEU A O 1
ATOM 2851 N N . ARG A 1 385 ? -44.872 -37.145 49.539 1.00 37.94 385 ARG A N 1
ATOM 2852 C CA . ARG A 1 385 ? -45.852 -38.011 50.256 1.00 37.94 385 ARG A CA 1
ATOM 2853 C C . ARG A 1 385 ? -45.352 -39.473 50.256 1.00 37.94 385 ARG A C 1
ATOM 2855 O O . ARG A 1 385 ? -44.861 -39.920 49.239 1.00 37.94 385 ARG A O 1
ATOM 2862 N N . ILE A 1 386 ? -45.402 -40.307 51.299 1.00 38.28 386 ILE A N 1
ATOM 2863 C CA . ILE A 1 386 ? -46.244 -40.460 52.500 1.00 38.28 386 ILE A CA 1
ATOM 2864 C C . ILE A 1 386 ? -45.452 -41.332 53.505 1.00 38.28 386 ILE A C 1
ATOM 2866 O O . ILE A 1 386 ? -44.752 -42.252 53.091 1.00 38.28 386 ILE A O 1
ATOM 2870 N N . GLY A 1 387 ? -45.593 -41.076 54.810 1.00 42.44 387 GLY A N 1
ATOM 2871 C CA . GLY A 1 387 ? -45.230 -42.031 55.867 1.00 42.44 387 GLY A CA 1
ATOM 2872 C C . GLY A 1 387 ? -46.396 -42.958 56.229 1.00 42.44 387 GLY A C 1
ATOM 2873 O O . GLY A 1 387 ? -47.538 -42.539 56.091 1.00 42.44 387 GLY A O 1
ATOM 2874 N N . ILE A 1 388 ? -46.078 -44.180 56.670 1.00 41.75 388 ILE A N 1
ATOM 2875 C CA . ILE A 1 388 ? -46.867 -45.243 57.351 1.00 41.75 388 ILE A CA 1
ATOM 2876 C C . ILE A 1 388 ? -45.890 -46.446 57.363 1.00 41.75 388 ILE A C 1
ATOM 2878 O O . ILE A 1 388 ? -45.341 -46.742 56.306 1.00 41.75 388 ILE A O 1
ATOM 2882 N N . VAL A 1 389 ? -45.561 -47.185 58.426 1.00 43.25 389 VAL A N 1
ATOM 2883 C CA . VAL A 1 389 ? -45.920 -47.286 59.853 1.00 43.25 389 VAL A CA 1
ATOM 2884 C C . VAL A 1 389 ? -44.702 -47.884 60.563 1.00 43.25 389 VAL A C 1
ATOM 2886 O O . VAL A 1 389 ? -43.977 -48.658 59.895 1.00 43.25 389 VAL A O 1
#

Foldseek 3Di:
DVVVVVVVVCVCVVVVCVLPVPPVVVVVVVVVVVVVLVVQLVVVVVVVDDSVVSSVVSVVVCVCVVVVVVVCVVVVCSVVVLVVLLVLLQFLLVLLLVLLVLLLVLLLVLCVLVVHDPVQNVLLVVLLVLLVVVLVVLQVQQAPDDQCPLQNLLVLLVVLQVLLVPADDDPNFSQWDADPNFTARSLLANVLQLLLSCLQDPDPSSLNSLLSNLVSCLSRLVLLSLVLSLQLLVLSCVLDVDPSSVVSNVSSVVSNVSSVVDDDPDDADPSFAPQCPVLVVSPVVSNVSNVSSLVSLLSSLDRSDDDDSSLNSSSSSSNSNSVSLCVSRNVDRHGHLNGHSNSSSSSNSSSSSSSHHGNDDPVVVVVVVVVVPPDPPPDDDDDDDDDDD

Sequence (389 aa):
MTTMLSEIWNVVRYRMRALFDRDALDRELDEELRFHLEREAERHEHAGLSREDALRRAEAEFGRLDSIKEASRRARGTVALDSMFQDLRGNPRTVGVACAIAATGLGLAYMTAAGAPALYLAINVLALLMGLALYGLLRPHAGEAPLLPGGVTLAFGAVLLATTLFGVSVEGASRWIRIAGVSVQISLVLLPTMLVAFARQRDILSTLGVILGAVALALQPDRAMAGVLASALAVLVVRRRDLWVGSALGIAATGFAVTLLRPDTLPAVPYVDKILYTAFEVHVMAGLAVVCGTVLLAFPAIPGRKLGSGNGDACAVFGTLWLGIVVAAAAGNYPTPLVGYGGSAVVGYVLSLAFLPGPVRSTAAVQSRARDEQPAEKGTVFDLRIGIV

Nearest PDB structures (foldseek):
  6bar-assembly1_A  TM=5.849E-01  e=2.342E-04  Thermus thermophilus HB8
  8qah-assembly2_B  TM=1.807E-01  e=3.522E+00  synthetic construct

Radius of gyration: 29.13 Å; Cα contacts (8 Å, |Δi|>4): 542; chains: 1; bounding box: 72×102×83 Å

Mean predicted aligned error: 14.05 Å

Solvent-accessible surface area (backbone atoms only — not comparable to full-atom values): 19794 Å² total; per-residue (Å²): 114,70,63,62,53,50,51,53,49,49,52,52,50,49,57,51,42,69,74,67,42,65,70,62,54,54,49,53,51,55,50,54,53,48,54,52,47,54,53,46,15,53,55,35,32,76,72,71,39,54,66,72,57,12,42,55,47,33,52,58,73,46,67,56,44,69,59,48,51,49,46,50,61,66,67,57,49,53,67,62,49,48,50,50,50,29,57,48,26,53,21,29,32,63,44,35,52,52,24,51,55,52,13,37,50,29,27,44,52,32,38,58,73,66,66,50,60,68,66,48,51,51,38,37,52,50,22,42,52,50,14,51,51,52,23,63,69,46,37,72,41,46,71,83,64,57,66,73,51,33,64,53,30,26,47,50,8,50,52,45,36,44,30,55,77,72,26,45,61,60,90,82,38,28,54,26,43,75,55,98,88,36,52,30,36,55,62,48,33,46,49,50,31,44,49,16,33,43,42,56,56,77,50,73,43,28,38,51,6,53,38,36,33,24,53,20,28,34,70,25,53,35,42,58,62,22,44,25,51,24,52,25,34,50,57,45,33,76,79,42,86,46,69,62,46,48,52,38,29,53,50,15,45,52,21,23,53,54,12,71,76,48,89,79,80,63,75,68,48,85,90,18,24,42,45,89,53,55,26,44,75,68,32,64,69,35,25,49,33,42,54,52,21,59,55,37,64,36,49,38,35,56,60,46,58,94,56,60,72,46,50,42,39,14,23,49,29,46,26,42,34,48,47,37,46,47,50,34,15,71,76,40,66,28,60,31,64,47,35,31,78,40,10,23,41,42,25,7,50,41,41,23,35,35,51,36,51,63,71,78,75,58,66,66,65,55,52,51,52,59,58,71,67,52,75,81,76,75,78,80,75,88,85,87,87,83,91,87,132

Secondary structure (DSSP, 8-state):
-HHHHHHHHHHHHHHHHHHH-HHHHHHHHHHHHHHHHHHHHHHHHHTT--HHHHHHHHHHHSTTHHHHHHHHHHHTSHHHHHHHHHHHHT-HHHHHHHHHHHHHHHHHHHHHHTT--HHHHHHHHHHHHHHHHHHHHHTTTTTTS--S-HHHHHHHHHHHHHHHHH-EEETTEEEEEEETTEEEEHHHHHHHHHHHHHHH---HHHHHHHHHHHHHHHHTT-HHHHHHHHHHHHHHHHH---HHHHHHHHHHHHHHHHHHTS---PPPPTTTBSHHHHHHHH-HHHHHHHHHHHHHHHGGGS-SSPPPHHHHHHHHHHHHHHHHHHHHHHHSS-B-TTS-TT-HHHHHHHHHHTTS------HHHHHHHHHHTS---------------